Protein AF-A0A8B6G3W1-F1 (afdb_monomer)

Mean predicted aligned error: 25.18 Å

Organism: Mytilus galloprovincialis (NCBI:txid29158)

Radius of gyration: 72.82 Å; Cα contacts (8 Å, |Δi|>4): 86; chains: 1; bounding box: 155×115×235 Å

Structure (mmCIF, N/CA/C/O backbone):
data_AF-A0A8B6G3W1-F1
#
_entry.id   AF-A0A8B6G3W1-F1
#
loop_
_atom_site.group_PDB
_atom_site.id
_atom_site.type_symbol
_atom_site.label_atom_id
_atom_site.label_alt_id
_atom_site.label_comp_id
_atom_site.label_asym_id
_atom_site.label_entity_id
_atom_site.label_seq_id
_atom_site.pdbx_PDB_ins_code
_atom_site.Cartn_x
_atom_site.Cartn_y
_atom_site.Cartn_z
_atom_site.occupancy
_atom_site.B_iso_or_equiv
_atom_site.auth_seq_id
_atom_site.auth_comp_id
_atom_site.auth_asym_id
_atom_site.auth_atom_id
_atom_site.pdbx_PDB_model_num
ATOM 1 N N . MET A 1 1 ? 14.131 24.848 2.730 1.00 42.88 1 MET A N 1
ATOM 2 C CA . MET A 1 1 ? 14.385 24.918 1.274 1.00 42.88 1 MET A CA 1
ATOM 3 C C . MET A 1 1 ? 13.307 25.778 0.613 1.00 42.88 1 MET A C 1
ATOM 5 O O . MET A 1 1 ? 12.220 25.275 0.380 1.00 42.88 1 MET A O 1
ATOM 9 N N . LYS A 1 2 ? 13.554 27.088 0.439 1.00 40.22 2 LYS A N 1
ATOM 10 C CA . LYS A 1 2 ? 12.615 28.078 -0.152 1.00 40.22 2 LYS A CA 1
ATOM 11 C C . LYS A 1 2 ? 13.361 29.267 -0.810 1.00 40.22 2 LYS A C 1
ATOM 13 O O . LYS A 1 2 ? 13.015 30.427 -0.637 1.00 40.22 2 LYS A O 1
ATOM 18 N N . LYS A 1 3 ? 14.446 28.944 -1.515 1.00 40.06 3 LYS A N 1
ATOM 19 C CA . LYS A 1 3 ? 15.203 29.767 -2.479 1.00 40.06 3 LYS A CA 1
ATOM 20 C C . LYS A 1 3 ? 15.763 28.774 -3.511 1.00 40.06 3 LYS A C 1
ATOM 22 O O . LYS A 1 3 ? 16.099 27.673 -3.076 1.00 40.06 3 LYS A O 1
ATOM 27 N N . LEU A 1 4 ? 15.866 29.163 -4.792 1.00 39.66 4 LEU A N 1
ATOM 28 C CA . LEU A 1 4 ? 16.174 28.344 -6.001 1.00 39.66 4 LEU A CA 1
ATOM 29 C C . LEU A 1 4 ? 14.981 27.888 -6.883 1.00 39.66 4 LEU A C 1
ATOM 31 O O . LEU A 1 4 ? 15.144 26.976 -7.686 1.00 39.66 4 LEU A O 1
ATOM 35 N N . THR A 1 5 ? 13.803 28.522 -6.801 1.00 41.97 5 THR A N 1
ATOM 36 C CA . THR A 1 5 ? 12.702 28.313 -7.782 1.00 41.97 5 THR A CA 1
ATOM 37 C C . THR A 1 5 ? 12.000 29.611 -8.210 1.00 41.97 5 THR A C 1
ATOM 39 O O . THR A 1 5 ? 10.827 29.598 -8.563 1.00 41.97 5 THR A O 1
ATOM 42 N N . GLU A 1 6 ? 12.729 30.724 -8.185 1.00 41.47 6 GLU A N 1
ATOM 43 C CA . GLU A 1 6 ? 12.434 31.979 -8.891 1.00 41.47 6 GLU A CA 1
ATOM 44 C C . GLU A 1 6 ? 13.752 32.400 -9.581 1.00 41.47 6 GLU A C 1
ATOM 46 O O . GLU A 1 6 ? 14.812 31.961 -9.133 1.00 41.47 6 GLU A O 1
ATOM 51 N N . ASP A 1 7 ? 13.674 33.181 -10.669 1.00 36.69 7 ASP A N 1
ATOM 52 C CA . ASP A 1 7 ? 14.759 33.549 -11.618 1.00 36.69 7 ASP A CA 1
ATOM 53 C C . ASP A 1 7 ? 15.016 32.622 -12.831 1.00 36.69 7 ASP A C 1
ATOM 55 O O . ASP A 1 7 ? 16.161 32.342 -13.174 1.00 36.69 7 ASP A O 1
ATOM 59 N N . PHE A 1 8 ? 13.971 32.207 -13.570 1.00 33.69 8 PHE A N 1
ATOM 60 C CA . PHE A 1 8 ? 14.157 31.756 -14.971 1.00 33.69 8 PHE A CA 1
ATOM 61 C C . PHE A 1 8 ? 12.980 32.029 -15.937 1.00 33.69 8 PHE A C 1
ATOM 63 O O . PHE A 1 8 ? 12.677 31.218 -16.811 1.00 33.69 8 PHE A O 1
ATOM 70 N N . SER A 1 9 ? 12.311 33.188 -15.826 1.00 37.66 9 SER A N 1
ATOM 71 C CA . SER A 1 9 ? 11.414 33.713 -16.884 1.00 37.66 9 SER A CA 1
ATOM 72 C C . SER A 1 9 ? 11.085 35.210 -16.743 1.00 37.66 9 SER A C 1
ATOM 74 O O . SER A 1 9 ? 9.972 35.536 -16.362 1.00 37.66 9 SER A O 1
ATOM 76 N N . THR A 1 10 ? 12.021 36.106 -17.099 1.00 35.28 10 THR A N 1
ATOM 77 C CA . THR A 1 10 ? 11.753 37.404 -17.785 1.00 35.28 10 THR A CA 1
ATOM 78 C C . THR A 1 10 ? 13.051 38.181 -18.074 1.00 35.28 10 THR A C 1
ATOM 80 O O . THR A 1 10 ? 13.329 39.194 -17.437 1.00 35.28 10 THR A O 1
ATOM 83 N N . GLN A 1 11 ? 13.826 37.769 -19.083 1.00 31.59 11 GLN A N 1
ATOM 84 C CA . GLN A 1 11 ? 14.660 38.724 -19.834 1.00 31.59 11 GLN A CA 1
ATOM 85 C C . GLN A 1 11 ? 14.914 38.240 -21.270 1.00 31.59 11 GLN A C 1
ATOM 87 O O . GLN A 1 11 ? 15.996 37.804 -21.644 1.00 31.59 11 GLN A O 1
ATOM 92 N N . SER A 1 12 ? 13.857 38.301 -22.083 1.00 42.94 12 SER A N 1
ATOM 93 C CA . SER A 1 12 ? 14.009 38.373 -23.538 1.00 42.94 12 SER A CA 1
ATOM 94 C C . SER A 1 12 ? 14.251 39.836 -23.926 1.00 42.94 12 SER A C 1
ATOM 96 O O . SER A 1 12 ? 13.689 40.723 -23.284 1.00 42.94 12 SER A O 1
ATOM 98 N N . MET A 1 13 ? 15.019 40.054 -24.998 1.00 37.78 13 MET A N 1
ATOM 99 C CA . MET A 1 13 ? 15.543 41.326 -25.539 1.00 37.78 13 MET A CA 1
ATOM 100 C C . MET A 1 13 ? 16.951 41.750 -25.083 1.00 37.78 13 MET A C 1
ATOM 102 O O . MET A 1 13 ? 17.308 41.727 -23.910 1.00 37.78 13 MET A O 1
ATOM 106 N N . SER A 1 14 ? 17.688 42.260 -26.080 1.00 35.41 14 SER A N 1
ATOM 107 C CA . SER A 1 14 ? 19.071 42.771 -26.091 1.00 35.41 14 SER A CA 1
ATOM 108 C C . SER A 1 14 ? 20.222 41.745 -25.994 1.00 35.41 14 SER A C 1
ATOM 110 O O . SER A 1 14 ? 20.176 40.784 -25.237 1.00 35.41 14 SER A O 1
ATOM 112 N N . SER A 1 15 ? 21.280 42.015 -26.775 1.00 31.09 15 SER A N 1
ATOM 113 C CA . SER A 1 15 ? 22.634 41.425 -26.695 1.00 31.09 15 SER A CA 1
ATOM 114 C C . SER A 1 15 ? 22.874 39.995 -27.218 1.00 31.09 15 SER A C 1
ATOM 116 O O . SER A 1 15 ? 23.406 39.142 -26.515 1.00 31.09 15 SER A O 1
ATOM 118 N N . ALA A 1 16 ? 22.631 39.780 -28.518 1.00 29.14 16 ALA A N 1
ATOM 119 C CA . ALA A 1 16 ? 23.245 38.691 -29.298 1.00 29.14 16 ALA A CA 1
ATOM 120 C C . ALA A 1 16 ? 23.639 39.169 -30.715 1.00 29.14 16 ALA A C 1
ATOM 122 O O . ALA A 1 16 ? 23.182 38.648 -31.731 1.00 29.14 16 ALA A O 1
ATOM 123 N N . THR A 1 17 ? 24.460 40.220 -30.793 1.00 40.53 17 THR A N 1
ATOM 124 C CA . THR A 1 17 ? 24.868 40.849 -32.061 1.00 40.53 17 THR A CA 1
ATOM 125 C C . THR A 1 17 ? 25.927 40.007 -32.784 1.00 40.53 17 THR A C 1
ATOM 127 O O . THR A 1 17 ? 27.120 40.258 -32.640 1.00 40.53 17 THR A O 1
ATOM 130 N N . SER A 1 18 ? 25.507 39.011 -33.571 1.00 32.38 18 SER A N 1
ATOM 131 C CA . SER A 1 18 ? 26.419 38.216 -34.408 1.00 32.38 18 SER A CA 1
ATOM 132 C C . SER A 1 18 ? 25.860 37.943 -35.809 1.00 32.38 18 SER A C 1
ATOM 134 O O . SER A 1 18 ? 25.189 36.948 -36.057 1.00 32.38 18 SER A O 1
ATOM 136 N N . LEU A 1 19 ? 26.155 38.878 -36.718 1.00 31.95 19 LEU A N 1
ATOM 137 C CA . LEU A 1 19 ? 26.448 38.653 -38.142 1.00 31.95 19 LEU A CA 1
ATOM 138 C C . LEU A 1 19 ? 25.669 37.543 -38.884 1.00 31.95 19 LEU A C 1
ATOM 140 O O . LEU A 1 19 ? 26.268 36.699 -39.551 1.00 31.95 19 LEU A O 1
ATOM 144 N N . ILE A 1 20 ? 24.336 37.640 -38.928 1.00 36.16 20 ILE A N 1
ATOM 145 C CA . ILE A 1 20 ? 23.607 37.192 -40.126 1.00 36.16 20 ILE A CA 1
ATOM 146 C C . ILE A 1 20 ? 23.811 38.274 -41.192 1.00 36.16 20 ILE A C 1
ATOM 148 O O . ILE A 1 20 ? 23.046 39.229 -41.289 1.00 36.16 20 ILE A O 1
ATOM 152 N N . SER A 1 21 ? 24.904 38.150 -41.943 1.00 29.78 21 SER A N 1
ATOM 153 C CA . SER A 1 21 ? 25.134 38.920 -43.165 1.00 29.78 21 SER A CA 1
ATOM 154 C C . SER A 1 21 ? 24.688 38.086 -44.361 1.00 29.78 21 SER A C 1
ATOM 156 O O . SER A 1 21 ? 24.973 36.887 -44.408 1.00 29.78 21 SER A O 1
ATOM 158 N N . GLU A 1 22 ? 24.028 38.705 -45.341 1.00 36.84 22 GLU A N 1
ATOM 159 C CA . GLU A 1 22 ? 23.670 38.078 -46.619 1.00 36.84 22 GLU A CA 1
ATOM 160 C C . GLU A 1 22 ? 24.922 37.888 -47.491 1.00 36.84 22 GLU A C 1
ATOM 162 O O . GLU A 1 22 ? 25.141 38.553 -48.506 1.00 36.84 22 GLU A O 1
ATOM 167 N N . GLY A 1 23 ? 25.776 36.958 -47.060 1.00 27.61 23 GLY A N 1
ATOM 168 C CA . GLY A 1 23 ? 26.986 36.536 -47.746 1.00 27.61 23 GLY A CA 1
ATOM 169 C C . GLY A 1 23 ? 26.659 35.815 -49.046 1.00 27.61 23 GLY A C 1
ATOM 170 O O . GLY A 1 23 ? 26.753 34.592 -49.124 1.00 27.61 23 GLY A O 1
ATOM 171 N N . THR A 1 24 ? 26.316 36.582 -50.082 1.00 35.16 24 THR A N 1
ATOM 172 C CA . THR A 1 24 ? 26.239 36.115 -51.471 1.00 35.16 24 THR A CA 1
ATOM 173 C C . THR A 1 24 ? 27.652 35.771 -51.943 1.00 35.16 24 THR A C 1
ATOM 175 O O . THR A 1 24 ? 28.310 36.554 -52.627 1.00 35.16 24 THR A O 1
ATOM 178 N N . VAL A 1 25 ? 28.160 34.609 -51.523 1.00 27.67 25 VAL A N 1
ATOM 179 C CA . VAL A 1 25 ? 29.463 34.101 -51.954 1.00 27.67 25 VAL A CA 1
ATOM 180 C C . VAL A 1 25 ? 29.350 33.756 -53.439 1.00 27.67 25 VAL A C 1
ATOM 182 O O . VAL A 1 25 ? 28.577 32.864 -53.799 1.00 27.67 25 VAL A O 1
ATOM 185 N N . PRO A 1 26 ? 30.088 34.437 -54.334 1.00 28.83 26 PRO A N 1
ATOM 186 C CA . PRO A 1 26 ? 29.993 34.153 -55.752 1.00 28.83 26 PRO A CA 1
ATOM 187 C C . PRO A 1 26 ? 30.604 32.779 -56.019 1.00 28.83 26 PRO A C 1
ATOM 189 O O . PRO A 1 26 ? 31.812 32.592 -55.860 1.00 28.83 26 PRO A O 1
ATOM 192 N N . SER A 1 27 ? 29.789 31.830 -56.488 1.00 25.42 27 SER A N 1
ATOM 193 C CA . SER A 1 27 ? 30.302 30.582 -57.053 1.00 25.42 27 SER A CA 1
ATOM 194 C C . SER A 1 27 ? 31.037 30.884 -58.361 1.00 25.42 27 SER A C 1
ATOM 196 O O . SER A 1 27 ? 30.489 30.810 -59.458 1.00 25.42 27 SER A O 1
ATOM 198 N N . LYS A 1 28 ? 32.309 31.270 -58.223 1.00 32.22 28 LYS A N 1
ATOM 199 C CA . LYS A 1 28 ? 33.303 31.345 -59.297 1.00 32.22 28 LYS A CA 1
ATOM 200 C C . LYS A 1 28 ? 34.116 30.053 -59.414 1.00 32.22 28 LYS A C 1
ATOM 202 O O . LYS A 1 28 ? 35.210 30.061 -59.974 1.00 32.22 28 LYS A O 1
ATOM 207 N N . PHE A 1 29 ? 33.520 28.918 -59.037 1.00 25.95 29 PHE A N 1
ATOM 208 C CA . PHE A 1 29 ? 33.669 27.759 -59.910 1.00 25.95 29 PHE A CA 1
ATOM 209 C C . PHE A 1 29 ? 32.965 28.102 -61.213 1.00 25.95 29 PHE A C 1
ATOM 211 O O . PHE A 1 29 ? 31.748 27.990 -61.342 1.00 25.95 29 PHE A O 1
ATOM 218 N N . GLY A 1 30 ? 33.752 28.616 -62.156 1.00 26.75 30 GLY A N 1
ATOM 219 C CA . GLY A 1 30 ? 33.270 28.862 -63.495 1.00 26.75 30 GLY A CA 1
ATOM 220 C C . GLY A 1 30 ? 32.779 27.544 -64.062 1.00 26.75 30 GLY A C 1
ATOM 221 O O . GLY A 1 30 ? 33.591 26.677 -64.383 1.00 26.75 30 GLY A O 1
ATOM 222 N N . ASN A 1 31 ? 31.462 27.428 -64.236 1.00 28.17 31 ASN A N 1
ATOM 223 C CA . ASN A 1 31 ? 30.916 26.584 -65.281 1.00 28.17 31 ASN A CA 1
ATOM 224 C C . ASN A 1 31 ? 31.494 27.110 -66.597 1.00 28.17 31 ASN A C 1
ATOM 226 O O . ASN A 1 31 ? 30.891 27.941 -67.276 1.00 28.17 31 ASN A O 1
ATOM 230 N N . VAL A 1 32 ? 32.669 26.593 -66.963 1.00 31.12 32 VAL A N 1
ATOM 231 C CA . VAL A 1 32 ? 33.001 26.364 -68.360 1.00 31.12 32 VAL A CA 1
ATOM 232 C C . VAL A 1 32 ? 31.982 25.332 -68.809 1.00 31.12 32 VAL A C 1
ATOM 234 O O . VAL A 1 32 ? 32.221 24.128 -68.784 1.00 31.12 32 VAL A O 1
ATOM 237 N N . THR A 1 33 ? 30.796 25.830 -69.153 1.00 27.88 33 THR A N 1
ATOM 238 C CA . THR A 1 33 ? 29.900 25.145 -70.060 1.00 27.88 33 THR A CA 1
ATOM 239 C C . THR A 1 33 ? 30.752 24.816 -71.267 1.00 27.88 33 THR A C 1
ATOM 241 O O . THR A 1 33 ? 31.110 25.699 -72.048 1.00 27.88 33 THR A O 1
ATOM 244 N N . THR A 1 34 ? 31.139 23.545 -71.385 1.00 34.78 34 THR A N 1
ATOM 245 C CA . THR A 1 34 ? 31.689 23.000 -72.618 1.00 34.78 34 THR A CA 1
ATOM 246 C C . THR A 1 34 ? 30.672 23.374 -73.675 1.00 34.78 34 THR A C 1
ATOM 248 O O . THR A 1 34 ? 29.541 22.887 -73.635 1.00 34.78 34 THR A O 1
ATOM 251 N N . GLY A 1 35 ? 31.013 24.361 -74.504 1.00 33.19 35 GLY A N 1
ATOM 252 C CA . GLY A 1 35 ? 30.043 24.979 -75.386 1.00 33.19 35 GLY A CA 1
ATOM 253 C C . GLY A 1 35 ? 29.556 23.908 -76.336 1.00 33.19 35 GLY A C 1
ATOM 254 O O . GLY A 1 35 ? 30.302 23.532 -77.237 1.00 33.19 35 GLY A O 1
ATOM 255 N N . TYR A 1 36 ? 28.340 23.401 -76.112 1.00 38.22 36 TYR A N 1
ATOM 256 C CA . TYR A 1 36 ? 27.677 22.510 -77.048 1.00 38.22 36 TYR A CA 1
ATOM 257 C C . TYR A 1 36 ? 27.508 23.311 -78.332 1.00 38.22 36 TYR A C 1
ATOM 259 O O . TYR A 1 36 ? 26.595 24.128 -78.467 1.00 38.22 36 TYR A O 1
ATOM 267 N N . LEU A 1 37 ? 28.462 23.127 -79.244 1.00 41.38 37 LEU A N 1
ATOM 268 C CA . LEU A 1 37 ? 28.407 23.670 -80.583 1.00 41.38 37 LEU A CA 1
ATOM 269 C C . LEU A 1 37 ? 27.156 23.064 -81.206 1.00 41.38 37 LEU A C 1
ATOM 271 O O . LEU A 1 37 ? 27.134 21.879 -81.533 1.00 41.38 37 LEU A O 1
ATOM 275 N N . SER A 1 38 ? 26.101 23.878 -81.308 1.00 42.59 38 SER A N 1
ATOM 276 C CA . SER A 1 38 ? 24.899 23.520 -82.060 1.00 42.59 38 SER A CA 1
ATOM 277 C C . SER A 1 38 ? 25.344 22.954 -83.413 1.00 42.59 38 SER A C 1
ATOM 279 O O . SER A 1 38 ? 26.257 23.554 -83.996 1.00 42.59 38 SER A O 1
ATOM 281 N N . PRO A 1 39 ? 24.771 21.835 -83.907 1.00 47.25 39 PRO A N 1
ATOM 282 C CA . PRO A 1 39 ? 25.333 21.058 -85.018 1.00 47.25 39 PRO A CA 1
ATOM 283 C C . PRO A 1 39 ? 25.809 21.904 -86.207 1.00 47.25 39 PRO A C 1
ATOM 285 O O . PRO A 1 39 ? 26.909 21.692 -86.710 1.00 47.25 39 PRO A O 1
ATOM 288 N N . ILE A 1 40 ? 25.053 22.959 -86.523 1.00 48.62 40 ILE A N 1
ATOM 289 C CA . ILE A 1 40 ? 25.323 24.016 -87.512 1.00 48.62 40 ILE A CA 1
ATOM 290 C C . ILE A 1 40 ? 26.781 24.541 -87.489 1.00 48.62 40 ILE A C 1
ATOM 292 O O . ILE A 1 40 ? 27.358 24.782 -88.547 1.00 48.62 40 ILE A O 1
ATOM 296 N N . LYS A 1 41 ? 27.406 24.702 -86.310 1.00 44.91 41 LYS A N 1
ATOM 297 C CA . LYS A 1 41 ? 28.803 25.174 -86.172 1.00 44.91 41 LYS A CA 1
ATOM 298 C C . LYS A 1 41 ? 29.852 24.073 -86.301 1.00 44.91 41 LYS A C 1
ATOM 300 O O . LYS A 1 41 ? 30.970 24.342 -86.728 1.00 44.91 41 LYS A O 1
ATOM 305 N N . MET A 1 42 ? 29.512 22.834 -85.956 1.00 44.84 42 MET A N 1
ATOM 306 C CA . MET A 1 42 ? 30.384 21.690 -86.242 1.00 44.84 42 MET A CA 1
ATOM 307 C C . MET A 1 42 ? 30.382 21.393 -87.752 1.00 44.84 42 MET A C 1
ATOM 309 O O . MET A 1 42 ? 31.405 21.045 -88.336 1.00 44.84 42 MET A O 1
ATOM 313 N N . GLU A 1 43 ? 29.245 21.657 -88.392 1.00 44.97 43 GLU A N 1
ATOM 314 C CA . GLU A 1 43 ? 29.003 21.585 -89.829 1.00 44.97 43 GLU A CA 1
ATOM 315 C C . GLU A 1 43 ? 29.662 22.733 -90.624 1.00 44.97 43 GLU A C 1
ATOM 317 O O . GLU A 1 43 ? 29.898 22.580 -91.817 1.00 44.97 43 GLU A O 1
ATOM 322 N N . GLU A 1 44 ? 30.011 23.872 -90.007 1.00 46.44 44 GLU A N 1
ATOM 323 C CA . GLU A 1 44 ? 30.921 24.867 -90.614 1.00 46.44 44 GLU A CA 1
ATOM 324 C C . GLU A 1 44 ? 32.357 24.329 -90.706 1.00 46.44 44 GLU A C 1
ATOM 326 O O . GLU A 1 44 ? 32.921 24.301 -91.797 1.00 46.44 44 GLU A O 1
ATOM 331 N N . ILE A 1 45 ? 32.913 23.803 -89.607 1.00 47.91 45 ILE A N 1
ATOM 332 C CA . ILE A 1 45 ? 34.272 23.223 -89.586 1.00 47.91 45 ILE A CA 1
ATOM 333 C C . ILE A 1 45 ? 34.372 22.018 -90.542 1.00 47.91 45 ILE A C 1
ATOM 335 O O . ILE A 1 45 ? 35.373 21.844 -91.235 1.00 47.91 45 ILE A O 1
ATOM 339 N N . ALA A 1 46 ? 33.319 21.199 -90.629 1.00 47.78 46 ALA A N 1
ATOM 340 C CA . ALA A 1 46 ? 33.276 20.058 -91.541 1.00 47.78 46 ALA A CA 1
ATOM 341 C C . ALA A 1 46 ? 33.171 20.446 -93.032 1.00 47.78 46 ALA A C 1
ATOM 343 O O . ALA A 1 46 ? 33.551 19.648 -93.888 1.00 47.78 46 ALA A O 1
ATOM 344 N N . ARG A 1 47 ? 32.688 21.651 -93.377 1.00 47.28 47 ARG A N 1
ATOM 345 C CA . ARG A 1 47 ? 32.500 22.064 -94.784 1.00 47.28 47 ARG A CA 1
ATOM 346 C C . ARG A 1 47 ? 33.793 22.450 -95.508 1.00 47.28 47 ARG A C 1
ATOM 348 O O . ARG A 1 47 ? 33.814 22.403 -96.734 1.00 47.28 47 ARG A O 1
ATOM 355 N N . GLU A 1 48 ? 34.884 22.720 -94.793 1.00 49.72 48 GLU A N 1
ATOM 356 C CA . GLU A 1 48 ? 36.220 22.883 -95.398 1.00 49.72 48 GLU A CA 1
ATOM 357 C C . GLU A 1 48 ? 36.955 21.540 -95.619 1.00 49.72 48 GLU A C 1
ATOM 359 O O . GLU A 1 48 ? 37.961 21.478 -96.331 1.00 49.72 48 GLU A O 1
ATOM 364 N N . ALA A 1 49 ? 36.441 20.429 -95.072 1.00 51.00 49 ALA A N 1
ATOM 365 C CA . ALA A 1 49 ? 37.141 19.141 -94.983 1.00 51.00 49 ALA A CA 1
ATOM 366 C C . ALA A 1 49 ? 37.267 18.340 -96.304 1.00 51.00 49 ALA A C 1
ATOM 368 O O . ALA A 1 49 ? 37.616 17.160 -96.277 1.00 51.00 49 ALA A O 1
ATOM 369 N N . CYS A 1 50 ? 37.016 18.955 -97.466 1.00 51.53 50 CYS A N 1
ATOM 370 C CA . CYS A 1 50 ? 37.282 18.358 -98.785 1.00 51.53 50 CYS A CA 1
ATOM 371 C C . CYS A 1 50 ? 38.093 19.279 -99.719 1.00 51.53 50 CYS A C 1
ATOM 373 O O . CYS A 1 50 ? 38.035 19.154 -100.944 1.00 51.53 50 CYS A O 1
ATOM 375 N N . SER A 1 51 ? 38.915 20.172 -99.157 1.00 50.44 51 SER A N 1
ATOM 376 C CA . SER A 1 51 ? 40.031 20.766 -99.902 1.00 50.44 51 SER A CA 1
ATOM 377 C C . SER A 1 51 ? 41.055 19.677 -100.257 1.00 50.44 51 SER A C 1
ATOM 379 O O . SER A 1 51 ? 41.984 19.393 -99.499 1.00 50.44 51 SER A O 1
ATOM 381 N N . LYS A 1 52 ? 40.878 19.022 -101.414 1.00 52.94 52 LYS A N 1
ATOM 382 C CA . LYS A 1 52 ? 41.811 18.017 -101.960 1.00 52.94 52 LYS A CA 1
ATOM 383 C C . LYS A 1 52 ? 43.056 18.661 -102.583 1.00 52.94 52 LYS A C 1
ATOM 385 O O . LYS A 1 52 ? 43.465 18.308 -103.687 1.00 52.94 52 LYS A O 1
ATOM 390 N N . ASN A 1 53 ? 43.693 19.566 -101.847 1.00 54.34 53 ASN A N 1
ATOM 391 C CA . ASN A 1 53 ? 45.043 20.016 -102.153 1.00 54.34 53 ASN A CA 1
ATOM 392 C C . ASN A 1 53 ? 46.007 18.863 -101.844 1.00 54.34 53 ASN A C 1
ATOM 394 O O . ASN A 1 53 ? 46.482 18.716 -100.719 1.00 54.34 53 ASN A O 1
ATOM 398 N N . THR A 1 54 ? 46.267 18.012 -102.841 1.00 56.94 54 THR A N 1
ATOM 399 C CA . THR A 1 54 ? 47.319 16.992 -102.765 1.00 56.94 54 THR A CA 1
ATOM 400 C C . THR A 1 54 ? 48.641 17.674 -102.447 1.00 56.94 54 THR A C 1
ATOM 402 O O . THR A 1 54 ? 49.065 18.563 -103.186 1.00 56.94 54 THR A O 1
ATOM 405 N N . GLN A 1 55 ? 49.263 17.272 -101.341 1.00 56.81 55 GLN A N 1
ATOM 406 C CA . GLN A 1 55 ? 50.434 17.937 -100.783 1.00 56.81 55 GLN A CA 1
ATOM 407 C C . GLN A 1 55 ? 51.572 17.971 -101.818 1.00 56.81 55 GLN A C 1
ATOM 409 O O . GLN A 1 55 ? 52.055 16.932 -102.268 1.00 56.81 55 GLN A O 1
ATOM 414 N N . THR A 1 56 ? 51.964 19.174 -102.236 1.00 64.62 56 THR A N 1
ATOM 415 C CA . THR A 1 56 ? 53.077 19.387 -103.171 1.00 64.62 56 THR A CA 1
ATOM 416 C C . THR A 1 56 ? 54.408 19.154 -102.458 1.00 64.62 56 THR A C 1
ATOM 418 O O . THR A 1 56 ? 54.481 19.259 -101.235 1.00 64.62 56 THR A O 1
ATOM 421 N N . LEU A 1 57 ? 55.495 18.908 -103.199 1.00 64.50 57 LEU A N 1
ATOM 422 C CA . LEU A 1 57 ? 56.839 18.769 -102.608 1.00 64.50 57 LEU A CA 1
ATOM 423 C C . LEU A 1 57 ? 57.239 19.988 -101.749 1.00 64.50 57 LEU A C 1
ATOM 425 O O . LEU A 1 57 ? 57.917 19.835 -100.738 1.00 64.50 57 LEU A O 1
ATOM 429 N N . GLU A 1 58 ? 56.756 21.178 -102.110 1.00 61.22 58 GLU A N 1
ATOM 430 C CA . GLU A 1 58 ? 56.967 22.437 -101.382 1.00 61.22 58 GLU A CA 1
ATOM 431 C C . GLU A 1 58 ? 56.127 22.547 -100.095 1.00 61.22 58 GLU A C 1
ATOM 433 O O . GLU A 1 58 ? 56.529 23.217 -99.147 1.00 61.22 58 GLU A O 1
ATOM 438 N N . THR A 1 59 ? 54.973 21.872 -100.029 1.00 67.12 59 THR A N 1
ATOM 439 C CA . THR A 1 59 ? 54.077 21.869 -98.854 1.00 67.12 59 THR A CA 1
ATOM 440 C C . THR A 1 59 ? 54.181 20.593 -98.011 1.00 67.12 59 THR A C 1
ATOM 442 O O . THR A 1 59 ? 53.587 20.522 -96.936 1.00 67.12 59 THR A O 1
ATOM 445 N N . ALA A 1 60 ? 54.978 19.607 -98.438 1.00 65.50 60 ALA A N 1
ATOM 446 C CA . ALA A 1 60 ? 55.192 18.320 -97.764 1.00 65.50 60 ALA A CA 1
ATOM 447 C C . ALA A 1 60 ? 55.684 18.448 -96.309 1.00 65.50 60 ALA A C 1
ATOM 449 O O . ALA A 1 60 ? 55.352 17.621 -95.460 1.00 65.50 60 ALA A O 1
ATOM 450 N N . PHE A 1 61 ? 56.452 19.499 -96.010 1.00 68.06 61 PHE A N 1
ATOM 451 C CA . PHE A 1 61 ? 57.151 19.677 -94.731 1.00 68.06 61 PHE A CA 1
ATOM 452 C C . PHE A 1 61 ? 56.487 20.682 -93.774 1.00 68.06 61 PHE A C 1
ATOM 454 O O . PHE A 1 61 ? 57.042 20.973 -92.714 1.00 68.06 61 PHE A O 1
ATOM 461 N N . VAL A 1 62 ? 55.303 21.204 -94.115 1.00 72.12 62 VAL A N 1
ATOM 462 C CA . VAL A 1 62 ? 54.550 22.161 -93.286 1.00 72.12 62 VAL A CA 1
ATOM 463 C C . VAL A 1 62 ? 53.173 21.573 -92.943 1.00 72.12 62 VAL A C 1
ATOM 465 O O . VAL A 1 62 ? 52.464 21.143 -93.853 1.00 72.12 62 VAL A O 1
ATOM 468 N N . PRO A 1 63 ? 52.751 21.544 -91.662 1.00 73.44 63 PRO A N 1
ATOM 469 C CA . PRO A 1 63 ? 51.399 21.120 -91.300 1.00 73.44 63 PRO A CA 1
ATOM 470 C C . PRO A 1 63 ? 50.330 22.025 -91.928 1.00 73.44 63 PRO A C 1
ATOM 472 O O . PRO A 1 63 ? 50.480 23.246 -91.937 1.00 73.44 63 PRO A O 1
ATOM 475 N N . CYS A 1 64 ? 49.218 21.447 -92.389 1.00 84.25 64 CYS A N 1
ATOM 476 C CA . CYS A 1 64 ? 48.050 22.235 -92.787 1.00 84.25 64 CYS A CA 1
ATOM 477 C C . CYS A 1 64 ? 47.425 22.957 -91.577 1.00 84.25 64 CYS A C 1
ATOM 479 O O . CYS A 1 64 ? 47.636 22.556 -90.427 1.00 84.25 64 CYS A O 1
ATOM 481 N N . GLU A 1 65 ? 46.622 23.998 -91.821 1.00 83.19 65 GLU A N 1
ATOM 482 C CA . GLU A 1 65 ? 46.092 24.840 -90.736 1.00 83.19 65 GLU A CA 1
ATOM 483 C C . GLU A 1 65 ? 45.240 24.044 -89.733 1.00 83.19 65 GLU A C 1
ATOM 485 O O . GLU A 1 65 ? 45.374 24.241 -88.529 1.00 83.19 65 GLU A O 1
ATOM 490 N N . ALA A 1 66 ? 44.467 23.051 -90.189 1.00 84.12 66 ALA A N 1
ATOM 491 C CA . ALA A 1 66 ? 43.739 22.143 -89.300 1.00 84.12 66 ALA A CA 1
ATOM 492 C C . ALA A 1 66 ? 44.680 21.384 -88.339 1.00 84.12 66 ALA A C 1
ATOM 494 O O . ALA A 1 66 ? 44.429 21.337 -87.134 1.00 84.12 66 ALA A O 1
ATOM 495 N N . CYS A 1 67 ? 45.805 20.855 -88.833 1.00 86.25 67 CYS A N 1
ATOM 496 C CA . CYS A 1 67 ? 46.818 20.206 -87.995 1.00 86.25 67 CYS A CA 1
ATOM 497 C C . CYS A 1 67 ? 47.506 21.193 -87.038 1.00 86.25 67 CYS A C 1
ATOM 499 O O . CYS A 1 67 ? 47.779 20.837 -85.894 1.00 86.25 67 CYS A O 1
ATOM 501 N N . HIS A 1 68 ? 47.757 22.433 -87.464 1.00 84.31 68 HIS A N 1
ATOM 502 C CA . HIS A 1 68 ? 48.325 23.491 -86.621 1.00 84.31 68 HIS A CA 1
ATOM 503 C C . HIS A 1 68 ? 47.363 23.921 -85.495 1.00 84.31 68 HIS A C 1
ATOM 505 O O . HIS A 1 68 ? 47.781 24.009 -84.336 1.00 84.31 68 HIS A O 1
ATOM 511 N N . VAL A 1 69 ? 46.069 24.094 -85.787 1.00 87.12 69 VAL A N 1
ATOM 512 C CA . VAL A 1 69 ? 45.018 24.365 -84.790 1.00 87.12 69 VAL A CA 1
ATOM 513 C C . VAL A 1 69 ? 44.876 23.198 -83.808 1.00 87.12 69 VAL A C 1
ATOM 515 O O . VAL A 1 69 ? 44.849 23.423 -82.595 1.00 87.12 69 VAL A O 1
ATOM 518 N N . VAL A 1 70 ? 44.863 21.952 -84.301 1.00 90.38 70 VAL A N 1
ATOM 519 C CA . VAL A 1 70 ? 44.834 20.749 -83.452 1.00 90.38 70 VAL A CA 1
ATOM 520 C C . VAL A 1 70 ? 46.066 20.693 -82.549 1.00 90.38 70 VAL A C 1
ATOM 522 O O . VAL A 1 70 ? 45.902 20.590 -81.337 1.00 90.38 70 VAL A O 1
ATOM 525 N N . GLN A 1 71 ? 47.286 20.842 -83.078 1.00 90.94 71 GLN A N 1
ATOM 526 C CA . GLN A 1 71 ? 48.508 20.839 -82.262 1.00 90.94 71 GLN A CA 1
ATOM 527 C C . GLN A 1 71 ? 48.531 21.968 -81.219 1.00 90.94 71 GLN A C 1
ATOM 529 O O . GLN A 1 71 ? 48.979 21.747 -80.093 1.00 90.94 71 GLN A O 1
ATOM 534 N N . ARG A 1 72 ? 48.017 23.162 -81.544 1.00 88.88 72 ARG A N 1
ATOM 535 C CA . ARG A 1 72 ? 47.891 24.272 -80.586 1.00 88.88 72 ARG A CA 1
ATOM 536 C C . ARG A 1 72 ? 46.923 23.927 -79.452 1.00 88.88 72 ARG A C 1
ATOM 538 O O . ARG A 1 72 ? 47.275 24.079 -78.286 1.00 88.88 72 ARG A O 1
ATOM 545 N N . SER A 1 73 ? 45.738 23.411 -79.782 1.00 90.81 73 SER A N 1
ATOM 546 C CA . SER A 1 73 ? 44.762 22.943 -78.787 1.00 90.81 73 SER A CA 1
ATOM 547 C C . SER A 1 73 ? 45.331 21.803 -77.925 1.00 90.81 73 SER A C 1
ATOM 549 O O . SER A 1 73 ? 45.133 21.764 -76.713 1.00 90.81 73 SER A O 1
ATOM 551 N N . PHE A 1 74 ? 46.132 20.925 -78.530 1.00 91.56 74 PHE A N 1
ATOM 552 C CA . PHE A 1 74 ? 46.788 19.793 -77.881 1.00 91.56 74 PHE A CA 1
ATOM 553 C C . PHE A 1 74 ? 47.894 20.213 -76.896 1.00 91.56 74 PHE A C 1
ATOM 555 O O . PHE A 1 74 ? 47.965 19.665 -75.791 1.00 91.56 74 PHE A O 1
ATOM 562 N N . LYS A 1 75 ? 48.707 21.230 -77.234 1.00 89.94 75 LYS A N 1
ATOM 563 C CA . LYS A 1 75 ? 49.623 21.873 -76.272 1.00 89.94 75 LYS A CA 1
ATOM 564 C C . LYS A 1 75 ? 48.835 22.512 -75.119 1.00 89.94 75 LYS A C 1
ATOM 566 O O . LYS A 1 75 ? 49.116 22.208 -73.963 1.00 89.94 75 LYS A O 1
ATOM 571 N N . ASN A 1 76 ? 47.793 23.296 -75.418 1.00 91.69 76 ASN A N 1
ATOM 572 C CA . ASN A 1 76 ? 46.959 23.958 -74.403 1.00 91.69 76 ASN A CA 1
ATOM 573 C C . ASN A 1 76 ? 46.306 22.962 -73.422 1.00 91.69 76 ASN A C 1
ATOM 575 O O . ASN A 1 76 ? 46.307 23.192 -72.214 1.00 91.69 76 ASN A O 1
ATOM 579 N N . ALA A 1 77 ? 45.790 21.832 -73.916 1.00 93.94 77 ALA A N 1
ATOM 580 C CA . ALA A 1 77 ? 45.239 20.767 -73.076 1.00 93.94 77 ALA A CA 1
ATOM 581 C C . ALA A 1 77 ? 46.308 20.122 -72.171 1.00 93.94 77 ALA A C 1
ATOM 583 O O . ALA A 1 77 ? 46.033 19.806 -71.015 1.00 93.94 77 ALA A O 1
ATOM 584 N N . GLY A 1 78 ? 47.542 19.973 -72.667 1.00 93.31 78 GLY A N 1
ATOM 585 C CA . GLY A 1 78 ? 48.674 19.519 -71.856 1.00 93.31 78 GLY A CA 1
ATOM 586 C C . GLY A 1 78 ? 49.035 20.509 -70.747 1.00 93.31 78 GLY A C 1
ATOM 587 O O . GLY A 1 78 ? 49.203 20.097 -69.604 1.00 93.31 78 GLY A O 1
ATOM 588 N N . ASP A 1 79 ? 49.062 21.808 -71.043 1.00 92.00 79 ASP A N 1
ATOM 589 C CA . ASP A 1 79 ? 49.312 22.858 -70.047 1.00 92.00 79 ASP A CA 1
ATOM 590 C C . ASP A 1 79 ? 48.227 22.902 -68.952 1.00 92.00 79 ASP A C 1
ATOM 592 O O . ASP A 1 79 ? 48.537 23.095 -67.775 1.00 92.00 79 ASP A O 1
ATOM 596 N N . ILE A 1 80 ? 46.961 22.641 -69.300 1.00 94.88 80 ILE A N 1
ATOM 597 C CA . ILE A 1 80 ? 45.875 22.482 -68.317 1.00 94.88 80 ILE A CA 1
ATOM 598 C C . ILE A 1 80 ? 46.121 21.258 -67.419 1.00 94.88 80 ILE A C 1
ATOM 600 O O . ILE A 1 80 ? 46.005 21.373 -66.199 1.00 94.88 80 ILE A O 1
ATOM 604 N N . LEU A 1 81 ? 46.514 20.110 -67.984 1.00 95.50 81 LEU A N 1
ATOM 605 C CA . LEU A 1 81 ? 46.815 18.895 -67.212 1.00 95.50 81 LEU A CA 1
ATOM 606 C C . LEU A 1 81 ? 48.036 19.062 -66.294 1.00 95.50 81 LEU A C 1
ATOM 608 O O . LEU A 1 81 ? 48.008 18.606 -65.152 1.00 95.50 81 LEU A O 1
ATOM 612 N N . ILE A 1 82 ? 49.072 19.774 -66.749 1.00 94.44 82 ILE A N 1
ATOM 613 C CA . ILE A 1 82 ? 50.216 20.182 -65.920 1.00 94.44 82 ILE A CA 1
ATOM 614 C C . ILE A 1 82 ? 49.730 20.960 -64.692 1.00 94.44 82 ILE A C 1
ATOM 616 O O . ILE A 1 82 ? 50.093 20.617 -63.565 1.00 94.44 82 ILE A O 1
ATOM 620 N N . ASN A 1 83 ? 48.882 21.969 -64.902 1.00 95.00 83 ASN A N 1
ATOM 621 C CA . ASN A 1 83 ? 48.354 22.808 -63.828 1.00 95.00 83 ASN A CA 1
ATOM 622 C C . ASN A 1 83 ? 47.436 22.018 -62.876 1.00 95.00 83 ASN A C 1
ATOM 624 O O . ASN A 1 83 ? 47.510 22.214 -61.665 1.00 95.00 83 ASN A O 1
ATOM 628 N N . MET A 1 84 ? 46.623 21.085 -63.388 1.00 95.31 84 MET A N 1
ATOM 629 C CA . MET A 1 84 ? 45.796 20.186 -62.568 1.00 95.31 84 MET A CA 1
ATOM 630 C C . MET A 1 84 ? 46.647 19.266 -61.684 1.00 95.31 84 MET A C 1
ATOM 632 O O . MET A 1 84 ? 46.389 19.165 -60.485 1.00 95.31 84 MET A O 1
ATOM 636 N N . CYS A 1 85 ? 47.695 18.648 -62.240 1.00 94.69 85 CYS A N 1
ATOM 637 C CA . CYS A 1 85 ? 48.657 17.865 -61.464 1.00 94.69 85 CYS A CA 1
ATOM 638 C C . CYS A 1 85 ? 49.320 18.717 -60.373 1.00 94.69 85 CYS A C 1
ATOM 640 O O . CYS A 1 85 ? 49.326 18.313 -59.213 1.00 94.69 85 CYS A O 1
ATOM 642 N N . GLN A 1 86 ? 49.816 19.914 -60.708 1.00 93.25 86 GLN A N 1
ATOM 643 C CA . GLN A 1 86 ? 50.455 20.813 -59.738 1.00 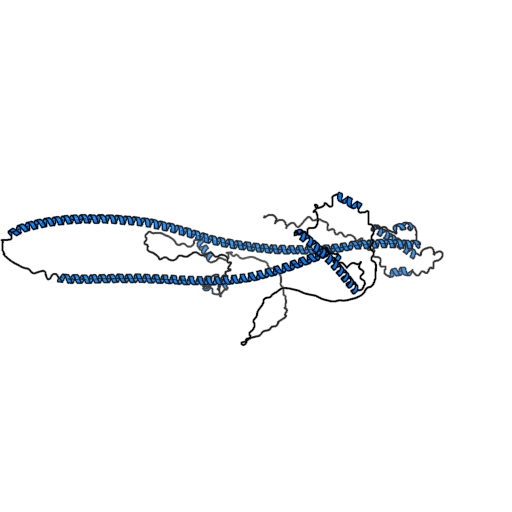93.25 86 GLN A CA 1
ATOM 644 C C . GLN A 1 86 ? 49.496 21.261 -58.623 1.00 93.25 86 GLN A C 1
ATOM 646 O O . GLN A 1 86 ? 49.884 21.247 -57.455 1.00 93.25 86 GLN A O 1
ATOM 651 N N . ALA A 1 87 ? 48.242 21.588 -58.950 1.00 94.56 87 ALA A N 1
ATOM 652 C CA . ALA A 1 87 ? 47.221 21.961 -57.969 1.00 94.56 87 ALA A CA 1
ATOM 653 C C . ALA A 1 87 ? 46.920 20.825 -56.973 1.00 94.56 87 ALA A C 1
ATOM 655 O O . ALA A 1 87 ? 46.791 21.078 -55.777 1.00 94.56 87 ALA A O 1
ATOM 656 N N . GLN A 1 88 ? 46.896 19.573 -57.446 1.00 93.56 88 GLN A N 1
ATOM 657 C CA . GLN A 1 88 ? 46.759 18.372 -56.606 1.00 93.56 88 GLN A CA 1
ATOM 658 C C . GLN A 1 88 ? 48.101 17.863 -56.036 1.00 93.56 88 GLN A C 1
ATOM 660 O O . GLN A 1 88 ? 48.169 16.770 -55.481 1.00 93.56 88 GLN A O 1
ATOM 665 N N . LYS A 1 89 ? 49.188 18.642 -56.163 1.00 93.38 89 LYS A N 1
ATOM 666 C CA . LYS A 1 89 ? 50.554 18.311 -55.705 1.00 93.38 89 LYS A CA 1
ATOM 667 C C . LYS A 1 89 ? 51.132 17.008 -56.297 1.00 93.38 89 LYS A C 1
ATOM 669 O O . LYS A 1 89 ? 52.047 16.416 -55.728 1.00 93.38 89 LYS A O 1
ATOM 674 N N . LEU A 1 90 ? 50.636 16.579 -57.459 1.00 93.38 90 LEU A N 1
ATOM 675 C CA . LEU A 1 90 ? 51.083 15.389 -58.185 1.00 93.38 90 LEU A CA 1
ATOM 676 C C . LEU A 1 90 ? 52.226 15.712 -59.174 1.00 93.38 90 LEU A C 1
ATOM 678 O O . LEU A 1 90 ? 52.199 16.747 -59.847 1.00 93.38 90 LEU A O 1
ATOM 682 N N . PRO A 1 91 ? 53.217 14.813 -59.345 1.00 92.69 91 PRO A N 1
ATOM 683 C CA . PRO A 1 91 ? 54.328 15.023 -60.269 1.00 92.69 91 PRO A CA 1
ATOM 684 C C . PRO A 1 91 ? 53.905 14.813 -61.732 1.00 92.69 91 PRO A C 1
ATOM 686 O O . PRO A 1 91 ? 53.821 13.680 -62.226 1.00 92.69 91 PRO A O 1
ATOM 689 N N . SER A 1 92 ? 53.698 15.920 -62.450 1.00 93.44 92 SER A N 1
ATOM 690 C CA . SER A 1 92 ? 53.428 15.895 -63.890 1.00 93.44 92 SER A CA 1
ATOM 691 C C . SER A 1 92 ? 54.594 15.293 -64.690 1.00 93.44 92 SER A C 1
ATOM 693 O O . SER A 1 92 ? 55.769 15.617 -64.497 1.00 93.44 92 SER A O 1
ATOM 695 N N . SER A 1 93 ? 54.232 14.405 -65.611 1.00 91.62 93 SER A N 1
ATOM 696 C CA . SER A 1 93 ? 55.063 13.846 -66.671 1.00 91.62 93 SER A CA 1
ATOM 697 C C . SER A 1 93 ? 55.330 14.896 -67.750 1.00 91.62 93 SER A C 1
ATOM 699 O O . SER A 1 93 ? 56.483 15.134 -68.115 1.00 91.62 93 SER A O 1
ATOM 701 N N . LEU A 1 94 ? 54.273 15.577 -68.207 1.00 92.38 94 LEU A N 1
ATOM 702 C CA . LEU A 1 94 ? 54.352 16.607 -69.244 1.00 92.38 94 LEU A CA 1
ATOM 703 C C . LEU A 1 94 ? 55.268 17.765 -68.861 1.00 92.38 94 LEU A C 1
ATOM 705 O O . LEU A 1 94 ? 56.047 18.216 -69.693 1.00 92.38 94 LEU A O 1
ATOM 709 N N . GLN A 1 95 ? 55.238 18.216 -67.604 1.00 92.38 95 GLN A N 1
ATOM 710 C CA . GLN A 1 95 ? 56.053 19.342 -67.134 1.00 92.38 95 GLN A CA 1
ATOM 711 C C . GLN A 1 95 ? 57.566 19.113 -67.316 1.00 92.38 95 GLN A C 1
ATOM 713 O O . GLN A 1 95 ? 58.313 20.078 -67.454 1.00 92.38 95 GLN A O 1
ATOM 718 N N . LYS A 1 96 ? 58.026 17.853 -67.374 1.00 89.19 96 LYS A N 1
ATOM 719 C CA . LYS A 1 96 ? 59.430 17.509 -67.673 1.00 89.19 96 LYS A CA 1
ATOM 720 C C . LYS A 1 96 ? 59.774 17.618 -69.162 1.00 89.19 96 LYS A C 1
ATOM 722 O O . LYS A 1 96 ? 60.937 17.790 -69.508 1.00 89.19 96 LYS A O 1
ATOM 727 N N . TYR A 1 97 ? 58.779 17.483 -70.035 1.00 88.50 97 TYR A N 1
ATOM 728 C CA . TYR A 1 97 ? 58.928 17.494 -71.491 1.00 88.50 97 TYR A CA 1
ATOM 729 C C . TYR A 1 97 ? 58.554 18.852 -72.113 1.00 88.50 97 TYR A C 1
ATOM 731 O O . TYR A 1 97 ? 59.122 19.224 -73.135 1.00 88.50 97 TYR A O 1
ATOM 739 N N . ARG A 1 98 ? 57.690 19.640 -71.455 1.00 89.94 98 ARG A N 1
ATOM 740 C CA . ARG A 1 98 ? 57.260 20.991 -71.861 1.00 89.94 98 ARG A CA 1
ATOM 741 C C . ARG A 1 98 ? 58.406 21.915 -72.308 1.00 89.94 98 ARG A C 1
ATOM 743 O O . ARG A 1 98 ? 58.249 22.505 -73.374 1.00 89.94 98 ARG A O 1
ATOM 750 N N . PRO A 1 99 ? 59.558 22.018 -71.608 1.00 88.81 99 PRO A N 1
ATOM 751 C CA . PRO A 1 99 ? 60.651 22.889 -72.051 1.00 88.81 99 PRO A CA 1
ATOM 752 C C . PRO A 1 99 ? 61.267 22.459 -73.390 1.00 88.81 99 PRO A C 1
ATOM 754 O O . PRO A 1 99 ? 61.672 23.304 -74.174 1.00 88.81 99 PRO A O 1
ATOM 757 N N . LEU A 1 100 ? 61.287 21.154 -73.686 1.00 86.81 100 LEU A N 1
ATOM 758 C CA . LEU A 1 100 ? 61.892 20.595 -74.903 1.00 86.81 100 LEU A CA 1
ATOM 759 C C . LEU A 1 100 ? 61.049 20.839 -76.167 1.00 86.81 100 LEU A C 1
ATOM 761 O O . LEU A 1 100 ? 61.529 20.607 -77.271 1.00 86.81 100 LEU A O 1
ATOM 765 N N . VAL A 1 101 ? 59.800 21.293 -76.013 1.00 86.56 101 VAL A N 1
ATOM 766 C CA . VAL A 1 101 ? 58.870 21.585 -77.118 1.00 86.56 101 VAL A CA 1
ATOM 767 C C . VAL A 1 101 ? 58.231 22.977 -77.016 1.00 86.56 101 VAL A C 1
ATOM 769 O O . VAL A 1 101 ? 57.247 23.259 -77.708 1.00 86.56 101 VAL A O 1
ATOM 772 N N . ALA A 1 102 ? 58.766 23.851 -76.157 1.00 82.94 102 ALA A N 1
ATOM 773 C CA . ALA A 1 102 ? 58.255 25.202 -75.933 1.00 82.94 102 ALA A CA 1
ATOM 774 C C . ALA A 1 102 ? 58.443 26.086 -77.177 1.00 82.94 102 ALA A C 1
ATOM 776 O O . ALA A 1 102 ? 57.461 26.546 -77.759 1.00 82.94 102 ALA A O 1
ATOM 777 N N . ASP A 1 103 ? 59.689 26.225 -77.636 1.00 83.25 103 ASP A N 1
ATOM 778 C CA . ASP A 1 103 ? 60.081 27.152 -78.710 1.00 83.25 103 ASP A CA 1
ATOM 779 C C . ASP A 1 103 ? 59.717 26.657 -80.125 1.00 83.25 103 ASP A C 1
ATOM 781 O O . ASP A 1 103 ? 59.863 27.374 -81.116 1.00 83.25 103 ASP A O 1
ATOM 785 N N . VAL A 1 104 ? 59.225 25.418 -80.246 1.00 83.81 104 VAL A N 1
ATOM 786 C CA . VAL A 1 104 ? 58.949 24.776 -81.538 1.00 83.81 104 VAL A CA 1
ATOM 787 C C . VAL A 1 104 ? 57.525 25.092 -82.009 1.00 83.81 104 VAL A C 1
ATOM 789 O O . VAL A 1 104 ? 56.540 24.667 -81.392 1.00 83.81 104 VAL A O 1
ATOM 792 N N . LYS A 1 105 ? 57.412 25.819 -83.132 1.00 82.00 105 LYS A N 1
ATOM 793 C CA . LYS A 1 105 ? 56.139 26.300 -83.713 1.00 82.00 105 LYS A CA 1
ATOM 794 C C . LYS A 1 105 ? 55.138 25.178 -84.032 1.00 82.00 105 LYS A C 1
ATOM 796 O O . LYS A 1 105 ? 53.935 25.386 -83.897 1.00 82.00 105 LYS A O 1
ATOM 801 N N . TRP A 1 106 ? 55.625 23.999 -84.410 1.00 83.88 106 TRP A N 1
ATOM 802 C CA . TRP A 1 106 ? 54.846 22.768 -84.568 1.00 83.88 106 TRP A CA 1
ATOM 803 C C . TRP A 1 106 ? 55.618 21.580 -83.983 1.00 83.88 106 TRP A C 1
ATOM 805 O O . TRP A 1 106 ? 56.844 21.578 -83.948 1.00 83.88 106 TRP A O 1
ATOM 815 N N . LEU A 1 107 ? 54.895 20.572 -83.507 1.00 88.00 107 LEU A N 1
ATOM 816 C CA . LEU A 1 107 ? 55.451 19.309 -83.021 1.00 88.00 107 LEU A CA 1
ATOM 817 C C . LEU A 1 107 ? 55.756 18.379 -84.207 1.00 88.00 107 LEU A C 1
ATOM 819 O O . LEU A 1 107 ? 54.954 18.304 -85.145 1.00 88.00 107 LEU A O 1
ATOM 823 N N . SER A 1 108 ? 56.863 17.629 -84.154 1.00 88.31 108 SER A N 1
ATOM 824 C CA . SER A 1 108 ? 57.067 16.503 -85.078 1.00 88.31 108 SER A CA 1
ATOM 825 C C . SER A 1 108 ? 56.091 15.362 -84.762 1.00 88.31 108 SER A C 1
ATOM 827 O O . SER A 1 108 ? 55.513 15.314 -83.676 1.00 88.31 108 SER A O 1
ATOM 829 N N . ALA A 1 109 ? 55.925 14.398 -85.674 1.00 85.44 109 ALA A N 1
ATOM 830 C CA . ALA A 1 109 ? 55.086 13.221 -85.419 1.00 85.44 109 ALA A CA 1
ATOM 831 C C . ALA A 1 109 ? 55.509 12.466 -84.139 1.00 85.44 109 ALA A C 1
ATOM 833 O O . ALA A 1 109 ? 54.660 12.078 -83.337 1.00 85.44 109 ALA A O 1
ATOM 834 N N . ASN A 1 110 ? 56.820 12.346 -83.900 1.00 88.31 110 ASN A N 1
ATOM 835 C CA . ASN A 1 110 ? 57.367 11.732 -82.689 1.00 88.31 110 ASN A CA 1
ATOM 836 C C . ASN A 1 110 ? 57.043 12.554 -81.432 1.00 88.31 110 ASN A C 1
ATOM 838 O O . ASN A 1 110 ? 56.711 11.979 -80.395 1.00 88.31 110 ASN A O 1
ATOM 842 N N . ASP A 1 111 ? 57.087 13.886 -81.523 1.00 91.12 111 ASP A N 1
ATOM 843 C CA . ASP A 1 111 ? 56.758 14.757 -80.393 1.00 91.12 111 ASP A CA 1
ATOM 844 C C . ASP A 1 111 ? 55.258 14.755 -80.073 1.00 91.12 111 ASP A C 1
ATOM 846 O O . ASP A 1 111 ? 54.888 14.766 -78.902 1.00 91.12 111 ASP A O 1
ATOM 850 N N . VAL A 1 112 ? 54.384 14.662 -81.084 1.00 90.62 112 VAL A N 1
ATOM 851 C CA . VAL A 1 112 ? 52.934 14.474 -80.884 1.00 90.62 112 VAL A CA 1
ATOM 852 C C . VAL A 1 112 ? 52.660 13.152 -80.164 1.00 90.62 112 VAL A C 1
ATOM 854 O O . VAL A 1 112 ? 51.940 13.144 -79.166 1.00 90.62 112 VAL A O 1
ATOM 857 N N . ILE A 1 113 ? 53.267 12.045 -80.610 1.00 92.25 113 ILE A N 1
ATOM 858 C CA . ILE A 1 113 ? 53.121 10.721 -79.975 1.00 92.25 113 ILE A CA 1
ATOM 859 C C . ILE A 1 113 ? 53.644 10.745 -78.529 1.00 92.25 113 ILE A C 1
ATOM 861 O O . ILE A 1 113 ? 53.003 10.214 -77.617 1.00 92.25 113 ILE A O 1
ATOM 865 N N . ARG A 1 114 ? 54.786 11.398 -78.285 1.00 91.94 114 ARG A N 1
ATOM 866 C CA . ARG A 1 114 ? 55.372 11.522 -76.945 1.00 91.94 114 ARG A CA 1
ATOM 867 C C . ARG A 1 114 ? 54.532 12.409 -76.023 1.00 91.94 114 ARG A C 1
ATOM 869 O O . ARG A 1 114 ? 54.295 12.023 -74.880 1.00 91.94 114 ARG A O 1
ATOM 876 N N . TRP A 1 115 ? 54.032 13.542 -76.515 1.00 93.25 115 TRP A N 1
ATOM 877 C CA . TRP A 1 115 ? 53.120 14.424 -75.779 1.00 93.25 115 TRP A CA 1
ATOM 878 C C . TRP A 1 115 ? 51.813 13.704 -75.427 1.00 93.25 115 TRP A C 1
ATOM 880 O O . TRP A 1 115 ? 51.388 13.766 -74.277 1.00 93.25 115 TRP A O 1
ATOM 890 N N . ALA A 1 116 ? 51.243 12.926 -76.357 1.00 94.25 116 ALA A N 1
ATOM 891 C CA . ALA A 1 116 ? 50.087 12.064 -76.098 1.00 94.25 116 ALA A CA 1
ATOM 892 C C . ALA A 1 116 ? 50.367 11.032 -74.989 1.00 94.25 116 ALA A C 1
ATOM 894 O O . ALA A 1 116 ? 49.552 10.838 -74.088 1.00 94.25 116 ALA A O 1
ATOM 895 N N . SER A 1 117 ? 51.538 10.383 -75.022 1.00 94.31 117 SER A N 1
ATOM 896 C CA . SER A 1 117 ? 51.939 9.404 -74.004 1.00 94.31 117 SER A CA 1
ATOM 897 C C . SER A 1 117 ? 52.064 10.036 -72.614 1.00 94.31 117 SER A C 1
ATOM 899 O O . SER A 1 117 ? 51.536 9.492 -71.644 1.00 94.31 117 SER A O 1
ATOM 901 N N . GLU A 1 118 ? 52.720 11.195 -72.499 1.00 92.94 118 GLU A N 1
ATOM 902 C CA . GLU A 1 118 ? 52.864 11.899 -71.219 1.00 92.94 118 GLU A CA 1
ATOM 903 C C . GLU A 1 118 ? 51.546 12.540 -70.734 1.00 92.94 118 GLU A C 1
ATOM 905 O O . GLU A 1 118 ? 51.292 12.528 -69.529 1.00 92.94 118 GLU A O 1
ATOM 910 N N . GLN A 1 119 ? 50.662 12.995 -71.636 1.00 94.69 119 GLN A N 1
ATOM 911 C CA . GLN A 1 119 ? 49.288 13.412 -71.306 1.00 94.69 119 GLN A CA 1
ATOM 912 C C . GLN A 1 119 ? 48.485 12.264 -70.699 1.00 94.69 119 GLN A C 1
ATOM 914 O O . GLN A 1 119 ? 47.912 12.417 -69.623 1.00 94.69 119 GLN A O 1
ATOM 919 N N . ASN A 1 120 ? 48.484 11.098 -71.349 1.00 95.19 120 ASN A N 1
ATOM 920 C CA . ASN A 1 120 ? 47.757 9.925 -70.868 1.00 95.19 120 ASN A CA 1
ATOM 921 C C . ASN A 1 120 ? 48.311 9.414 -69.527 1.00 95.19 120 ASN A C 1
ATOM 923 O O . ASN A 1 120 ? 47.542 8.964 -68.679 1.00 95.19 120 ASN A O 1
ATOM 927 N N . LYS A 1 121 ? 49.624 9.543 -69.284 1.00 94.44 121 LYS A N 1
ATOM 928 C CA . LYS A 1 121 ? 50.236 9.262 -67.972 1.00 94.44 121 LYS A CA 1
ATOM 929 C C . LYS A 1 121 ? 49.764 10.234 -66.888 1.00 94.44 121 LYS A C 1
ATOM 931 O O . LYS A 1 121 ? 49.511 9.791 -65.772 1.00 94.44 121 LYS A O 1
ATOM 936 N N . ASP A 1 122 ? 49.641 11.527 -67.183 1.00 95.12 122 ASP A N 1
ATOM 937 C CA . ASP A 1 122 ? 49.160 12.520 -66.210 1.00 95.12 122 ASP A CA 1
ATOM 938 C C . ASP A 1 122 ? 47.654 12.406 -65.943 1.00 95.12 122 ASP A C 1
ATOM 940 O O . ASP A 1 122 ? 47.245 12.432 -64.782 1.00 95.12 122 ASP A O 1
ATOM 944 N N . LEU A 1 123 ? 46.846 12.143 -66.975 1.00 95.69 123 LEU A N 1
ATOM 945 C CA . LEU A 1 123 ? 45.440 11.756 -66.824 1.00 95.69 123 LEU A CA 1
ATOM 946 C C . LEU A 1 123 ? 45.298 10.517 -65.928 1.00 95.69 123 LEU A C 1
ATOM 948 O O . LEU A 1 123 ? 44.568 10.562 -64.944 1.00 95.69 123 LEU A O 1
ATOM 952 N N . ALA A 1 124 ? 46.051 9.444 -66.189 1.00 94.94 124 ALA A N 1
ATOM 953 C CA . ALA A 1 124 ? 45.982 8.219 -65.389 1.00 94.94 124 ALA A CA 1
ATOM 954 C C . ALA A 1 124 ? 46.412 8.415 -63.919 1.00 94.94 124 ALA A C 1
ATOM 956 O O . ALA A 1 124 ? 45.877 7.740 -63.037 1.00 94.94 124 ALA A O 1
ATOM 957 N N . LYS A 1 125 ? 47.345 9.337 -63.628 1.00 94.88 125 LYS A N 1
ATOM 958 C CA . LYS A 1 125 ? 47.678 9.741 -62.245 1.00 94.88 125 LYS A CA 1
ATOM 959 C C . LYS A 1 125 ? 46.510 10.478 -61.587 1.00 94.88 125 LYS A C 1
ATOM 961 O O . LYS A 1 125 ? 46.165 10.155 -60.454 1.00 94.88 125 LYS A O 1
ATOM 966 N N . LEU A 1 126 ? 45.908 11.442 -62.289 1.00 95.88 126 LEU A N 1
ATOM 967 C CA . LEU A 1 126 ? 44.772 12.227 -61.795 1.00 95.88 126 LEU A CA 1
ATOM 968 C C . LEU A 1 126 ? 43.546 11.343 -61.526 1.00 95.88 126 LEU A C 1
ATOM 970 O O . LEU A 1 126 ? 42.948 11.470 -60.461 1.00 95.88 126 LEU A O 1
ATOM 974 N N . THR A 1 127 ? 43.221 10.408 -62.426 1.00 95.88 127 THR A N 1
ATOM 975 C CA . THR A 1 127 ? 42.145 9.423 -62.229 1.00 95.88 127 THR A CA 1
ATOM 976 C C . THR A 1 127 ? 42.409 8.572 -60.990 1.00 95.88 127 THR A C 1
ATOM 978 O O . THR A 1 127 ? 41.620 8.629 -60.055 1.00 95.88 127 THR A O 1
ATOM 981 N N . LYS A 1 128 ? 43.571 7.906 -60.892 1.00 95.94 128 LYS A N 1
ATOM 982 C CA . LYS A 1 128 ? 43.915 7.082 -59.715 1.00 95.94 128 LYS A CA 1
ATOM 983 C C . LYS A 1 128 ? 43.919 7.865 -58.400 1.00 95.94 128 LYS A C 1
ATOM 985 O O . LYS A 1 128 ? 43.583 7.310 -57.356 1.00 95.94 128 LYS A O 1
ATOM 990 N N . HIS A 1 129 ? 44.304 9.141 -58.427 1.00 95.19 129 HIS A N 1
ATOM 991 C CA . HIS A 1 129 ? 44.233 10.001 -57.249 1.00 95.19 129 HIS A CA 1
ATOM 992 C C . HIS A 1 129 ? 42.780 10.323 -56.869 1.00 95.19 129 HIS A C 1
ATOM 994 O O . HIS A 1 129 ? 42.432 10.209 -55.697 1.00 95.19 129 HIS A O 1
ATOM 1000 N N . MET A 1 130 ? 41.920 10.642 -57.843 1.00 95.69 130 MET A N 1
ATOM 1001 C CA . MET A 1 130 ? 40.484 10.827 -57.615 1.00 95.69 130 MET A CA 1
ATOM 1002 C C . MET A 1 130 ? 39.828 9.544 -57.085 1.00 95.69 130 MET A C 1
ATOM 1004 O O . MET A 1 130 ? 39.079 9.612 -56.117 1.00 95.69 130 MET A O 1
ATOM 1008 N N . ASP A 1 131 ? 40.155 8.376 -57.641 1.00 95.62 131 ASP A N 1
ATOM 1009 C CA . ASP A 1 131 ? 39.651 7.078 -57.173 1.00 95.62 131 ASP A CA 1
ATOM 1010 C C . ASP A 1 131 ? 40.058 6.819 -55.714 1.00 95.62 131 ASP A C 1
ATOM 1012 O O . ASP A 1 131 ? 39.235 6.421 -54.892 1.00 95.62 131 ASP A O 1
ATOM 1016 N N . SER A 1 132 ? 41.312 7.122 -55.363 1.00 95.94 132 SER A N 1
ATOM 1017 C CA . SER A 1 132 ? 41.835 7.018 -53.995 1.00 95.94 132 SER A CA 1
ATOM 1018 C C . SER A 1 132 ? 41.152 7.989 -53.016 1.00 95.94 132 SER A C 1
ATOM 1020 O O . SER A 1 132 ? 40.850 7.618 -51.878 1.00 95.94 132 SER A O 1
ATOM 1022 N N . LEU A 1 133 ? 40.841 9.212 -53.461 1.00 95.94 133 LEU A N 1
ATOM 1023 C CA . LEU A 1 133 ? 40.047 10.169 -52.689 1.00 95.94 133 LEU A CA 1
ATOM 1024 C C . LEU A 1 133 ? 38.590 9.707 -52.539 1.00 95.94 133 LEU A C 1
ATOM 1026 O O . LEU A 1 133 ? 38.042 9.784 -51.447 1.00 95.94 133 LEU A O 1
ATOM 1030 N N . MET A 1 134 ? 37.953 9.165 -53.579 1.00 96.25 134 MET A N 1
ATOM 1031 C CA . MET A 1 134 ? 36.585 8.635 -53.480 1.00 96.25 134 MET A CA 1
ATOM 1032 C C . MET A 1 134 ? 36.509 7.410 -52.557 1.00 96.25 134 MET A C 1
ATOM 1034 O O . MET A 1 134 ? 35.586 7.316 -51.747 1.00 96.25 134 MET A O 1
ATOM 1038 N N . ALA A 1 135 ? 37.505 6.522 -52.615 1.00 94.94 135 ALA A N 1
ATOM 1039 C CA . ALA A 1 135 ? 37.618 5.345 -51.752 1.00 94.94 135 ALA A CA 1
ATOM 1040 C C . ALA A 1 135 ? 37.835 5.682 -50.264 1.00 94.94 135 ALA A C 1
ATOM 1042 O O . ALA A 1 135 ? 37.541 4.851 -49.411 1.00 94.94 135 ALA A O 1
ATOM 1043 N N . THR A 1 136 ? 38.314 6.888 -49.939 1.00 95.62 136 THR A N 1
ATOM 1044 C CA . THR A 1 136 ? 38.451 7.372 -48.551 1.00 95.62 136 THR A CA 1
ATOM 1045 C C . THR A 1 136 ? 37.282 8.263 -48.122 1.00 95.62 136 THR A C 1
ATOM 1047 O O . THR A 1 136 ? 36.811 8.161 -46.994 1.00 95.62 136 THR A O 1
ATOM 1050 N N . ILE A 1 137 ? 36.749 9.092 -49.024 1.00 96.88 137 ILE A N 1
ATOM 1051 C CA . ILE A 1 137 ? 35.621 9.994 -48.753 1.00 96.88 137 ILE A CA 1
ATOM 1052 C C . ILE A 1 137 ? 34.297 9.238 -48.574 1.00 96.88 137 ILE A C 1
ATOM 1054 O O . ILE A 1 137 ? 33.481 9.648 -47.751 1.00 96.88 137 ILE A O 1
ATOM 1058 N N . ASN A 1 138 ? 34.042 8.171 -49.336 1.00 95.44 138 ASN A N 1
ATOM 1059 C CA . ASN A 1 138 ? 32.747 7.486 -49.274 1.00 95.44 138 ASN A CA 1
ATOM 1060 C C . ASN A 1 138 ? 32.528 6.727 -47.946 1.00 95.44 138 ASN A C 1
ATOM 1062 O O . ASN A 1 138 ? 31.514 7.011 -47.312 1.00 95.44 138 ASN A O 1
ATOM 1066 N N . PRO A 1 139 ? 33.476 5.917 -47.423 1.00 97.19 139 PRO A N 1
ATOM 1067 C CA . PRO A 1 139 ? 33.330 5.312 -46.094 1.00 97.19 139 PRO A CA 1
ATOM 1068 C C . PRO A 1 139 ? 33.116 6.337 -44.972 1.00 97.19 139 PRO A C 1
ATOM 1070 O O . PRO A 1 139 ? 32.322 6.096 -44.069 1.00 97.19 139 PRO A O 1
ATOM 1073 N N . LEU A 1 140 ? 33.759 7.511 -45.052 1.00 96.75 140 LEU A N 1
ATOM 1074 C CA . LEU A 1 140 ? 33.563 8.592 -44.079 1.00 96.75 140 LEU A CA 1
ATOM 1075 C C . LEU A 1 140 ? 32.160 9.219 -44.164 1.00 96.75 140 LEU A C 1
ATOM 1077 O O . LEU A 1 140 ? 31.596 9.582 -43.135 1.00 96.75 140 LEU A O 1
ATOM 1081 N N . LYS A 1 141 ? 31.559 9.326 -45.359 1.00 97.31 141 LYS A N 1
ATOM 1082 C CA . LYS A 1 141 ? 30.147 9.735 -45.499 1.00 97.31 141 LYS A CA 1
ATOM 1083 C C . LYS A 1 141 ? 29.207 8.692 -44.901 1.00 97.31 141 LYS A C 1
ATOM 1085 O O . LYS A 1 141 ? 28.282 9.067 -44.183 1.00 97.31 141 LYS A O 1
ATOM 1090 N N . ASP A 1 142 ? 29.456 7.413 -45.172 1.00 96.75 142 ASP A N 1
ATOM 1091 C CA . ASP A 1 142 ? 28.640 6.308 -44.663 1.00 96.75 142 ASP A CA 1
ATOM 1092 C C . ASP A 1 142 ? 28.729 6.222 -43.129 1.00 96.75 142 ASP A C 1
ATOM 1094 O O . ASP A 1 142 ? 27.719 6.009 -42.454 1.00 96.75 142 ASP A O 1
ATOM 1098 N N . GLU A 1 143 ? 29.915 6.451 -42.554 1.00 97.56 143 GLU A N 1
ATOM 1099 C CA . GLU A 1 143 ? 30.116 6.556 -41.108 1.00 97.56 143 GLU A CA 1
ATOM 1100 C C . GLU A 1 143 ? 29.386 7.771 -40.517 1.00 97.56 143 GLU A C 1
ATOM 1102 O O . GLU A 1 143 ? 28.674 7.620 -39.523 1.00 97.56 143 GLU A O 1
ATOM 1107 N N . ILE A 1 144 ? 29.478 8.953 -41.141 1.00 97.50 144 ILE A N 1
ATOM 1108 C CA . ILE A 1 144 ? 28.734 10.150 -40.712 1.00 97.50 144 ILE A CA 1
ATOM 1109 C C . ILE A 1 144 ? 27.221 9.892 -40.741 1.00 97.50 144 ILE A C 1
ATOM 1111 O O . ILE A 1 144 ? 26.536 10.199 -39.766 1.00 97.50 144 ILE A O 1
ATOM 1115 N N . GLU A 1 145 ? 26.683 9.271 -41.795 1.00 97.56 145 GLU A N 1
ATOM 1116 C CA . GLU A 1 145 ? 25.250 8.964 -41.875 1.00 97.56 145 GLU A CA 1
ATOM 1117 C C . GLU A 1 145 ? 24.827 7.927 -40.812 1.00 97.56 145 GLU A C 1
ATOM 1119 O O . GLU A 1 145 ? 23.755 8.040 -40.210 1.00 97.56 145 GLU A O 1
ATOM 1124 N N . GLN A 1 146 ? 25.677 6.935 -40.520 1.00 97.31 146 GLN A N 1
ATOM 1125 C CA . GLN A 1 146 ? 25.459 5.986 -39.423 1.00 97.31 146 GLN A CA 1
ATOM 1126 C C . GLN A 1 146 ? 25.515 6.655 -38.044 1.00 97.31 146 GLN A C 1
ATOM 1128 O O . GLN A 1 146 ? 24.698 6.329 -37.180 1.00 97.31 146 GLN A O 1
ATOM 1133 N N . LEU A 1 147 ? 26.450 7.579 -37.818 1.00 96.31 147 LEU A N 1
ATOM 1134 C CA . LEU A 1 147 ? 26.554 8.348 -36.579 1.00 96.31 147 LEU A CA 1
ATOM 1135 C C . LEU A 1 147 ? 25.351 9.282 -36.414 1.00 96.31 147 LEU A C 1
ATOM 1137 O O . LEU A 1 147 ? 24.759 9.306 -35.340 1.00 96.31 147 LEU A O 1
ATOM 1141 N N . GLU A 1 148 ? 24.889 9.947 -37.475 1.00 97.94 148 GLU A N 1
ATOM 1142 C CA . GLU A 1 148 ? 23.632 10.703 -37.456 1.00 97.94 148 GLU A CA 1
ATOM 1143 C C . GLU A 1 148 ? 22.429 9.822 -37.095 1.00 97.94 148 GLU A C 1
ATOM 1145 O O . GLU A 1 148 ? 21.612 10.214 -36.259 1.00 97.94 148 GLU A O 1
ATOM 1150 N N . LYS A 1 149 ? 22.308 8.626 -37.691 1.00 97.94 149 LYS A N 1
ATOM 1151 C CA . LYS A 1 149 ? 21.243 7.657 -37.370 1.00 97.94 149 LYS A CA 1
ATOM 1152 C C . LYS A 1 149 ? 21.307 7.226 -35.897 1.00 97.94 149 LYS A C 1
ATOM 1154 O O . LYS A 1 149 ? 20.276 7.226 -35.222 1.00 97.94 149 LYS A O 1
ATOM 1159 N N . LYS A 1 150 ? 22.506 6.937 -35.372 1.00 97.62 150 LYS A N 1
ATOM 1160 C CA . LYS A 1 150 ? 22.746 6.611 -33.951 1.00 97.62 150 LYS A CA 1
ATOM 1161 C C . LYS A 1 150 ? 22.368 7.782 -33.033 1.00 97.62 150 LYS A C 1
ATOM 1163 O O . LYS A 1 150 ? 21.620 7.577 -32.080 1.00 97.62 150 LYS A O 1
ATOM 1168 N N . CYS A 1 151 ? 22.787 9.008 -33.347 1.00 97.88 151 CYS A N 1
ATOM 1169 C CA . CYS A 1 151 ? 22.441 10.214 -32.588 1.00 97.88 151 CYS A CA 1
ATOM 1170 C C . CYS A 1 151 ? 20.928 10.479 -32.573 1.00 97.88 151 CYS A C 1
ATOM 1172 O O . CYS A 1 151 ? 20.365 10.694 -31.503 1.00 97.88 151 CYS A O 1
ATOM 1174 N N . LYS A 1 152 ? 20.245 10.381 -33.722 1.00 98.31 152 LYS A N 1
ATOM 1175 C CA . LYS A 1 152 ? 18.779 10.529 -33.825 1.00 98.31 152 LYS A CA 1
ATOM 1176 C C . LYS A 1 152 ? 18.040 9.458 -33.005 1.00 98.31 152 LYS A C 1
ATOM 1178 O O . LYS A 1 152 ? 17.061 9.768 -32.328 1.00 98.31 152 LYS A O 1
ATOM 1183 N N . HIS A 1 153 ? 18.530 8.214 -32.999 1.00 97.88 153 HIS A N 1
ATOM 1184 C CA . HIS A 1 153 ? 17.986 7.137 -32.164 1.00 97.88 153 HIS A CA 1
ATOM 1185 C C . HIS A 1 153 ? 18.199 7.384 -30.658 1.00 97.88 153 HIS A C 1
ATOM 1187 O O . HIS A 1 153 ? 17.259 7.237 -29.875 1.00 97.88 153 HIS A O 1
ATOM 1193 N N . LEU A 1 154 ? 19.401 7.798 -30.243 1.00 97.94 154 LEU A N 1
ATOM 1194 C CA . LEU A 1 154 ? 19.700 8.123 -28.844 1.00 97.94 154 LEU A CA 1
ATOM 1195 C C . LEU A 1 154 ? 18.889 9.332 -28.356 1.00 97.94 154 LEU A C 1
ATOM 1197 O O . LEU A 1 154 ? 18.306 9.271 -27.278 1.00 97.94 154 LEU A O 1
ATOM 1201 N N . GLN A 1 155 ? 18.764 10.383 -29.170 1.00 98.25 155 GLN A N 1
ATOM 1202 C CA . GLN A 1 155 ? 17.933 11.554 -28.874 1.00 98.25 155 GLN A CA 1
ATOM 1203 C C . GLN A 1 155 ? 16.457 11.172 -28.680 1.00 98.25 155 GLN A C 1
ATOM 1205 O O . GLN A 1 155 ? 15.811 11.663 -27.753 1.00 98.25 155 GLN A O 1
ATOM 1210 N N . LYS A 1 156 ? 15.931 10.255 -29.507 1.00 98.25 156 LYS A N 1
ATOM 1211 C CA . LYS A 1 156 ? 14.582 9.703 -29.326 1.00 98.25 156 LYS A CA 1
ATOM 1212 C C . LYS A 1 156 ? 14.459 8.957 -27.991 1.00 98.25 156 LYS A C 1
ATOM 1214 O O . LYS A 1 156 ? 13.552 9.271 -27.229 1.00 98.25 156 LYS A O 1
ATOM 1219 N N . ARG A 1 157 ? 15.400 8.060 -27.666 1.00 98.25 157 ARG A N 1
ATOM 1220 C CA . ARG A 1 157 ? 15.405 7.323 -26.386 1.00 98.25 157 ARG A CA 1
ATOM 1221 C C . ARG A 1 157 ? 15.490 8.237 -25.162 1.00 98.25 157 ARG A C 1
ATOM 1223 O O . ARG A 1 157 ? 14.807 7.973 -24.182 1.00 98.25 157 ARG A O 1
ATOM 1230 N N . VAL A 1 158 ? 16.284 9.309 -25.212 1.00 98.25 158 VAL A N 1
ATOM 1231 C CA . VAL A 1 158 ? 16.343 10.313 -24.133 1.00 98.25 158 VAL A CA 1
ATOM 1232 C C . VAL A 1 158 ? 14.986 11.004 -23.966 1.00 98.25 158 VAL A C 1
ATOM 1234 O O . VAL A 1 158 ? 14.470 11.045 -22.857 1.00 98.25 158 VAL A O 1
ATOM 1237 N N . SER A 1 159 ? 14.351 11.441 -25.059 1.00 97.88 159 SER A N 1
ATOM 1238 C CA . SER A 1 159 ? 13.006 12.046 -25.022 1.00 97.88 159 SER A CA 1
ATOM 1239 C C . SER A 1 159 ? 11.919 11.089 -24.497 1.00 97.88 159 SER A C 1
ATOM 1241 O O . SER A 1 159 ? 10.969 11.519 -23.838 1.00 97.88 159 SER A O 1
ATOM 1243 N N . GLU A 1 160 ? 12.065 9.785 -24.750 1.00 98.31 160 GLU A N 1
ATOM 1244 C CA . GLU A 1 160 ? 11.192 8.735 -24.209 1.00 98.31 160 GLU A CA 1
ATOM 1245 C C . GLU A 1 160 ? 11.401 8.570 -22.694 1.00 98.31 160 GLU A C 1
ATOM 1247 O O . GLU A 1 160 ? 10.440 8.722 -21.937 1.00 98.31 160 GLU A O 1
ATOM 1252 N N . PHE A 1 161 ? 12.646 8.415 -22.226 1.00 98.12 161 PHE A N 1
ATOM 1253 C CA . PHE A 1 161 ? 12.958 8.388 -20.790 1.00 98.12 161 PHE A CA 1
ATOM 1254 C C . PHE A 1 161 ? 12.532 9.674 -20.060 1.00 98.12 161 PHE A C 1
ATOM 1256 O O . PHE A 1 161 ? 11.993 9.596 -18.958 1.00 98.12 161 PHE A O 1
ATOM 1263 N N . ASP A 1 162 ? 12.691 10.851 -20.670 1.00 97.75 162 ASP A N 1
ATOM 1264 C CA . ASP A 1 162 ? 12.205 12.122 -20.119 1.00 97.75 162 ASP A CA 1
ATOM 1265 C C . ASP A 1 162 ? 10.672 12.202 -20.082 1.00 97.75 162 ASP A C 1
ATOM 1267 O O . ASP A 1 162 ? 10.112 12.949 -19.276 1.00 97.75 162 ASP A O 1
ATOM 1271 N N . SER A 1 163 ? 9.955 11.482 -20.952 1.00 98.19 163 SER A N 1
ATOM 1272 C CA . SER A 1 163 ? 8.494 11.352 -20.874 1.00 98.19 163 SER A CA 1
ATOM 1273 C C . SER A 1 163 ? 8.087 10.432 -19.724 1.00 98.19 163 SER A C 1
ATOM 1275 O O . SER A 1 163 ? 7.236 10.807 -18.917 1.00 98.19 163 SER A O 1
ATOM 1277 N N . ASP A 1 164 ? 8.723 9.268 -19.601 1.00 97.75 164 ASP A N 1
ATOM 1278 C CA . ASP A 1 164 ? 8.371 8.269 -18.590 1.00 97.75 164 ASP A CA 1
ATOM 1279 C C . ASP A 1 164 ? 8.780 8.705 -17.176 1.00 97.75 164 ASP A C 1
ATOM 1281 O O . ASP A 1 164 ? 7.983 8.594 -16.248 1.00 97.75 164 ASP A O 1
ATOM 1285 N N . MET A 1 165 ? 9.936 9.358 -17.018 1.00 97.12 165 MET A N 1
ATOM 1286 C CA . MET A 1 165 ? 10.344 10.000 -15.762 1.00 97.12 165 MET A CA 1
ATOM 1287 C C . MET A 1 165 ? 9.362 11.097 -15.306 1.00 97.12 165 MET A C 1
ATOM 1289 O O . MET A 1 165 ? 9.256 11.353 -14.105 1.00 97.12 165 MET A O 1
ATOM 1293 N N . ARG A 1 166 ? 8.647 11.767 -16.224 1.00 97.62 166 ARG A N 1
ATOM 1294 C CA . ARG A 1 166 ? 7.587 12.725 -15.855 1.00 97.62 166 ARG A CA 1
ATOM 1295 C C . ARG A 1 166 ? 6.333 12.007 -15.363 1.00 97.62 166 ARG A C 1
ATOM 1297 O O . ARG A 1 166 ? 5.866 12.339 -14.278 1.00 97.62 166 ARG A O 1
ATOM 1304 N N . LYS A 1 167 ? 5.863 10.982 -16.085 1.00 97.56 167 LYS A N 1
ATOM 1305 C CA . LYS A 1 167 ? 4.723 10.141 -15.666 1.00 97.56 167 LYS A CA 1
ATOM 1306 C C . LYS A 1 167 ? 4.966 9.524 -14.287 1.00 97.56 167 LYS A C 1
ATOM 1308 O O . LYS A 1 167 ? 4.104 9.605 -13.422 1.00 97.56 167 LYS A O 1
ATOM 1313 N N . GLU A 1 168 ? 6.160 8.981 -14.057 1.00 97.69 168 GLU A N 1
ATOM 1314 C CA . GLU A 1 168 ? 6.547 8.389 -12.773 1.00 97.69 168 GLU A CA 1
ATOM 1315 C C . GLU A 1 168 ? 6.516 9.424 -11.638 1.00 97.69 168 GLU A C 1
ATOM 1317 O O . GLU A 1 168 ? 5.937 9.174 -10.585 1.00 97.69 168 GLU A O 1
ATOM 1322 N N . LYS A 1 169 ? 7.044 10.636 -11.860 1.00 97.62 169 LYS A N 1
ATOM 1323 C CA . LYS A 1 169 ? 6.965 11.732 -10.875 1.00 97.62 169 LYS A CA 1
ATOM 1324 C C . LYS A 1 169 ? 5.525 12.184 -10.607 1.00 97.62 169 LYS A C 1
ATOM 1326 O O . LYS A 1 169 ? 5.200 12.513 -9.469 1.00 97.62 169 LYS A O 1
ATOM 1331 N N . GLU A 1 170 ? 4.660 12.188 -11.620 1.00 98.06 170 GLU A N 1
ATOM 1332 C CA . GLU A 1 170 ? 3.230 12.489 -11.473 1.00 98.06 170 GLU A CA 1
ATOM 1333 C C . GLU A 1 170 ? 2.501 11.405 -10.658 1.00 98.06 170 GLU A C 1
ATOM 1335 O O . GLU A 1 170 ? 1.736 11.740 -9.751 1.00 98.06 170 GLU A O 1
ATOM 1340 N N . VAL A 1 171 ? 2.796 10.122 -10.904 1.00 97.88 171 VAL A N 1
ATOM 1341 C CA . VAL A 1 171 ? 2.270 8.977 -10.137 1.00 97.88 171 VAL A CA 1
ATOM 1342 C C . VAL A 1 171 ? 2.761 9.005 -8.688 1.00 97.88 171 VAL A C 1
ATOM 1344 O O . VAL A 1 171 ? 1.942 8.931 -7.773 1.00 97.88 171 VAL A O 1
ATOM 1347 N N . GLN A 1 172 ? 4.064 9.191 -8.453 1.00 96.56 172 GLN A N 1
ATOM 1348 C CA . GLN A 1 172 ? 4.636 9.302 -7.106 1.00 96.56 172 GLN A CA 1
ATOM 1349 C C . GLN A 1 172 ? 4.034 10.479 -6.327 1.00 96.56 172 GLN A C 1
ATOM 1351 O O . GLN A 1 172 ? 3.671 10.324 -5.163 1.00 96.56 172 GLN A O 1
ATOM 1356 N N . TYR A 1 173 ? 3.852 11.639 -6.965 1.00 98.06 173 TYR A N 1
ATOM 1357 C CA . TYR A 1 173 ? 3.223 12.811 -6.347 1.00 98.06 173 TYR A CA 1
ATOM 1358 C C . TYR A 1 173 ? 1.731 12.598 -6.038 1.00 98.06 173 TYR A C 1
ATOM 1360 O O . TYR A 1 173 ? 1.238 13.053 -5.001 1.00 98.06 173 TYR A O 1
ATOM 1368 N N . ALA A 1 174 ? 1.002 11.888 -6.904 1.00 97.38 174 ALA A N 1
ATOM 1369 C CA . ALA A 1 174 ? -0.386 11.508 -6.653 1.00 97.38 174 ALA A CA 1
ATOM 1370 C C . ALA A 1 174 ? -0.503 10.505 -5.492 1.00 97.38 174 ALA A C 1
ATOM 1372 O O . ALA A 1 174 ? -1.351 10.681 -4.616 1.00 97.38 174 ALA A O 1
ATOM 1373 N N . LEU A 1 175 ? 0.375 9.499 -5.445 1.00 98.00 175 LEU A N 1
ATOM 1374 C CA . LEU A 1 175 ? 0.418 8.492 -4.386 1.00 98.00 175 LEU A CA 1
ATOM 1375 C C . LEU A 1 175 ? 0.835 9.100 -3.037 1.00 98.00 175 LEU A C 1
ATOM 1377 O O . LEU A 1 175 ? 0.181 8.846 -2.027 1.00 98.00 175 LEU A O 1
ATOM 1381 N N . GLN A 1 176 ? 1.845 9.978 -3.026 1.00 97.50 176 GLN A N 1
ATOM 1382 C CA . GLN A 1 176 ? 2.231 10.745 -1.840 1.00 97.50 176 GLN A CA 1
ATOM 1383 C C . GLN A 1 176 ? 1.042 11.548 -1.302 1.00 97.50 176 GLN A C 1
ATOM 1385 O O . GLN A 1 176 ? 0.751 11.470 -0.114 1.00 97.50 176 GLN A O 1
ATOM 1390 N N . LYS A 1 177 ? 0.293 12.247 -2.167 1.00 97.88 177 LYS A N 1
ATOM 1391 C CA . LYS A 1 177 ? -0.926 12.960 -1.754 1.00 97.88 177 LYS A CA 1
ATOM 1392 C C . LYS A 1 177 ? -1.999 12.045 -1.168 1.00 97.88 177 LYS A C 1
ATOM 1394 O O . LYS A 1 177 ? -2.674 12.458 -0.231 1.00 97.88 177 LYS A O 1
ATOM 1399 N N . GLN A 1 178 ? -2.181 10.836 -1.699 1.00 97.81 178 GLN A N 1
ATOM 1400 C CA . GLN A 1 178 ? -3.140 9.882 -1.132 1.00 97.81 178 GLN A CA 1
ATOM 1401 C C . GLN A 1 178 ? -2.714 9.422 0.267 1.00 97.81 178 GLN A C 1
ATOM 1403 O O . GLN A 1 178 ? -3.554 9.388 1.166 1.00 97.81 178 GLN A O 1
ATOM 1408 N N . PHE A 1 179 ? -1.427 9.139 0.488 1.00 98.00 179 PHE A N 1
ATOM 1409 C CA . PHE A 1 179 ? -0.918 8.821 1.825 1.00 98.00 179 PHE A CA 1
ATOM 1410 C C . PHE A 1 179 ? -0.977 10.028 2.775 1.00 98.00 179 PHE A C 1
ATOM 1412 O O . PHE A 1 179 ? -1.455 9.880 3.894 1.00 98.00 179 PHE A O 1
ATOM 1419 N N . ASP A 1 180 ? -0.617 11.232 2.322 1.00 97.62 180 ASP A N 1
ATOM 1420 C CA . ASP A 1 180 ? -0.739 12.482 3.090 1.00 97.62 180 ASP A CA 1
ATOM 1421 C C . ASP A 1 180 ? -2.186 12.788 3.516 1.00 97.62 180 ASP A C 1
ATOM 1423 O O . ASP A 1 180 ? -2.385 13.517 4.490 1.00 97.62 180 ASP A O 1
ATOM 1427 N N . ILE A 1 181 ? -3.191 12.316 2.770 1.00 98.06 181 ILE A N 1
ATOM 1428 C CA . ILE A 1 181 ? -4.614 12.426 3.127 1.00 98.06 181 ILE A CA 1
ATOM 1429 C C . ILE A 1 181 ? -4.979 11.325 4.127 1.00 98.06 181 ILE A C 1
ATOM 1431 O O . ILE A 1 181 ? -5.418 11.648 5.227 1.00 98.06 181 ILE A O 1
ATOM 1435 N N . LYS A 1 182 ? -4.693 10.052 3.812 1.00 98.19 182 LYS A N 1
ATOM 1436 C CA . LYS A 1 182 ? -4.968 8.915 4.710 1.00 98.19 182 LYS A CA 1
ATOM 1437 C C . LYS A 1 182 ? -4.348 9.086 6.098 1.00 98.19 182 LYS A C 1
ATOM 1439 O O . LYS A 1 182 ? -4.996 8.779 7.091 1.00 98.19 182 LYS A O 1
ATOM 1444 N N . ILE A 1 183 ? -3.121 9.604 6.181 1.00 98.12 183 ILE A N 1
ATOM 1445 C CA . ILE A 1 183 ? -2.451 9.898 7.456 1.00 98.12 183 ILE A CA 1
ATOM 1446 C C . ILE A 1 183 ? -3.242 10.943 8.250 1.00 98.12 183 ILE A C 1
ATOM 1448 O O . ILE A 1 183 ? -3.482 10.724 9.429 1.00 98.12 183 ILE A O 1
ATOM 1452 N N . LYS A 1 184 ? -3.722 12.024 7.620 1.00 98.06 184 LYS A N 1
ATOM 1453 C CA . LYS A 1 184 ? -4.516 13.062 8.304 1.00 98.06 184 LYS A CA 1
ATOM 1454 C C . LYS A 1 184 ? -5.888 12.561 8.748 1.00 98.06 184 LYS A C 1
ATOM 1456 O O . LYS A 1 184 ? -6.330 12.910 9.839 1.00 98.06 184 LYS A O 1
ATOM 1461 N N . ASP A 1 185 ? -6.541 11.728 7.941 1.00 97.81 185 ASP A N 1
ATOM 1462 C CA . ASP A 1 185 ? -7.832 11.127 8.291 1.00 97.81 185 ASP A CA 1
ATOM 1463 C C . ASP A 1 185 ? -7.681 10.159 9.487 1.00 97.81 185 ASP A C 1
ATOM 1465 O O . ASP A 1 185 ? -8.491 10.176 10.419 1.00 97.81 185 ASP A O 1
ATOM 1469 N N . LEU A 1 186 ? -6.595 9.372 9.516 1.00 97.69 186 LEU A N 1
ATOM 1470 C CA . LEU A 1 186 ? -6.228 8.513 10.648 1.00 97.69 186 LEU A CA 1
ATOM 1471 C C . LEU A 1 186 ? -5.824 9.323 11.890 1.00 97.69 186 LEU A C 1
ATOM 1473 O O . LEU A 1 186 ? -6.277 9.008 12.988 1.00 97.69 186 LEU A O 1
ATOM 1477 N N . GLU A 1 187 ? -5.027 10.385 11.737 1.00 97.56 187 GLU A N 1
ATOM 1478 C CA . GLU A 1 187 ? -4.676 11.318 12.816 1.00 97.56 187 GLU A CA 1
ATOM 1479 C C . GLU A 1 187 ? -5.931 11.970 13.410 1.00 97.56 187 GLU A C 1
ATOM 1481 O O . GLU A 1 187 ? -6.052 12.055 14.632 1.00 97.56 187 GLU A O 1
ATOM 1486 N N . GLN A 1 188 ? -6.891 12.402 12.585 1.00 98.06 188 GLN A N 1
ATOM 1487 C CA . GLN A 1 188 ? -8.153 12.962 13.070 1.00 98.06 188 GLN A CA 1
ATOM 1488 C C . GLN A 1 188 ? -8.963 11.909 13.841 1.00 98.06 188 GLN A C 1
ATOM 1490 O O . GLN A 1 188 ? -9.333 12.155 14.988 1.00 98.06 188 GLN A O 1
ATOM 1495 N N . SER A 1 189 ? -9.185 10.727 13.257 1.00 96.88 189 SER A N 1
ATOM 1496 C CA . SER A 1 189 ? -9.929 9.628 13.895 1.00 96.88 189 SER A CA 1
ATOM 1497 C C . SER A 1 189 ? -9.295 9.180 15.223 1.00 96.88 189 SER A C 1
ATOM 1499 O O . SER A 1 189 ? -9.983 8.970 16.229 1.00 96.88 189 SER A O 1
ATOM 1501 N N . HIS A 1 190 ? -7.961 9.120 15.275 1.00 97.25 190 HIS A N 1
ATOM 1502 C CA . HIS A 1 190 ? -7.213 8.851 16.499 1.00 97.25 190 HIS A CA 1
ATOM 1503 C C . HIS A 1 190 ? -7.399 9.962 17.542 1.00 97.25 190 HIS A C 1
ATOM 1505 O O . HIS A 1 190 ? -7.714 9.663 18.693 1.00 97.25 190 HIS A O 1
ATOM 1511 N N . ASN A 1 191 ? -7.276 11.238 17.161 1.00 98.12 191 ASN A N 1
ATOM 1512 C CA . ASN A 1 191 ? -7.482 12.368 18.075 1.00 98.12 191 ASN A CA 1
ATOM 1513 C C . ASN A 1 191 ? -8.924 12.430 18.618 1.00 98.12 191 ASN A C 1
ATOM 1515 O O . ASN A 1 191 ? -9.122 12.701 19.804 1.00 98.12 191 ASN A O 1
ATOM 1519 N N . GLU A 1 192 ? -9.933 12.132 17.794 1.00 97.88 192 GLU A N 1
ATOM 1520 C CA . GLU A 1 192 ? -11.332 12.015 18.229 1.00 97.88 192 GLU A CA 1
ATOM 1521 C C . GLU A 1 192 ? -11.508 10.868 19.241 1.00 97.88 192 GLU A C 1
ATOM 1523 O O . GLU A 1 192 ? -12.104 11.063 20.305 1.00 97.88 192 GLU A O 1
ATOM 1528 N N . THR A 1 193 ? -10.904 9.706 18.975 1.00 97.31 193 THR A N 1
ATOM 1529 C CA . THR A 1 193 ? -10.917 8.537 19.873 1.00 97.31 193 THR A CA 1
ATOM 1530 C C . THR A 1 193 ? -10.230 8.843 21.210 1.00 97.31 193 THR A C 1
ATOM 1532 O O . THR A 1 193 ? -10.797 8.592 22.276 1.00 97.31 193 THR A O 1
ATOM 1535 N N . VAL A 1 194 ? -9.045 9.460 21.180 1.00 98.00 194 VAL A N 1
ATOM 1536 C CA . VAL A 1 194 ? -8.296 9.886 22.375 1.00 98.00 194 VAL A CA 1
ATOM 1537 C C . VAL A 1 194 ? -9.079 10.925 23.180 1.00 98.00 194 VAL A C 1
ATOM 1539 O O . VAL A 1 194 ? -9.080 10.863 24.411 1.00 98.00 194 VAL A O 1
ATOM 1542 N N . SER A 1 195 ? -9.794 11.840 22.521 1.00 97.94 195 SER A N 1
ATOM 1543 C CA . SER A 1 195 ? -10.669 12.818 23.180 1.00 97.94 195 SER A CA 1
ATOM 1544 C C . SER A 1 195 ? -11.835 12.141 23.915 1.00 97.94 195 SER A C 1
ATOM 1546 O O . SER A 1 195 ? -12.087 12.438 25.086 1.00 97.94 195 SER A O 1
ATOM 1548 N N . ILE A 1 196 ? -12.496 11.163 23.281 1.00 97.69 196 ILE A N 1
ATOM 1549 C CA . ILE A 1 196 ? -13.580 10.376 23.894 1.00 97.69 196 ILE A CA 1
ATOM 1550 C C . ILE A 1 196 ? -13.071 9.591 25.110 1.00 97.69 196 ILE A C 1
ATOM 1552 O O . ILE A 1 196 ? -13.655 9.704 26.189 1.00 97.69 196 ILE A O 1
ATOM 1556 N N . VAL A 1 197 ? -11.963 8.856 24.967 1.00 98.00 197 VAL A N 1
ATOM 1557 C CA . VAL A 1 197 ? -11.367 8.061 26.056 1.00 98.00 197 VAL A CA 1
ATOM 1558 C C . VAL A 1 197 ? -10.886 8.957 27.202 1.00 98.00 197 VAL A C 1
ATOM 1560 O O . VAL A 1 197 ? -11.073 8.624 28.372 1.00 98.00 197 VAL A O 1
ATOM 1563 N N . THR A 1 198 ? -10.328 10.132 26.898 1.00 97.56 198 THR A N 1
ATOM 1564 C CA . THR A 1 198 ? -9.916 11.115 27.913 1.00 97.56 198 THR A CA 1
ATOM 1565 C C . THR A 1 198 ? -11.118 11.685 28.666 1.00 97.56 198 THR A C 1
ATOM 1567 O O . THR A 1 198 ? -11.060 11.814 29.889 1.00 97.56 198 THR A O 1
ATOM 1570 N N . ARG A 1 199 ? -12.234 11.969 27.978 1.00 97.62 199 ARG A N 1
ATOM 1571 C CA . ARG A 1 199 ? -13.480 12.392 28.633 1.00 97.62 199 ARG A CA 1
ATOM 1572 C C . ARG A 1 199 ? -14.024 11.296 29.553 1.00 97.62 199 ARG A C 1
ATOM 1574 O O . ARG A 1 199 ? -14.244 11.573 30.726 1.00 97.62 199 ARG A O 1
ATOM 1581 N N . GLN A 1 200 ? -14.143 10.061 29.062 1.00 97.69 200 GLN A N 1
ATOM 1582 C CA . GLN A 1 200 ? -14.610 8.914 29.854 1.00 97.69 200 GLN A CA 1
ATOM 1583 C C . GLN A 1 200 ? -13.724 8.658 31.081 1.00 97.69 200 GLN A C 1
ATOM 1585 O O . GLN A 1 200 ? -14.230 8.425 32.174 1.00 97.69 200 GLN A O 1
ATOM 1590 N N . LYS A 1 201 ? -12.396 8.762 30.936 1.00 97.62 201 LYS A N 1
ATOM 1591 C CA . LYS A 1 201 ? -11.449 8.676 32.057 1.00 97.62 201 LYS A CA 1
ATOM 1592 C C . LYS A 1 201 ? -11.712 9.752 33.113 1.00 97.62 201 LYS A C 1
ATOM 1594 O O . LYS A 1 201 ? -11.664 9.450 34.301 1.00 97.62 201 LYS A O 1
ATOM 1599 N N . ASN A 1 202 ? -11.965 10.992 32.697 1.00 97.75 202 ASN A N 1
ATOM 1600 C CA . ASN A 1 202 ? -12.223 12.098 33.619 1.00 97.75 202 ASN A CA 1
ATOM 1601 C C . ASN A 1 202 ? -13.585 11.954 34.319 1.00 97.75 202 ASN A C 1
ATOM 1603 O O . ASN A 1 202 ? -13.668 12.206 35.517 1.00 97.75 202 ASN A O 1
ATOM 1607 N N . GLU A 1 203 ? -14.609 11.484 33.603 1.00 98.00 203 GLU A N 1
ATOM 1608 C CA . GLU A 1 203 ? -15.930 11.145 34.154 1.00 98.00 203 GLU A CA 1
ATOM 1609 C C . GLU A 1 203 ? -15.801 10.041 35.221 1.00 98.00 203 GLU A C 1
ATOM 1611 O O . GLU A 1 203 ? -16.155 10.262 36.376 1.00 98.00 203 GLU A O 1
ATOM 1616 N N . ILE A 1 204 ? -15.135 8.923 34.903 1.00 97.88 204 ILE A N 1
ATOM 1617 C CA . ILE A 1 204 ? -14.872 7.826 35.854 1.00 97.88 204 ILE A CA 1
ATOM 1618 C C . ILE A 1 204 ? -14.044 8.290 37.068 1.00 97.88 204 ILE A C 1
ATOM 1620 O O . ILE A 1 204 ? -14.267 7.817 38.182 1.00 97.88 204 ILE A O 1
ATOM 1624 N N . LEU A 1 205 ? -13.089 9.212 36.893 1.00 98.19 205 LEU A N 1
ATOM 1625 C CA . LEU A 1 205 ? -12.317 9.778 38.008 1.00 98.19 205 LEU A CA 1
ATOM 1626 C C . LEU A 1 205 ? -13.175 10.665 38.924 1.00 98.19 205 LEU A C 1
ATOM 1628 O O . LEU A 1 205 ? -12.986 10.623 40.141 1.00 98.19 205 LEU A O 1
ATOM 1632 N N . GLN A 1 206 ? -14.115 11.430 38.368 1.00 98.12 206 GLN A N 1
ATOM 1633 C CA . GLN A 1 206 ? -15.065 12.234 39.139 1.00 98.12 206 GLN A CA 1
ATOM 1634 C C . GLN A 1 206 ? -16.073 11.344 39.884 1.00 98.12 206 GLN A C 1
ATOM 1636 O O . GLN A 1 206 ? -16.288 11.536 41.084 1.00 98.12 206 GLN A O 1
ATOM 1641 N N . ASP A 1 207 ? -16.628 10.332 39.215 1.00 97.56 207 ASP A N 1
ATOM 1642 C CA . ASP A 1 207 ? -17.544 9.361 39.822 1.00 97.56 207 ASP A CA 1
ATOM 1643 C C . ASP A 1 207 ? -16.851 8.606 40.961 1.00 97.56 207 ASP A C 1
ATOM 1645 O O . ASP A 1 207 ? -17.384 8.532 42.072 1.00 97.56 207 ASP A O 1
ATOM 1649 N N . LYS A 1 208 ? -15.611 8.144 40.735 1.00 97.88 208 LYS A N 1
ATOM 1650 C CA . LYS A 1 208 ? -14.762 7.534 41.765 1.00 97.88 208 LYS A CA 1
ATOM 1651 C C . LYS A 1 208 ? -14.611 8.451 42.984 1.00 97.88 208 LYS A C 1
ATOM 1653 O O . LYS A 1 208 ? -14.840 7.995 44.102 1.00 97.88 208 LYS A O 1
ATOM 1658 N N . GLN A 1 209 ? -14.245 9.721 42.790 1.00 97.75 209 GLN A N 1
ATOM 1659 C CA . GLN A 1 209 ? -14.098 10.673 43.898 1.00 97.75 209 GLN A CA 1
ATOM 1660 C C . GLN A 1 209 ? -15.416 10.865 44.657 1.00 97.75 209 GLN A C 1
ATOM 1662 O O . GLN A 1 209 ? -15.411 10.912 45.887 1.00 97.75 209 GLN A O 1
ATOM 1667 N N . SER A 1 210 ? -16.554 10.916 43.956 1.00 97.62 210 SER A N 1
ATOM 1668 C CA . SER A 1 210 ? -17.865 11.014 44.606 1.00 97.62 210 SER A CA 1
ATOM 1669 C C . SER A 1 210 ? -18.130 9.804 45.514 1.00 97.62 210 SER A C 1
ATOM 1671 O O . SER A 1 210 ? -18.427 9.988 46.696 1.00 97.62 210 SER A O 1
ATOM 1673 N N . LEU A 1 211 ? -17.882 8.584 45.021 1.00 97.44 211 LEU A N 1
ATOM 1674 C CA . LEU A 1 211 ? -18.034 7.335 45.770 1.00 97.44 211 LEU A CA 1
ATOM 1675 C C . LEU A 1 211 ? -17.051 7.230 46.946 1.00 97.44 211 LEU A C 1
ATOM 1677 O O . LEU A 1 211 ? -17.443 6.792 48.025 1.00 97.44 211 LEU A O 1
ATOM 1681 N N . GLU A 1 212 ? -15.804 7.688 46.796 1.00 97.69 212 GLU A N 1
ATOM 1682 C CA . GLU A 1 212 ? -14.841 7.764 47.905 1.00 97.69 212 GLU A CA 1
ATOM 1683 C C . GLU A 1 212 ? -15.332 8.716 49.017 1.00 97.69 212 GLU A C 1
ATOM 1685 O O . GLU A 1 212 ? -15.170 8.408 50.204 1.00 97.69 212 GLU A O 1
ATOM 1690 N N . THR A 1 213 ? -16.014 9.823 48.678 1.00 97.44 213 THR A N 1
ATOM 1691 C CA . THR A 1 213 ? -16.655 10.682 49.695 1.00 97.44 213 THR A CA 1
ATOM 1692 C C . THR A 1 213 ? -17.910 10.056 50.308 1.00 97.44 213 THR A C 1
ATOM 1694 O O . THR A 1 213 ? -18.088 10.164 51.520 1.00 97.44 213 THR A O 1
ATOM 1697 N N . GLU A 1 214 ? -18.756 9.371 49.532 1.00 97.88 214 GLU A N 1
ATOM 1698 C CA . GLU A 1 214 ? -19.938 8.650 50.037 1.00 97.88 214 GLU A CA 1
ATOM 1699 C C . GLU A 1 214 ? -19.540 7.555 51.035 1.00 97.88 214 GLU A C 1
ATOM 1701 O O . GLU A 1 214 ? -20.027 7.534 52.165 1.00 97.88 214 GLU A O 1
ATOM 1706 N N . VAL A 1 215 ? -18.576 6.703 50.673 1.00 97.38 215 VAL A N 1
ATOM 1707 C CA . VAL A 1 215 ? -18.025 5.660 51.554 1.00 97.38 215 VAL A CA 1
ATOM 1708 C C . VAL A 1 215 ? -17.422 6.273 52.821 1.00 97.38 215 VAL A C 1
ATOM 1710 O O . VAL A 1 215 ? -17.617 5.736 53.911 1.00 97.38 215 VAL A O 1
ATOM 1713 N N . SER A 1 216 ? -16.756 7.428 52.724 1.00 97.50 216 SER A N 1
ATOM 1714 C CA . SER A 1 216 ? -16.218 8.139 53.895 1.00 97.50 216 SER A CA 1
ATOM 1715 C C . SER A 1 216 ? -17.322 8.655 54.837 1.00 97.50 216 SER A C 1
ATOM 1717 O O . SER A 1 216 ? -17.207 8.514 56.059 1.00 97.50 216 SER A O 1
ATOM 1719 N N . LYS A 1 217 ? -18.431 9.188 54.299 1.00 97.69 217 LYS A N 1
ATOM 1720 C CA . LYS A 1 217 ? -19.617 9.581 55.091 1.00 97.69 217 LYS A CA 1
ATOM 1721 C C . LYS A 1 217 ? -20.255 8.362 55.759 1.00 97.69 217 LYS A C 1
ATOM 1723 O O . LYS A 1 217 ? -20.476 8.372 56.966 1.00 97.69 217 LYS A O 1
ATOM 1728 N N . LEU A 1 218 ? -20.494 7.290 55.001 1.00 96.88 218 LEU A N 1
ATOM 1729 C CA . LEU A 1 218 ? -21.094 6.056 55.515 1.00 96.88 218 LEU A CA 1
ATOM 1730 C C . LEU A 1 218 ? -20.232 5.417 56.610 1.00 96.88 218 LEU A C 1
ATOM 1732 O O . LEU A 1 218 ? -20.768 4.987 57.629 1.00 96.88 218 LEU A O 1
ATOM 1736 N N . LYS A 1 219 ? -18.901 5.431 56.461 1.00 97.69 219 LYS A N 1
ATOM 1737 C CA . LYS A 1 219 ? -17.975 4.948 57.491 1.00 97.69 219 LYS A CA 1
ATOM 1738 C C . LYS A 1 219 ? -18.066 5.772 58.778 1.00 97.69 219 LYS A C 1
ATOM 1740 O O . LYS A 1 219 ? -18.211 5.198 59.852 1.00 97.69 219 LYS A O 1
ATOM 1745 N N . THR A 1 220 ? -18.037 7.103 58.688 1.00 97.06 220 THR A N 1
ATOM 1746 C CA . THR A 1 220 ? -18.171 7.959 59.885 1.00 97.06 220 THR A CA 1
ATOM 1747 C C . THR A 1 220 ? -19.550 7.840 60.542 1.00 97.06 220 THR A C 1
ATOM 1749 O O . THR A 1 220 ? -19.637 7.888 61.768 1.00 97.06 220 THR A O 1
ATOM 1752 N N . HIS A 1 221 ? -20.617 7.593 59.774 1.00 97.31 221 HIS A N 1
ATOM 1753 C CA . HIS A 1 221 ? -21.934 7.295 60.339 1.00 97.31 221 HIS A CA 1
ATOM 1754 C C . HIS A 1 221 ? -21.996 5.910 61.009 1.00 97.31 221 HIS A C 1
ATOM 1756 O O . HIS A 1 221 ? -22.572 5.781 62.087 1.00 97.31 221 HIS A O 1
ATOM 1762 N N . LEU A 1 222 ? -21.343 4.889 60.446 1.00 97.19 222 LEU A N 1
ATOM 1763 C CA . LEU A 1 222 ? -21.201 3.575 61.084 1.00 97.19 222 LEU A CA 1
ATOM 1764 C C . LEU A 1 222 ? -20.433 3.680 62.415 1.00 97.19 222 LEU A C 1
ATOM 1766 O O . LEU A 1 222 ? -20.871 3.135 63.424 1.00 97.19 222 LEU A O 1
ATOM 1770 N N . GLU A 1 223 ? -19.336 4.442 62.446 1.00 96.75 223 GLU A N 1
ATOM 1771 C CA . GLU A 1 223 ? -18.561 4.721 63.666 1.00 96.75 223 GLU A CA 1
ATOM 1772 C C . GLU A 1 223 ? -19.376 5.505 64.720 1.00 96.75 223 GLU A C 1
ATOM 1774 O O . GLU A 1 223 ? -19.153 5.341 65.921 1.00 96.75 223 GLU A O 1
ATOM 1779 N N . GLN A 1 224 ? -20.338 6.342 64.304 1.00 97.19 224 GLN A N 1
ATOM 1780 C CA . GLN A 1 224 ? -21.304 6.993 65.204 1.00 97.19 224 GLN A CA 1
ATOM 1781 C C . GLN A 1 224 ? -22.336 5.995 65.748 1.00 97.19 224 GLN A C 1
ATOM 1783 O O . GLN A 1 224 ? -22.559 5.954 66.956 1.00 97.19 224 GLN A O 1
ATOM 1788 N N . GLN A 1 225 ? -22.932 5.160 64.889 1.00 95.56 225 GLN A N 1
ATOM 1789 C CA . GLN A 1 225 ? -23.894 4.133 65.311 1.00 95.56 225 GLN A CA 1
ATOM 1790 C C . GLN A 1 225 ? -23.262 3.119 66.275 1.00 95.56 225 GLN A C 1
ATOM 1792 O O . GLN A 1 225 ? -23.887 2.748 67.263 1.00 95.56 225 GLN A O 1
ATOM 1797 N N . GLN A 1 226 ? -22.005 2.723 66.051 1.00 96.88 226 GLN A N 1
ATOM 1798 C CA . GLN A 1 226 ? -21.258 1.849 66.963 1.00 96.88 226 GLN A CA 1
ATOM 1799 C C . GLN A 1 226 ? -21.076 2.474 68.355 1.00 96.88 226 GLN A C 1
ATOM 1801 O O . GLN A 1 226 ? -21.271 1.787 69.355 1.00 96.88 226 GLN A O 1
ATOM 1806 N N . LYS A 1 227 ? -20.769 3.777 68.442 1.00 96.62 227 LYS A N 1
ATOM 1807 C CA . LYS A 1 227 ? -20.679 4.496 69.729 1.00 96.62 227 LYS A CA 1
ATOM 1808 C C . LYS A 1 227 ? -22.030 4.546 70.441 1.00 96.62 227 LYS A C 1
ATOM 1810 O O . LYS A 1 227 ? -22.103 4.182 71.610 1.00 96.62 227 LYS A O 1
ATOM 1815 N N . LEU A 1 228 ? -23.100 4.887 69.720 1.00 96.56 228 LEU A N 1
ATOM 1816 C CA . LEU A 1 228 ? -24.462 4.908 70.266 1.00 96.56 228 LEU A CA 1
ATOM 1817 C C . LEU A 1 228 ? -24.918 3.521 70.753 1.00 96.56 228 LEU A C 1
ATOM 1819 O O . LEU A 1 228 ? -25.545 3.424 71.802 1.00 96.56 228 LEU A O 1
ATOM 1823 N N . LEU A 1 229 ? -24.570 2.439 70.049 1.00 96.38 229 LEU A N 1
ATOM 1824 C CA . LEU A 1 229 ? -24.845 1.071 70.506 1.00 96.38 229 LEU A CA 1
ATOM 1825 C C . LEU A 1 229 ? -24.096 0.736 71.803 1.00 96.38 229 LEU A C 1
ATOM 1827 O O . LEU A 1 229 ? -24.698 0.180 72.718 1.00 96.38 229 LEU A O 1
ATOM 1831 N N . ILE A 1 230 ? -22.824 1.130 71.922 1.00 96.75 230 ILE A N 1
ATOM 1832 C CA . ILE A 1 230 ? -22.034 0.962 73.153 1.00 96.75 230 ILE A CA 1
ATOM 1833 C C . ILE A 1 230 ? -22.627 1.794 74.307 1.00 96.75 230 ILE A C 1
ATOM 1835 O O . ILE A 1 230 ? -22.680 1.326 75.443 1.00 96.75 230 ILE A O 1
ATOM 1839 N N . GLU A 1 231 ? -23.118 3.007 74.050 1.00 96.25 231 GLU A N 1
ATOM 1840 C CA . GLU A 1 231 ? -23.814 3.839 75.046 1.00 96.25 231 GLU A CA 1
ATOM 1841 C C . GLU A 1 231 ? -25.155 3.219 75.489 1.00 96.25 231 GLU A C 1
ATOM 1843 O O . GLU A 1 231 ? -25.460 3.183 76.686 1.00 96.25 231 GLU A O 1
ATOM 1848 N N . ILE A 1 232 ? -25.928 2.652 74.558 1.00 95.56 232 ILE A N 1
ATOM 1849 C CA . ILE A 1 232 ? -27.178 1.924 74.840 1.00 95.56 232 ILE A CA 1
ATOM 1850 C C . ILE A 1 232 ? -26.905 0.636 75.637 1.00 95.56 232 ILE A C 1
ATOM 1852 O O . ILE A 1 232 ? -27.626 0.329 76.585 1.00 95.56 232 ILE A O 1
ATOM 1856 N N . GLU A 1 233 ? -25.846 -0.107 75.316 1.00 95.75 233 GLU A N 1
ATOM 1857 C CA . GLU A 1 233 ? -25.483 -1.329 76.041 1.00 95.75 233 GLU A CA 1
ATOM 1858 C C . GLU A 1 233 ? -24.938 -1.030 77.449 1.00 95.75 233 GLU A C 1
ATOM 1860 O O . GLU A 1 233 ? -25.305 -1.705 78.416 1.00 95.75 233 GLU A O 1
ATOM 1865 N N . ASN A 1 234 ? -24.157 0.044 77.606 1.00 95.44 234 ASN A N 1
ATOM 1866 C CA . ASN A 1 234 ? -23.726 0.541 78.914 1.00 95.44 234 ASN A CA 1
ATOM 1867 C C . ASN A 1 234 ? -24.913 0.999 79.775 1.00 95.44 234 ASN A C 1
ATOM 1869 O O . ASN A 1 234 ? -25.027 0.584 80.928 1.00 95.44 234 ASN A O 1
ATOM 1873 N N . THR A 1 235 ? -25.824 1.814 79.232 1.00 94.81 235 THR A N 1
ATOM 1874 C CA . THR A 1 235 ? -27.008 2.286 79.977 1.00 94.81 235 THR A CA 1
ATOM 1875 C C . THR A 1 235 ? -27.956 1.142 80.333 1.00 94.81 235 THR A C 1
ATOM 1877 O O . THR A 1 235 ? -28.421 1.084 81.471 1.00 94.81 235 THR A O 1
ATOM 1880 N N . LYS A 1 236 ? -28.153 0.161 79.441 1.00 95.38 236 LYS A N 1
ATOM 1881 C CA . LYS A 1 236 ? -28.831 -1.107 79.759 1.00 95.38 236 LYS A CA 1
ATOM 1882 C C . LYS A 1 236 ? -28.144 -1.844 80.917 1.00 95.38 236 LYS A C 1
ATOM 1884 O O . LYS A 1 236 ? -28.827 -2.274 81.842 1.00 95.38 236 LYS A O 1
ATOM 1889 N N . SER A 1 237 ? -26.815 -1.975 80.899 1.00 94.69 237 SER A N 1
ATOM 1890 C CA . SER A 1 237 ? -26.049 -2.635 81.971 1.00 94.69 237 SER A CA 1
ATOM 1891 C C . SER A 1 237 ? -26.199 -1.928 83.324 1.00 94.69 237 SER A C 1
ATOM 1893 O O . SER A 1 237 ? -26.286 -2.593 84.357 1.00 94.69 237 SER A O 1
ATOM 1895 N N . THR A 1 238 ? -26.269 -0.594 83.334 1.00 93.94 238 THR A N 1
ATOM 1896 C CA . THR A 1 238 ? -26.561 0.197 84.541 1.00 93.94 238 THR A CA 1
ATOM 1897 C C . THR A 1 238 ? -27.989 -0.046 85.024 1.00 93.94 238 THR A C 1
ATOM 1899 O O . THR A 1 238 ? -28.162 -0.517 86.142 1.00 93.94 238 THR A O 1
ATOM 1902 N N . LEU A 1 239 ? -28.999 0.108 84.161 1.00 93.56 239 LEU A N 1
ATOM 1903 C CA . LEU A 1 239 ? -30.402 -0.147 84.516 1.00 93.56 239 LEU A CA 1
ATOM 1904 C C . LEU A 1 239 ? -30.643 -1.588 85.000 1.00 93.56 239 LEU A C 1
ATOM 1906 O O . LEU A 1 239 ? -31.457 -1.819 85.891 1.00 93.56 239 LEU A O 1
ATOM 1910 N N . GLU A 1 240 ? -29.916 -2.573 84.467 1.00 92.94 240 GLU A N 1
ATOM 1911 C CA . GLU A 1 240 ? -29.945 -3.948 84.971 1.00 92.94 240 GLU A CA 1
ATOM 1912 C C . GLU A 1 240 ? -29.346 -4.105 86.376 1.00 92.94 240 GLU A C 1
ATOM 1914 O O . GLU A 1 240 ? -29.785 -4.995 87.109 1.00 92.94 240 GLU A O 1
ATOM 1919 N N . LYS A 1 241 ? -28.346 -3.299 86.758 1.00 92.69 241 LYS A N 1
ATOM 1920 C CA . LYS A 1 241 ? -27.804 -3.261 88.129 1.00 92.69 241 LYS A CA 1
ATOM 1921 C C . LYS A 1 241 ? -28.795 -2.566 89.052 1.00 92.69 241 LYS A C 1
ATOM 1923 O O . LYS A 1 241 ? -29.203 -3.179 90.032 1.00 92.69 241 LYS A O 1
ATOM 1928 N N . ASP A 1 242 ? -29.274 -1.384 88.673 1.00 92.38 242 ASP A N 1
ATOM 1929 C CA . ASP A 1 242 ? -30.254 -0.603 89.432 1.00 92.38 242 ASP A CA 1
ATOM 1930 C C . ASP A 1 242 ? -31.528 -1.422 89.697 1.00 92.38 242 ASP A C 1
ATOM 1932 O O . ASP A 1 242 ? -32.088 -1.395 90.790 1.00 92.38 242 ASP A O 1
ATOM 1936 N N . LEU A 1 243 ? -31.985 -2.214 88.721 1.00 91.31 243 LEU A N 1
ATOM 1937 C CA . LEU A 1 243 ? -33.150 -3.092 88.855 1.00 91.31 243 LEU A CA 1
ATOM 1938 C C . LEU A 1 243 ? -32.870 -4.321 89.741 1.00 91.31 243 LEU A C 1
ATOM 1940 O O . LEU A 1 243 ? -33.777 -4.782 90.437 1.00 91.31 243 LEU A O 1
ATOM 1944 N N . LYS A 1 244 ? -31.638 -4.851 89.754 1.00 90.62 244 LYS A N 1
ATOM 1945 C CA . LYS A 1 244 ? -31.215 -5.913 90.691 1.00 90.62 244 LYS A CA 1
ATOM 1946 C C . LYS A 1 244 ? -31.108 -5.370 92.120 1.00 90.62 244 LYS A C 1
ATOM 1948 O O . LYS A 1 244 ? -31.603 -6.018 93.038 1.00 90.62 244 LYS A O 1
ATOM 1953 N N . GLU A 1 245 ? -30.549 -4.176 92.298 1.00 90.62 245 GLU A N 1
ATOM 1954 C CA . GLU A 1 245 ? -30.425 -3.501 93.593 1.00 90.62 245 GLU A CA 1
ATOM 1955 C C . GLU A 1 245 ? -31.795 -3.101 94.154 1.00 90.62 245 GLU A C 1
ATOM 1957 O O . GLU A 1 245 ? -32.126 -3.472 95.276 1.00 90.62 245 GLU A O 1
ATOM 1962 N N . ASN A 1 246 ? -32.663 -2.473 93.355 1.00 89.31 246 ASN A N 1
ATOM 1963 C CA . ASN A 1 246 ? -34.038 -2.171 93.766 1.00 89.31 246 ASN A CA 1
ATOM 1964 C C . ASN A 1 246 ? -34.835 -3.438 94.117 1.00 89.31 246 ASN A C 1
ATOM 1966 O O . ASN A 1 246 ? -35.603 -3.424 95.077 1.00 89.31 246 ASN A O 1
ATOM 1970 N N . LYS A 1 247 ? -34.630 -4.559 93.407 1.00 88.31 247 LYS A N 1
ATOM 1971 C CA . LYS A 1 247 ? -35.213 -5.854 93.801 1.00 88.31 247 LYS A CA 1
ATOM 1972 C C . LYS A 1 247 ? -34.647 -6.367 95.123 1.00 88.31 247 LYS A C 1
ATOM 1974 O O . LYS A 1 247 ? -35.428 -6.838 95.941 1.00 88.31 247 LYS A O 1
ATOM 1979 N N . ALA A 1 248 ? -33.340 -6.270 95.357 1.00 87.12 248 ALA A N 1
ATOM 1980 C CA . ALA A 1 248 ? -32.729 -6.669 96.626 1.00 87.12 248 ALA A CA 1
ATOM 1981 C C . ALA A 1 248 ? -33.236 -5.807 97.797 1.00 87.12 248 ALA A C 1
ATOM 1983 O O . ALA A 1 248 ? -33.615 -6.348 98.833 1.00 87.12 248 ALA A O 1
ATOM 1984 N N . ASN A 1 249 ? -33.343 -4.492 97.603 1.00 86.56 249 ASN A N 1
ATOM 1985 C CA . ASN A 1 249 ? -33.873 -3.547 98.586 1.00 86.56 249 ASN A CA 1
ATOM 1986 C C . ASN A 1 249 ? -35.364 -3.798 98.870 1.00 86.56 249 ASN A C 1
ATOM 1988 O O . ASN A 1 249 ? -35.767 -3.844 100.031 1.00 86.56 249 ASN A O 1
ATOM 1992 N N . ALA A 1 250 ? -36.177 -4.052 97.838 1.00 86.94 250 ALA A N 1
ATOM 1993 C CA . ALA A 1 250 ? -37.584 -4.420 97.999 1.00 86.94 250 ALA A CA 1
ATOM 1994 C C . ALA A 1 250 ? -37.759 -5.781 98.695 1.00 86.94 250 ALA A C 1
ATOM 1996 O O . ALA A 1 250 ? -38.604 -5.907 99.576 1.00 86.94 250 ALA A O 1
ATOM 1997 N N . ILE A 1 251 ? -36.941 -6.787 98.360 1.00 86.06 251 ILE A N 1
ATOM 1998 C CA . ILE A 1 251 ? -36.937 -8.092 99.041 1.00 86.06 251 ILE A CA 1
ATOM 1999 C C . ILE A 1 251 ? -36.520 -7.933 100.506 1.00 86.06 251 ILE A C 1
ATOM 2001 O O . ILE A 1 251 ? -37.179 -8.498 101.367 1.00 86.06 251 ILE A O 1
ATOM 2005 N N . SER A 1 252 ? -35.497 -7.129 100.805 1.00 81.75 252 SER A N 1
ATOM 2006 C CA . SER A 1 252 ? -35.059 -6.828 102.175 1.00 81.75 252 SER A CA 1
ATOM 2007 C C . SER A 1 252 ? -36.153 -6.112 102.980 1.00 81.75 252 SER A C 1
ATOM 2009 O O . SER A 1 252 ? -36.453 -6.494 104.111 1.00 81.75 252 SER A O 1
ATOM 2011 N N . SER A 1 253 ? -36.836 -5.137 102.372 1.00 83.19 253 SER A N 1
ATOM 2012 C CA . SER A 1 253 ? -37.970 -4.445 102.992 1.00 83.19 253 SER A CA 1
ATOM 2013 C C . SER A 1 253 ? -39.149 -5.391 103.253 1.00 83.19 253 SER A C 1
ATOM 2015 O O . SER A 1 253 ? -39.681 -5.387 104.360 1.00 83.19 253 SER A O 1
ATOM 2017 N N . LEU A 1 254 ? -39.512 -6.243 102.288 1.00 84.50 254 LEU A N 1
ATOM 2018 C CA . LEU A 1 254 ? -40.556 -7.262 102.447 1.00 84.50 254 LEU A CA 1
ATOM 2019 C C . LEU A 1 254 ? -40.154 -8.355 103.448 1.00 84.50 254 LEU A C 1
ATOM 2021 O O . LEU A 1 254 ? -41.007 -8.861 104.163 1.00 84.50 254 LEU A O 1
ATOM 2025 N N . GLN A 1 255 ? -38.873 -8.713 103.548 1.00 82.69 255 GLN A N 1
ATOM 2026 C CA . GLN A 1 255 ? -38.364 -9.624 104.578 1.00 82.69 255 GLN A CA 1
ATOM 2027 C C . GLN A 1 255 ? -38.444 -8.988 105.968 1.00 82.69 255 GLN A C 1
ATOM 2029 O O . GLN A 1 255 ? -38.842 -9.662 106.911 1.00 82.69 255 GLN A O 1
ATOM 2034 N N . SER A 1 256 ? -38.137 -7.695 106.100 1.00 80.81 256 SER A N 1
ATOM 2035 C CA . SER A 1 256 ? -38.335 -6.943 107.344 1.00 80.81 256 SER A CA 1
ATOM 2036 C C . SER A 1 256 ? -39.815 -6.908 107.748 1.00 80.81 256 SER A C 1
ATOM 2038 O O . SER A 1 256 ? -40.151 -7.218 108.890 1.00 80.81 256 SER A O 1
ATOM 2040 N N . GLU A 1 257 ? -40.713 -6.638 106.796 1.00 84.81 257 GLU A N 1
ATOM 2041 C CA . GLU A 1 257 ? -42.166 -6.644 107.008 1.00 84.81 257 GLU A CA 1
ATOM 2042 C C . GLU A 1 257 ? -42.699 -8.047 107.354 1.00 84.81 257 GLU A C 1
ATOM 2044 O O . GLU A 1 257 ? -43.469 -8.196 108.300 1.00 84.81 257 GLU A O 1
ATOM 2049 N N . ILE A 1 258 ? -42.230 -9.101 106.676 1.00 83.12 258 ILE A N 1
ATOM 2050 C CA . ILE A 1 258 ? -42.547 -10.501 107.004 1.00 83.12 258 ILE A CA 1
ATOM 2051 C C . ILE A 1 258 ? -42.039 -10.862 108.403 1.00 83.12 258 ILE A C 1
ATOM 2053 O O . ILE A 1 258 ? -42.788 -11.464 109.166 1.00 83.12 258 ILE A O 1
ATOM 2057 N N . ASN A 1 259 ? -40.821 -10.468 108.780 1.00 82.25 259 ASN A N 1
ATOM 2058 C CA . ASN A 1 259 ? -40.282 -10.696 110.124 1.00 82.25 259 ASN A CA 1
ATOM 2059 C C . ASN A 1 259 ? -41.101 -9.937 111.186 1.00 82.25 259 ASN A C 1
ATOM 2061 O O . ASN A 1 259 ? -41.387 -10.474 112.255 1.00 82.25 259 ASN A O 1
ATOM 2065 N N . GLN A 1 260 ? -41.533 -8.707 110.894 1.00 84.31 260 GLN A N 1
ATOM 2066 C CA . GLN A 1 260 ? -42.408 -7.921 111.766 1.00 84.31 260 GLN A CA 1
ATOM 2067 C C . GLN A 1 260 ? -43.789 -8.578 111.923 1.00 84.31 260 GLN A C 1
ATOM 2069 O O . GLN A 1 260 ? -44.277 -8.705 113.047 1.00 84.31 260 GLN A O 1
ATOM 2074 N N . LEU A 1 261 ? -44.386 -9.062 110.831 1.00 81.88 261 LEU A N 1
ATOM 2075 C CA . LEU A 1 261 ? -45.644 -9.812 110.837 1.00 81.88 261 LEU A CA 1
ATOM 2076 C C . LEU A 1 261 ? -45.506 -11.170 111.544 1.00 81.88 261 LEU A C 1
ATOM 2078 O O . LEU A 1 261 ? -46.414 -11.564 112.267 1.00 81.88 261 LEU A O 1
ATOM 2082 N N . GLN A 1 262 ? -44.375 -11.869 111.410 1.00 79.88 262 GLN A N 1
ATOM 2083 C CA . GLN A 1 262 ? -44.081 -13.106 112.145 1.00 79.88 262 GLN A CA 1
ATOM 2084 C C . GLN A 1 262 ? -43.925 -12.852 113.648 1.00 79.88 262 GLN A C 1
ATOM 2086 O O . GLN A 1 262 ? -44.469 -13.610 114.449 1.00 79.88 262 GLN A O 1
ATOM 2091 N N . ASN A 1 263 ? -43.261 -11.764 114.045 1.00 79.44 263 ASN A N 1
ATOM 2092 C CA . ASN A 1 263 ? -43.164 -11.359 115.449 1.00 79.44 263 ASN A CA 1
ATOM 2093 C C . ASN A 1 263 ? -44.543 -10.992 116.026 1.00 79.44 263 ASN A C 1
ATOM 2095 O O . ASN A 1 263 ? -44.874 -11.417 117.132 1.00 79.44 263 ASN A O 1
ATOM 2099 N N . GLN A 1 264 ? -45.385 -10.286 115.262 1.00 80.19 264 GLN A N 1
ATOM 2100 C CA . GLN A 1 264 ? -46.783 -10.033 115.634 1.00 80.19 264 GLN A CA 1
ATOM 2101 C C . GLN A 1 264 ? -47.604 -11.329 115.719 1.00 80.19 264 GLN A C 1
ATOM 2103 O O . GLN A 1 264 ? -48.378 -11.497 116.658 1.00 80.19 264 GLN A O 1
ATOM 2108 N N . LEU A 1 265 ? -47.420 -12.273 114.790 1.00 77.62 265 LEU A N 1
ATOM 2109 C CA . LEU A 1 265 ? -48.093 -13.574 114.812 1.00 77.62 265 LEU A CA 1
ATOM 2110 C C . LEU A 1 265 ? -47.661 -14.410 116.026 1.00 77.62 265 LEU A C 1
ATOM 2112 O O . LEU A 1 265 ? -48.496 -15.083 116.627 1.00 77.62 265 LEU A O 1
ATOM 2116 N N . SER A 1 266 ? -46.385 -14.339 116.411 1.00 75.44 266 SER A N 1
ATOM 2117 C CA . SER A 1 266 ? -45.837 -14.983 117.607 1.00 75.44 266 SER A CA 1
ATOM 2118 C C . SER A 1 266 ? -46.471 -14.419 118.881 1.00 75.44 266 SER A C 1
ATOM 2120 O O . SER A 1 266 ? -47.020 -15.177 119.676 1.00 75.44 266 SER A O 1
ATOM 2122 N N . ASP A 1 267 ? -46.514 -13.091 119.028 1.00 75.81 267 ASP A N 1
ATOM 2123 C CA . ASP A 1 267 ? -47.154 -12.413 120.164 1.00 75.81 267 ASP A CA 1
ATOM 2124 C C . ASP A 1 267 ? -48.671 -12.698 120.224 1.00 75.81 267 ASP A C 1
ATOM 2126 O O . ASP A 1 267 ? -49.210 -13.034 121.278 1.00 75.81 267 ASP A O 1
ATOM 2130 N N . VAL A 1 268 ? -49.372 -12.703 119.083 1.00 74.50 268 VAL A N 1
ATOM 2131 C CA . VAL A 1 268 ? -50.782 -13.134 119.006 1.00 74.50 268 VAL A CA 1
ATOM 2132 C C . VAL A 1 268 ? -50.949 -14.611 119.380 1.00 74.50 268 VAL A C 1
ATOM 2134 O O . VAL A 1 268 ? -51.899 -14.948 120.083 1.00 74.50 268 VAL A O 1
ATOM 2137 N N . THR A 1 269 ? -50.028 -15.492 118.984 1.00 70.94 269 THR A N 1
ATOM 2138 C CA . THR A 1 269 ? -50.061 -16.921 119.348 1.00 70.94 269 THR A CA 1
ATOM 2139 C C . THR A 1 269 ? -49.787 -17.127 120.841 1.00 70.94 269 THR A C 1
ATOM 2141 O O . THR A 1 269 ? -50.445 -17.944 121.482 1.00 70.94 269 THR A O 1
ATOM 2144 N N . GLN A 1 270 ? -48.883 -16.344 121.432 1.00 64.19 270 GLN A N 1
ATOM 2145 C CA . GLN A 1 270 ? -48.595 -16.365 122.866 1.00 64.19 270 GLN A CA 1
ATOM 2146 C C . GLN A 1 270 ? -49.789 -15.848 123.688 1.00 64.19 270 GLN A C 1
ATOM 2148 O O . GLN A 1 270 ? -50.162 -16.460 124.689 1.00 64.19 270 GLN A O 1
ATOM 2153 N N . ARG A 1 271 ? -50.461 -14.784 123.227 1.00 67.31 271 ARG A N 1
ATOM 2154 C CA . ARG A 1 271 ? -51.739 -14.313 123.795 1.00 67.31 271 ARG A CA 1
ATOM 2155 C C . ARG A 1 271 ? -52.850 -15.361 123.649 1.00 67.31 271 ARG A C 1
ATOM 2157 O O . ARG A 1 271 ? -53.661 -15.512 124.562 1.00 67.31 271 ARG A O 1
ATOM 2164 N N . LEU A 1 272 ? -52.874 -16.109 122.542 1.00 64.25 272 LEU A N 1
ATOM 2165 C CA . LEU A 1 272 ? -53.833 -17.192 122.313 1.00 64.25 272 LEU A CA 1
ATOM 2166 C C . LEU A 1 272 ? -53.613 -18.370 123.277 1.00 64.25 272 LEU A C 1
ATOM 2168 O O . LEU A 1 272 ? -54.590 -18.892 123.801 1.00 64.25 272 LEU A O 1
ATOM 2172 N N . ASP A 1 273 ? -52.368 -18.764 123.566 1.00 55.34 273 ASP A N 1
ATOM 2173 C CA . ASP A 1 273 ? -52.067 -19.838 124.531 1.00 55.34 273 ASP A CA 1
ATOM 2174 C C . ASP A 1 273 ? -52.390 -19.447 125.989 1.00 55.34 273 ASP A C 1
ATOM 2176 O O . ASP A 1 273 ? -52.837 -20.292 126.769 1.00 55.34 273 ASP A O 1
ATOM 2180 N N . VAL A 1 274 ? -52.255 -18.164 126.350 1.00 59.03 274 VAL A N 1
ATOM 2181 C CA . VAL A 1 274 ? -52.766 -17.639 127.632 1.00 59.03 274 VAL A CA 1
ATOM 2182 C C . VAL A 1 274 ? -54.298 -17.693 127.658 1.00 59.03 274 VAL A C 1
ATOM 2184 O O . VAL A 1 274 ? -54.875 -18.319 128.545 1.00 59.03 274 VAL A O 1
ATOM 2187 N N . SER A 1 275 ? -54.967 -17.133 126.645 1.00 51.50 275 SER A N 1
ATOM 2188 C CA . SER A 1 275 ? -56.436 -17.096 126.577 1.00 51.50 275 SER A CA 1
ATOM 2189 C C . SER A 1 275 ? -57.073 -18.498 126.503 1.00 51.50 275 SER A C 1
ATOM 2191 O O . SER A 1 275 ? -58.115 -18.743 127.108 1.00 51.50 275 SER A O 1
ATOM 2193 N N . SER A 1 276 ? -56.409 -19.463 125.857 1.00 48.97 276 SER A N 1
ATOM 2194 C CA . SER A 1 276 ? -56.817 -20.877 125.777 1.00 48.97 276 SER A CA 1
ATOM 2195 C C . SER A 1 276 ? -56.914 -21.564 127.153 1.00 48.97 276 SER A C 1
ATOM 2197 O O . SER A 1 276 ? -57.740 -22.461 127.361 1.00 48.97 276 SER A O 1
ATOM 2199 N N . LYS A 1 277 ? -56.117 -21.110 128.131 1.00 51.78 277 LYS A N 1
ATOM 2200 C CA . LYS A 1 277 ? -56.149 -21.609 129.518 1.00 51.78 277 LYS A CA 1
ATOM 2201 C C . LYS A 1 277 ? -57.272 -20.981 130.349 1.00 51.78 277 LYS A C 1
ATOM 2203 O O . LYS A 1 277 ? -57.717 -21.594 131.316 1.00 51.78 277 LYS A O 1
ATOM 2208 N N . GLU A 1 278 ? -57.784 -19.823 129.941 1.00 46.03 278 GLU A N 1
ATOM 2209 C CA . GLU A 1 278 ? -58.905 -19.132 130.593 1.00 46.03 278 GLU A CA 1
ATOM 2210 C C . GLU A 1 278 ? -60.269 -19.522 129.983 1.00 46.03 278 GLU A C 1
ATOM 2212 O O . GLU A 1 278 ? -61.273 -19.595 130.693 1.00 46.03 278 GLU A O 1
ATOM 2217 N N . LEU A 1 279 ? -60.316 -19.875 128.691 1.00 42.91 279 LEU A N 1
ATOM 2218 C CA . LEU A 1 279 ? -61.558 -20.174 127.958 1.00 42.91 279 LEU A CA 1
ATOM 2219 C C . LEU A 1 279 ? -62.185 -21.561 128.244 1.00 42.91 279 LEU A C 1
ATOM 2221 O O . LEU A 1 279 ? -63.168 -21.937 127.611 1.00 42.91 279 LEU A O 1
ATOM 2225 N N . ASN A 1 280 ? -61.655 -22.335 129.196 1.00 39.31 280 ASN A N 1
ATOM 2226 C CA . ASN A 1 280 ? -62.137 -23.688 129.527 1.00 39.31 280 ASN A CA 1
ATOM 2227 C C . ASN A 1 280 ? -63.151 -23.740 130.693 1.00 39.31 280 ASN A C 1
ATOM 2229 O O . ASN A 1 280 ? -63.371 -24.801 131.280 1.00 39.31 280 ASN A O 1
ATOM 2233 N N . LYS A 1 281 ? -63.779 -22.608 131.051 1.00 41.28 281 LYS A N 1
ATOM 2234 C CA . LYS A 1 281 ? -64.799 -22.565 132.119 1.00 41.28 281 LYS A CA 1
ATOM 2235 C C . LYS A 1 281 ? -66.080 -21.792 131.811 1.00 41.28 281 LYS A C 1
ATOM 2237 O O . LYS A 1 281 ? -67.113 -22.145 132.377 1.00 41.28 281 LYS A O 1
ATOM 2242 N N . GLU A 1 282 ? -66.058 -20.794 130.924 1.00 40.47 282 GLU A N 1
ATOM 2243 C CA . GLU A 1 282 ? -67.226 -19.929 130.718 1.00 40.47 282 GLU A CA 1
ATOM 2244 C C . GLU A 1 282 ? -68.078 -20.324 129.500 1.00 40.47 282 GLU A C 1
ATOM 2246 O O . GLU A 1 282 ? -67.806 -19.965 128.360 1.00 40.47 282 GLU A O 1
ATOM 2251 N N . GLN A 1 283 ? -69.122 -21.096 129.806 1.00 34.38 283 GLN A N 1
ATOM 2252 C CA . GLN A 1 283 ? -70.436 -21.208 129.151 1.00 34.38 283 GLN A CA 1
ATOM 2253 C C . GLN A 1 283 ? -70.533 -20.827 127.654 1.00 34.38 283 GLN A C 1
ATOM 2255 O O . GLN A 1 283 ? -70.527 -19.665 127.267 1.00 34.38 283 GLN A O 1
ATOM 2260 N N . ALA A 1 284 ? -70.829 -21.755 126.743 1.00 37.00 284 ALA A N 1
ATOM 2261 C CA . ALA A 1 284 ? -72.096 -22.503 126.695 1.00 37.00 284 ALA A CA 1
ATOM 2262 C C . ALA A 1 284 ? -73.390 -21.641 126.718 1.00 37.00 284 ALA A C 1
ATOM 2264 O O . ALA A 1 284 ? -74.425 -22.103 127.200 1.00 37.00 284 ALA A O 1
ATOM 2265 N N . LYS A 1 285 ? -73.379 -20.417 126.158 1.00 34.25 285 LYS A N 1
ATOM 2266 C CA . LYS A 1 285 ? -74.590 -19.597 125.914 1.00 34.25 285 LYS A CA 1
ATOM 2267 C C . LYS A 1 285 ? -74.624 -18.956 124.514 1.00 34.25 285 LYS A C 1
ATOM 2269 O O . LYS A 1 285 ? -73.862 -18.039 124.245 1.00 34.25 285 LYS A O 1
ATOM 2274 N N . SER A 1 286 ? -75.612 -19.362 123.696 1.00 30.84 286 SER A N 1
ATOM 2275 C CA . SER A 1 286 ? -76.024 -18.797 122.374 1.00 30.84 286 SER A CA 1
ATOM 2276 C C . SER A 1 286 ? -74.967 -18.819 121.238 1.00 30.84 286 SER A C 1
ATOM 2278 O O . SER A 1 286 ? -73.827 -18.448 121.446 1.00 30.84 286 SER A O 1
ATOM 2280 N N . ARG A 1 287 ? -75.208 -19.358 120.024 1.00 28.50 287 ARG A N 1
ATOM 2281 C CA . ARG A 1 287 ? -76.278 -19.129 119.003 1.00 28.50 287 ARG A CA 1
ATOM 2282 C C . ARG A 1 287 ? -76.168 -17.738 118.334 1.00 28.50 287 ARG A C 1
ATOM 2284 O O . ARG A 1 287 ? -76.039 -16.764 119.054 1.00 28.50 287 ARG A O 1
ATOM 2291 N N . SER A 1 288 ? -76.273 -17.565 117.005 1.00 30.52 288 SER A N 1
ATOM 2292 C CA . SER A 1 288 ? -76.552 -18.513 115.893 1.00 30.52 288 SER A CA 1
ATOM 2293 C C . SER A 1 288 ? -76.390 -17.863 114.496 1.00 30.52 288 SER A C 1
ATOM 2295 O O . SER A 1 288 ? -76.458 -16.644 114.400 1.00 30.52 288 SER A O 1
ATOM 2297 N N . ALA A 1 289 ? -76.365 -18.687 113.429 1.00 28.95 289 ALA A N 1
ATOM 2298 C CA . ALA A 1 289 ? -76.436 -18.317 111.993 1.00 28.95 289 ALA A CA 1
ATOM 2299 C C . ALA A 1 289 ? -75.152 -17.662 111.403 1.00 28.95 289 ALA A C 1
ATOM 2301 O O . ALA A 1 289 ? -74.280 -17.241 112.149 1.00 28.95 289 ALA A O 1
ATOM 2302 N N . SER A 1 290 ? -74.920 -17.619 110.078 1.00 32.19 290 SER A N 1
ATOM 2303 C CA . SER A 1 290 ? -75.828 -17.873 108.939 1.00 32.19 290 SER A CA 1
ATOM 2304 C C . SER A 1 290 ? -75.162 -18.577 107.736 1.00 32.19 290 SER A C 1
ATOM 2306 O O . SER A 1 290 ? -73.948 -18.530 107.558 1.00 32.19 290 SER A O 1
ATOM 2308 N N . LYS A 1 291 ? -75.976 -19.197 106.866 1.00 43.84 291 LYS A N 1
ATOM 2309 C CA . LYS A 1 291 ? -75.563 -19.729 105.552 1.00 43.84 291 LYS A CA 1
ATOM 2310 C C . LYS A 1 291 ? -75.587 -18.608 104.502 1.00 43.84 291 LYS A C 1
ATOM 2312 O O . LYS A 1 291 ? -76.675 -18.260 104.051 1.00 43.84 291 LYS A O 1
ATOM 2317 N N . HIS A 1 292 ? -74.440 -18.092 104.043 1.00 38.22 292 HIS A N 1
ATOM 2318 C CA . HIS A 1 292 ? -74.445 -17.205 102.863 1.00 38.22 292 HIS A CA 1
ATOM 2319 C C . HIS A 1 292 ? -73.120 -17.111 102.072 1.00 38.22 292 HIS A C 1
ATOM 2321 O O . HIS A 1 292 ? -72.441 -16.090 102.106 1.00 38.22 292 HIS A O 1
ATOM 2327 N N . SER A 1 293 ? -72.755 -18.150 101.303 1.00 42.34 293 SER A N 1
ATOM 2328 C CA . SER A 1 293 ? -71.638 -18.049 100.330 1.00 42.34 293 SER A CA 1
ATOM 2329 C C . SER A 1 293 ? -71.764 -18.938 99.073 1.00 42.34 293 SER A C 1
ATOM 2331 O O . SER A 1 293 ? -70.774 -19.220 98.406 1.00 42.34 293 SER A O 1
ATOM 2333 N N . GLN A 1 294 ? -72.974 -19.392 98.709 1.00 45.22 294 GLN A N 1
ATOM 2334 C CA . GLN A 1 294 ? -73.168 -20.307 97.563 1.00 45.22 294 GLN A CA 1
ATOM 2335 C C . GLN A 1 294 ? -73.827 -19.671 96.319 1.00 45.22 294 GLN A C 1
ATOM 2337 O O . GLN A 1 294 ? -73.980 -20.342 95.302 1.00 45.22 294 GLN A O 1
ATOM 2342 N N . GLU A 1 295 ? -74.120 -18.364 96.339 1.00 47.03 295 GLU A N 1
ATOM 2343 C CA . GLU A 1 295 ? -74.704 -17.650 95.184 1.00 47.03 295 GLU A CA 1
ATOM 2344 C C . GLU A 1 295 ? -73.740 -16.653 94.499 1.00 47.03 295 GLU A C 1
ATOM 2346 O O . GLU A 1 295 ? -74.031 -16.138 93.423 1.00 47.03 295 GLU A O 1
ATOM 2351 N N . GLN A 1 296 ? -72.540 -16.420 95.050 1.00 44.81 296 GLN A N 1
ATOM 2352 C CA . GLN A 1 296 ? -71.570 -15.463 94.480 1.00 44.81 296 GLN A CA 1
ATOM 2353 C C . GLN A 1 296 ? -70.655 -16.063 93.383 1.00 44.81 296 GLN A C 1
ATOM 2355 O O . GLN A 1 296 ? -69.879 -15.344 92.750 1.00 44.81 296 GLN A O 1
ATOM 2360 N N . ALA A 1 297 ? -70.749 -17.373 93.125 1.00 51.00 297 ALA A N 1
ATOM 2361 C CA . ALA A 1 297 ? -69.925 -18.071 92.132 1.00 51.00 297 ALA A CA 1
ATOM 2362 C C . ALA A 1 297 ? -70.479 -17.982 90.693 1.00 51.00 297 ALA A C 1
ATOM 2364 O O . ALA A 1 297 ? -69.706 -17.824 89.748 1.00 51.00 297 ALA A O 1
ATOM 2365 N N . LYS A 1 298 ? -71.809 -18.039 90.514 1.00 54.03 298 LYS A N 1
ATOM 2366 C CA . LYS A 1 298 ? -72.457 -18.115 89.186 1.00 54.03 298 LYS A CA 1
ATOM 2367 C C . LYS A 1 298 ? -72.419 -16.788 88.416 1.00 54.03 298 LYS A C 1
ATOM 2369 O O . LYS A 1 298 ? -72.199 -16.778 87.211 1.00 54.03 298 LYS A O 1
ATOM 2374 N N . SER A 1 299 ? -72.554 -15.655 89.111 1.00 53.31 299 SER A N 1
ATOM 2375 C CA . SER A 1 299 ? -72.419 -14.321 88.498 1.00 53.31 299 SER A CA 1
ATOM 2376 C C . SER A 1 299 ? -71.016 -14.099 87.901 1.00 53.31 299 SER A C 1
ATOM 2378 O O . SER A 1 299 ? -70.867 -13.568 86.799 1.00 53.31 299 SER A O 1
ATOM 2380 N N . ARG A 1 300 ? -69.972 -14.580 88.593 1.00 54.38 300 ARG A N 1
ATOM 2381 C CA . ARG A 1 300 ? -68.570 -14.420 88.179 1.00 54.38 300 ARG A CA 1
ATOM 2382 C C . ARG A 1 300 ? -68.132 -15.362 87.052 1.00 54.38 300 ARG A C 1
ATOM 2384 O O . ARG A 1 300 ? -67.133 -15.055 86.405 1.00 54.38 300 ARG A O 1
ATOM 2391 N N . SER A 1 301 ? -68.833 -16.469 86.786 1.00 62.47 301 SER A N 1
ATOM 2392 C CA . SER A 1 301 ? -68.494 -17.362 85.665 1.00 62.47 301 SER A CA 1
ATOM 2393 C C . SER A 1 301 ? -69.017 -16.837 84.326 1.00 62.47 301 SER A C 1
ATOM 2395 O O . SER A 1 301 ? -68.252 -16.794 83.366 1.00 62.47 301 SER A O 1
ATOM 2397 N N . ALA A 1 302 ? -70.266 -16.359 84.263 1.00 59.66 302 ALA A N 1
ATOM 2398 C CA . ALA A 1 302 ? -70.862 -15.832 83.030 1.00 59.66 302 ALA A CA 1
ATOM 2399 C C . ALA A 1 302 ? -70.110 -14.600 82.487 1.00 59.66 302 ALA A C 1
ATOM 2401 O O . ALA A 1 302 ? -69.766 -14.553 81.307 1.00 59.66 302 ALA A O 1
ATOM 2402 N N . SER A 1 303 ? -69.770 -13.642 83.360 1.00 64.75 303 SER A N 1
ATOM 2403 C CA . SER A 1 303 ? -68.976 -12.458 82.988 1.00 64.75 303 SER A CA 1
ATOM 2404 C C . SER A 1 303 ? -67.581 -12.835 82.463 1.00 64.75 303 SER A C 1
ATOM 2406 O O . SER A 1 303 ? -67.178 -12.366 81.399 1.00 64.75 303 SER A O 1
ATOM 2408 N N . LYS A 1 304 ? -66.870 -13.751 83.141 1.00 72.94 304 LYS A N 1
ATOM 2409 C CA . LYS A 1 304 ? -65.558 -14.243 82.684 1.00 72.94 304 LYS A CA 1
ATOM 2410 C C . LYS A 1 304 ? -65.639 -15.044 81.383 1.00 72.94 304 LYS A C 1
AT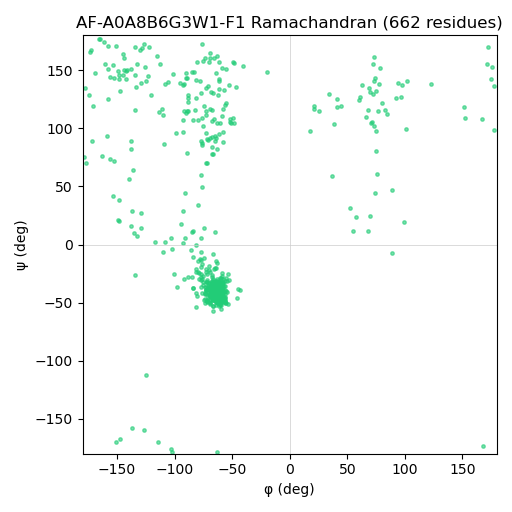OM 2412 O O . LYS A 1 304 ? -64.711 -14.975 80.583 1.00 72.94 304 LYS A O 1
ATOM 2417 N N . HIS A 1 305 ? -66.725 -15.783 81.155 1.00 75.19 305 HIS A N 1
ATOM 2418 C CA . HIS A 1 305 ? -66.943 -16.491 79.896 1.00 75.19 305 HIS A CA 1
ATOM 2419 C C . HIS A 1 305 ? -67.172 -15.509 78.741 1.00 75.19 305 HIS A C 1
ATOM 2421 O O . HIS A 1 305 ? -66.493 -15.627 77.726 1.00 75.19 305 HIS A O 1
ATOM 2427 N N . SER A 1 306 ? -68.024 -14.494 78.930 1.00 75.44 306 SER A N 1
ATOM 2428 C CA . SER A 1 306 ? -68.239 -13.423 77.945 1.00 75.44 306 SER A CA 1
ATOM 2429 C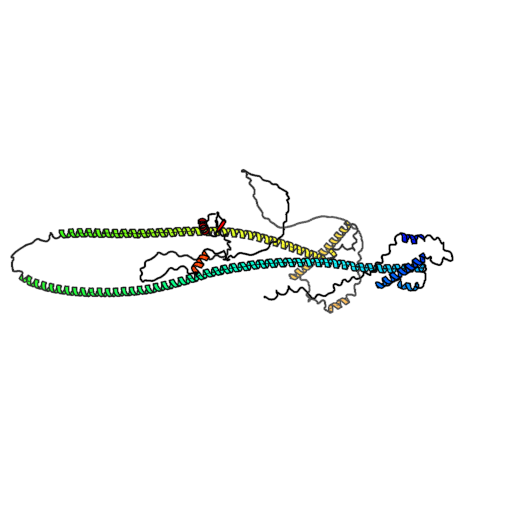 C . SER A 1 306 ? -66.927 -12.715 77.585 1.00 75.44 306 SER A C 1
ATOM 2431 O O . SER A 1 306 ? -66.550 -12.672 76.416 1.00 75.44 306 SER A O 1
ATOM 2433 N N . GLN A 1 307 ? -66.146 -12.292 78.589 1.00 80.62 307 GLN A N 1
ATOM 2434 C CA . GLN A 1 307 ? -64.828 -11.688 78.364 1.00 80.62 307 GLN A CA 1
ATOM 2435 C C . GLN A 1 307 ? -63.857 -12.649 77.656 1.00 80.62 307 GLN A C 1
ATOM 2437 O O . GLN A 1 307 ? -63.088 -12.229 76.799 1.00 80.62 307 GLN A O 1
ATOM 2442 N N . SER A 1 308 ? -63.885 -13.949 77.970 1.00 85.00 308 SER A N 1
ATOM 2443 C CA . SER A 1 308 ? -63.038 -14.942 77.296 1.00 85.00 308 SER A CA 1
ATOM 2444 C C . SER A 1 308 ? -63.427 -15.146 75.829 1.00 85.00 308 SER A C 1
ATOM 2446 O O . SER A 1 308 ? -62.539 -15.286 74.989 1.00 85.00 308 SER A O 1
ATOM 2448 N N . VAL A 1 309 ? -64.723 -15.129 75.502 1.00 81.94 309 VAL A N 1
ATOM 2449 C CA . VAL A 1 309 ? -65.215 -15.183 74.116 1.00 81.94 309 VAL A CA 1
ATOM 2450 C C . VAL A 1 309 ? -64.842 -13.904 73.366 1.00 81.94 309 VAL A C 1
ATOM 2452 O O . VAL A 1 309 ? -64.293 -13.994 72.274 1.00 81.94 309 VAL A O 1
ATOM 2455 N N . GLN A 1 310 ? -65.029 -12.730 73.973 1.00 85.62 310 GLN A N 1
ATOM 2456 C CA . GLN A 1 310 ? -64.670 -11.442 73.374 1.00 85.62 310 GLN A CA 1
ATOM 2457 C C . GLN A 1 310 ? -63.154 -11.313 73.136 1.00 85.62 310 GLN A C 1
ATOM 2459 O O . GLN A 1 310 ? -62.735 -10.898 72.058 1.00 85.62 310 GLN A O 1
ATOM 2464 N N . ASN A 1 311 ? -62.320 -11.757 74.083 1.00 85.50 311 ASN A N 1
ATOM 2465 C CA . ASN A 1 311 ? -60.864 -11.800 73.913 1.00 85.50 311 ASN A CA 1
ATOM 2466 C C . ASN A 1 311 ? -60.443 -12.786 72.806 1.00 85.50 311 ASN A C 1
ATOM 2468 O O . ASN A 1 311 ? -59.523 -12.491 72.047 1.00 85.50 311 ASN A O 1
ATOM 2472 N N . LYS A 1 312 ? -61.116 -13.940 72.680 1.00 88.38 312 LYS A N 1
ATOM 2473 C CA . LYS A 1 312 ? -60.884 -14.883 71.570 1.00 88.38 312 LYS A CA 1
ATOM 2474 C C . LYS A 1 312 ? -61.300 -14.292 70.226 1.00 88.38 312 LYS A C 1
ATOM 2476 O O . LYS A 1 312 ? -60.567 -14.451 69.261 1.00 88.38 312 LYS A O 1
ATOM 2481 N N . GLN A 1 313 ? -62.430 -13.589 70.164 1.00 87.12 313 GLN A N 1
ATOM 2482 C CA . GLN A 1 313 ? -62.886 -12.909 68.952 1.00 87.12 313 GLN A CA 1
ATOM 2483 C C . GLN A 1 313 ? -61.900 -11.812 68.526 1.00 87.12 313 GLN A C 1
ATOM 2485 O O . GLN A 1 313 ? -61.529 -11.768 67.360 1.00 87.12 313 GLN A O 1
ATOM 2490 N N . GLY A 1 314 ? -61.403 -10.998 69.465 1.00 90.38 314 GLY A N 1
ATOM 2491 C CA . GLY A 1 314 ? -60.347 -10.015 69.194 1.00 90.38 314 GLY A CA 1
ATOM 2492 C C . GLY A 1 314 ? -59.037 -10.655 68.719 1.00 90.38 314 GLY A C 1
ATOM 2493 O O . GLY A 1 314 ? -58.466 -10.212 67.731 1.00 90.38 314 GLY A O 1
ATOM 2494 N N . SER A 1 315 ? -58.600 -11.747 69.355 1.00 93.56 315 SER A N 1
ATOM 2495 C CA . SER A 1 315 ? -57.397 -12.487 68.941 1.00 93.56 315 SER A CA 1
ATOM 2496 C C . SER A 1 315 ? -57.539 -13.177 67.579 1.00 93.56 315 SER A C 1
ATOM 2498 O O . SER A 1 315 ? -56.534 -13.366 66.897 1.00 93.56 315 SER A O 1
ATOM 2500 N N . LEU A 1 316 ? -58.753 -13.580 67.189 1.00 92.81 316 LEU A N 1
ATOM 2501 C CA . LEU A 1 316 ? -59.028 -14.145 65.866 1.00 92.81 316 LEU A CA 1
ATOM 2502 C C . LEU A 1 316 ? -59.081 -13.056 64.794 1.00 92.81 316 LEU A C 1
ATOM 2504 O O . LEU A 1 316 ? -58.496 -13.258 63.737 1.00 92.81 316 LEU A O 1
ATOM 2508 N N . LEU A 1 317 ? -59.705 -11.906 65.078 1.00 92.88 317 LEU A N 1
ATOM 2509 C CA . LEU A 1 317 ? -59.671 -10.735 64.196 1.00 92.88 317 LEU A CA 1
ATOM 2510 C C . LEU A 1 317 ? -58.227 -10.289 63.947 1.00 92.88 317 LEU A C 1
ATOM 2512 O O . LEU A 1 317 ? -57.815 -10.241 62.798 1.00 92.88 317 LEU A O 1
ATOM 2516 N N . GLN A 1 318 ? -57.419 -10.133 65.001 1.00 93.62 318 GLN A N 1
ATOM 2517 C CA . GLN A 1 318 ? -56.005 -9.783 64.853 1.00 93.62 318 GLN A CA 1
ATOM 2518 C C . GLN A 1 318 ? -55.230 -10.798 63.992 1.00 93.62 318 GLN A C 1
ATOM 2520 O O . GLN A 1 318 ? -54.413 -10.394 63.171 1.00 93.62 318 GLN A O 1
ATOM 2525 N N . ARG A 1 319 ? -55.488 -12.114 64.115 1.00 95.69 319 ARG A N 1
ATOM 2526 C CA . ARG A 1 319 ? -54.827 -13.099 63.236 1.00 95.69 319 ARG A CA 1
ATOM 2527 C C . ARG A 1 319 ? -55.347 -13.052 61.794 1.00 95.69 319 ARG A C 1
ATOM 2529 O O . ARG A 1 319 ? -54.589 -13.425 60.907 1.00 95.69 319 ARG A O 1
ATOM 2536 N N . VAL A 1 320 ? -56.574 -12.592 61.543 1.00 94.62 320 VAL A N 1
ATOM 2537 C CA . VAL A 1 320 ? -5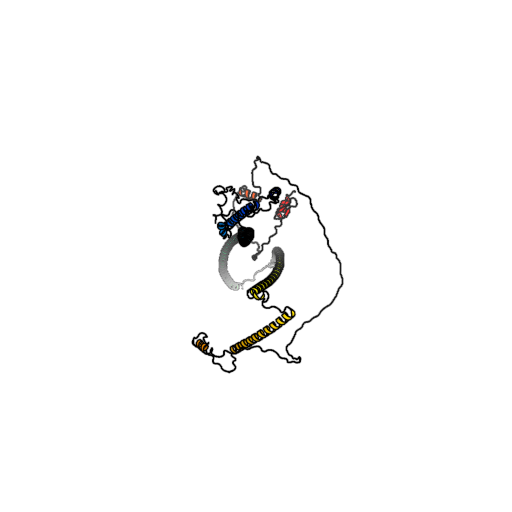7.043 -12.272 60.182 1.00 94.62 320 VAL A CA 1
ATOM 2538 C C . VAL A 1 320 ? -56.316 -11.029 59.662 1.00 94.62 320 VAL A C 1
ATOM 2540 O O . VAL A 1 320 ? -55.683 -11.127 58.622 1.00 94.62 320 VAL A O 1
ATOM 2543 N N . ASP A 1 321 ? -56.259 -9.936 60.429 1.00 95.44 321 ASP A N 1
ATOM 2544 C CA . ASP A 1 321 ? -55.528 -8.708 60.059 1.00 95.44 321 ASP A CA 1
ATOM 2545 C C . ASP A 1 321 ? -54.024 -8.962 59.798 1.00 95.44 321 ASP A C 1
ATOM 2547 O O . ASP A 1 321 ? -53.388 -8.276 58.993 1.00 95.44 321 ASP A O 1
ATOM 2551 N N .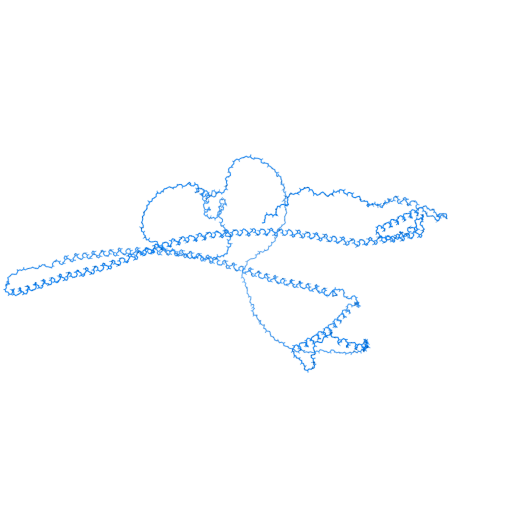 ASP A 1 322 ? -53.427 -9.931 60.501 1.00 94.62 322 ASP A N 1
ATOM 2552 C CA . ASP A 1 322 ? -52.053 -10.393 60.282 1.00 94.62 322 ASP A CA 1
ATOM 2553 C C . ASP A 1 322 ? -51.924 -11.311 59.052 1.00 94.62 322 ASP A C 1
ATOM 2555 O O . ASP A 1 322 ? -50.920 -11.226 58.353 1.00 94.62 322 ASP A O 1
ATOM 2559 N N . LEU A 1 323 ? -52.915 -12.167 58.768 1.00 94.88 323 LEU A N 1
ATOM 2560 C CA . LEU A 1 323 ? -52.942 -13.033 57.579 1.00 94.88 323 LEU A CA 1
ATOM 2561 C C . LEU A 1 323 ? -53.219 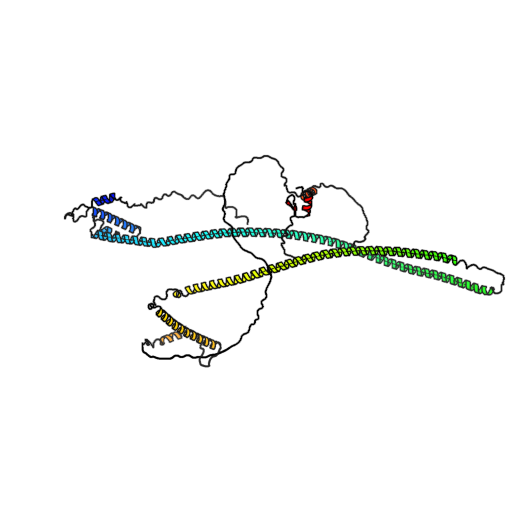-12.255 56.289 1.00 94.88 323 LEU A C 1
ATOM 2563 O O . LEU A 1 323 ? -52.648 -12.586 55.255 1.00 94.88 323 LEU A O 1
ATOM 2567 N N . ASP A 1 324 ? -54.069 -11.233 56.329 1.00 95.56 324 ASP A N 1
ATOM 2568 C CA . ASP A 1 324 ? -54.337 -10.372 55.176 1.00 95.56 324 ASP A CA 1
ATOM 2569 C C . ASP A 1 324 ? -53.076 -9.570 54.823 1.00 95.56 324 ASP A C 1
ATOM 2571 O O . ASP A 1 324 ? -52.684 -9.507 53.660 1.00 95.56 324 ASP A O 1
ATOM 2575 N N . ARG A 1 325 ? -52.348 -9.070 55.832 1.00 94.12 325 ARG A N 1
ATOM 2576 C CA . ARG A 1 325 ? -51.032 -8.438 55.641 1.00 94.12 325 ARG A CA 1
ATOM 2577 C C . ARG A 1 325 ? -49.992 -9.409 55.078 1.00 94.12 325 ARG A C 1
ATOM 2579 O O . ARG A 1 325 ? -49.303 -9.059 54.130 1.00 94.12 325 ARG A O 1
ATOM 2586 N N . GLU A 1 326 ? -49.926 -10.629 55.614 1.00 96.81 326 GLU A N 1
ATOM 2587 C CA . GLU A 1 326 ? -49.072 -11.717 55.109 1.00 96.81 326 GLU A CA 1
ATOM 2588 C C . GLU A 1 326 ? -49.402 -12.040 53.632 1.00 96.81 326 GLU A C 1
ATOM 2590 O O . GLU A 1 326 ? -48.495 -12.271 52.836 1.00 96.81 326 GLU A O 1
ATOM 2595 N N . ASN A 1 327 ? -50.676 -11.965 53.222 1.00 95.19 327 ASN A N 1
ATOM 2596 C CA . ASN A 1 327 ? -51.094 -12.138 51.825 1.00 95.19 327 ASN A CA 1
ATOM 2597 C C . ASN A 1 327 ? -50.732 -10.951 50.915 1.00 95.19 327 ASN A C 1
ATOM 2599 O O . ASN A 1 327 ? -50.288 -11.194 49.794 1.00 95.19 327 ASN A O 1
ATOM 2603 N N . GLU A 1 328 ? -50.898 -9.694 51.343 1.00 95.69 328 GLU A N 1
ATOM 2604 C CA . GLU A 1 328 ? -50.457 -8.545 50.530 1.00 95.69 328 GLU A CA 1
ATOM 2605 C C . GLU A 1 328 ? -48.924 -8.501 50.400 1.00 95.69 328 GLU A C 1
ATOM 2607 O O . GLU A 1 328 ? -48.414 -8.369 49.290 1.00 95.69 328 GLU A O 1
ATOM 2612 N N . GLU A 1 329 ? -48.177 -8.749 51.484 1.00 96.25 329 GLU A N 1
ATOM 2613 C CA . GLU A 1 329 ? -46.710 -8.856 51.441 1.00 96.25 329 GLU A CA 1
ATOM 2614 C C . GLU A 1 329 ? -46.235 -9.980 50.499 1.00 96.25 329 GLU A C 1
ATOM 2616 O O . GLU A 1 329 ? -45.201 -9.840 49.841 1.00 96.25 329 GLU A O 1
ATOM 2621 N N . LEU A 1 330 ? -46.978 -11.091 50.394 1.00 95.75 330 LEU A N 1
ATOM 2622 C CA . LEU A 1 330 ? -46.694 -12.169 49.439 1.00 95.75 330 LEU A CA 1
ATOM 2623 C C . LEU A 1 330 ? -47.087 -11.815 47.994 1.00 95.75 330 LEU A C 1
ATOM 2625 O O . LEU A 1 330 ? -46.377 -12.216 47.073 1.00 95.75 330 LEU A O 1
ATOM 2629 N N . LYS A 1 331 ? -48.165 -11.054 47.767 1.00 95.50 331 LYS A N 1
ATOM 2630 C CA . LYS A 1 331 ? -48.533 -10.557 46.426 1.00 95.50 331 LYS A CA 1
ATOM 2631 C C . LYS A 1 331 ? -47.489 -9.587 45.880 1.00 95.50 331 LYS A C 1
ATOM 2633 O O . LYS A 1 331 ? -47.079 -9.748 44.734 1.00 95.50 331 LYS A O 1
ATOM 2638 N N . ASP A 1 332 ? -47.015 -8.647 46.697 1.00 96.06 332 ASP A N 1
ATOM 2639 C CA . ASP A 1 332 ? -45.951 -7.705 46.318 1.00 96.06 332 ASP A CA 1
ATOM 2640 C C . ASP A 1 332 ? -44.641 -8.447 45.975 1.00 96.06 332 ASP A C 1
ATOM 2642 O O . ASP A 1 332 ? -43.946 -8.114 45.009 1.00 96.06 332 ASP A O 1
ATOM 2646 N N . GLN A 1 333 ? -44.322 -9.515 46.718 1.00 95.94 333 GLN A N 1
ATOM 2647 C CA . GLN A 1 333 ? -43.199 -10.405 46.401 1.00 95.94 333 GLN A CA 1
ATOM 2648 C C . GLN A 1 333 ? -43.404 -11.175 45.087 1.00 95.94 333 GLN A C 1
ATOM 2650 O O . GLN A 1 333 ? -42.461 -11.303 44.312 1.00 95.94 333 GLN A O 1
ATOM 2655 N N . VAL A 1 334 ? -44.612 -11.667 44.796 1.00 96.50 334 VAL A N 1
ATOM 2656 C CA . VAL A 1 334 ? -44.904 -12.325 43.509 1.00 96.50 334 VAL A CA 1
ATOM 2657 C C . VAL A 1 334 ? -44.792 -11.334 42.350 1.00 96.50 334 VAL A C 1
ATOM 2659 O O . VAL A 1 334 ? -44.104 -11.640 41.382 1.00 96.50 334 VAL A O 1
ATOM 2662 N N . ALA A 1 335 ? -45.368 -10.135 42.467 1.00 95.25 335 ALA A N 1
ATOM 2663 C CA . ALA A 1 335 ? -45.298 -9.107 41.429 1.00 95.25 335 ALA A CA 1
ATOM 2664 C C . ALA A 1 335 ? -43.846 -8.705 41.111 1.00 95.25 335 ALA A C 1
ATOM 2666 O O . ALA A 1 335 ? -43.444 -8.698 39.950 1.00 95.25 335 ALA A O 1
ATOM 2667 N N . THR A 1 336 ? -43.020 -8.462 42.135 1.00 96.38 336 THR A N 1
ATOM 2668 C CA . THR A 1 336 ? -41.595 -8.138 41.929 1.00 96.38 336 THR A CA 1
ATOM 2669 C C . THR A 1 336 ? -40.791 -9.304 41.339 1.00 96.38 336 THR A C 1
ATOM 2671 O O . THR A 1 336 ? -39.881 -9.074 40.544 1.00 96.38 336 THR A O 1
ATOM 2674 N N . LEU A 1 337 ? -41.136 -10.560 41.648 1.00 94.88 337 LEU A N 1
ATOM 2675 C CA . LEU A 1 337 ? -40.534 -11.738 41.006 1.00 94.88 337 LEU A CA 1
ATOM 2676 C C . LEU A 1 337 ? -40.995 -11.935 39.551 1.00 94.88 337 LEU A C 1
ATOM 2678 O O . LEU A 1 337 ? -40.225 -12.449 38.738 1.00 94.88 337 LEU A O 1
ATOM 2682 N N . GLU A 1 338 ? -42.218 -11.529 39.204 1.00 95.19 338 GLU A N 1
ATOM 2683 C CA . GLU A 1 338 ? -42.705 -11.515 37.820 1.00 95.19 338 GLU A CA 1
ATOM 2684 C C . GLU A 1 338 ? -42.007 -10.417 36.997 1.00 95.19 338 GLU A C 1
ATOM 2686 O O . GLU A 1 338 ? -41.531 -10.709 35.899 1.00 95.19 338 GLU A O 1
ATOM 2691 N N . GLU A 1 339 ? -41.811 -9.216 37.557 1.00 96.50 339 GLU A N 1
ATOM 2692 C CA . GLU A 1 339 ? -41.003 -8.147 36.943 1.00 96.50 339 GLU A CA 1
ATOM 2693 C C . GLU A 1 339 ? -39.536 -8.572 36.727 1.00 96.50 339 GLU A C 1
ATOM 2695 O O . GLU A 1 339 ? -39.018 -8.457 35.612 1.00 96.50 339 GLU A O 1
ATOM 2700 N N . GLU A 1 340 ? -38.863 -9.139 37.743 1.00 96.44 340 GLU A N 1
ATOM 2701 C CA . GLU A 1 340 ? -37.488 -9.650 37.580 1.00 96.44 340 GLU A CA 1
ATOM 2702 C C . GLU A 1 340 ? -37.406 -10.770 36.530 1.00 96.44 340 GLU A C 1
ATOM 2704 O O . GLU A 1 340 ? -36.428 -10.863 35.782 1.00 96.44 340 GLU A O 1
ATOM 2709 N N . LYS A 1 341 ? -38.433 -11.626 36.443 1.00 95.06 341 LYS A N 1
ATOM 2710 C CA . LYS A 1 341 ? -38.518 -12.671 35.417 1.00 95.06 341 LYS A CA 1
ATOM 2711 C C . LYS A 1 341 ? -38.634 -12.071 34.015 1.00 95.06 341 LYS A C 1
ATOM 2713 O O . LYS A 1 341 ? -37.980 -12.580 33.102 1.00 95.06 341 LYS A O 1
ATOM 2718 N N . GLU A 1 342 ? -39.438 -11.027 33.818 1.00 96.06 342 GLU A N 1
ATOM 2719 C CA . GLU A 1 342 ? -39.561 -10.364 32.514 1.00 96.06 342 GLU A CA 1
ATOM 2720 C C . GLU A 1 342 ? -38.260 -9.657 32.097 1.00 96.06 342 GLU A C 1
ATOM 2722 O O . GLU A 1 342 ? -37.829 -9.838 30.953 1.00 96.06 342 GLU A O 1
ATOM 2727 N N . GLU A 1 343 ? -37.562 -8.976 33.018 1.00 96.75 343 GLU A N 1
ATOM 2728 C CA . GLU A 1 343 ? -36.235 -8.388 32.754 1.00 96.75 343 GLU A CA 1
ATOM 2729 C C . GLU A 1 343 ? -35.219 -9.469 32.332 1.00 96.75 343 GLU A C 1
ATOM 2731 O O . GLU A 1 343 ? -34.498 -9.321 31.338 1.00 96.75 343 GLU A O 1
ATOM 2736 N N . ILE A 1 344 ? -35.183 -10.602 33.045 1.00 96.25 344 ILE A N 1
ATOM 2737 C CA . ILE A 1 344 ? -34.302 -11.735 32.723 1.00 96.25 344 ILE A CA 1
ATOM 2738 C C . ILE A 1 344 ? -34.669 -12.353 31.365 1.00 96.25 344 ILE A C 1
ATOM 2740 O O . ILE A 1 344 ? -33.776 -12.701 30.586 1.00 96.25 344 ILE A O 1
ATOM 2744 N N . GLU A 1 345 ? -35.957 -12.468 31.037 1.00 95.12 345 GLU A N 1
ATOM 2745 C CA . GLU A 1 345 ? -36.404 -12.953 29.732 1.00 95.12 345 GLU A CA 1
ATOM 2746 C C . GLU A 1 345 ? -36.039 -11.999 28.580 1.00 95.12 345 GLU A C 1
ATOM 2748 O O . GLU A 1 345 ? -35.635 -12.477 27.515 1.00 95.12 345 GLU A O 1
ATOM 2753 N N . GLU A 1 346 ? -36.161 -10.678 28.748 1.00 95.56 346 GLU A N 1
ATOM 2754 C CA . GLU A 1 346 ? -35.714 -9.702 27.742 1.00 95.56 346 GLU A CA 1
ATOM 2755 C C . GLU A 1 346 ? -34.189 -9.714 27.590 1.00 95.56 346 GLU A C 1
ATOM 2757 O O . GLU A 1 346 ? -33.675 -9.795 26.469 1.00 95.56 346 GLU A O 1
ATOM 2762 N N . SER A 1 347 ? -33.455 -9.743 28.703 1.00 95.25 347 SER A N 1
ATOM 2763 C CA . SER A 1 347 ? -31.997 -9.883 28.717 1.00 95.25 347 SER A CA 1
ATOM 2764 C C . SER A 1 347 ? -31.547 -11.151 27.975 1.00 95.25 347 SER A C 1
ATOM 2766 O O . SER A 1 347 ? -30.656 -11.096 27.122 1.00 95.25 347 SER A O 1
ATOM 2768 N N . LEU A 1 348 ? -32.239 -12.280 28.175 1.00 96.00 348 LEU A N 1
ATOM 2769 C CA . LEU A 1 348 ? -31.999 -13.533 27.453 1.00 96.00 348 LEU A CA 1
ATOM 2770 C C . LEU A 1 348 ? -32.323 -13.432 25.950 1.00 96.00 348 LEU A C 1
ATOM 2772 O O . LEU A 1 348 ? -31.578 -13.975 25.129 1.00 96.00 348 LEU A O 1
ATOM 2776 N N . LYS A 1 349 ? -33.405 -12.741 25.562 1.00 95.06 349 LYS A N 1
ATOM 2777 C CA . LYS A 1 349 ? -33.759 -12.476 24.150 1.00 95.06 349 LYS A CA 1
ATOM 2778 C C . LYS A 1 349 ? -32.686 -11.598 23.478 1.00 95.06 349 LYS A C 1
ATOM 2780 O O . LYS A 1 349 ? -32.230 -11.910 22.375 1.00 95.06 349 LYS A O 1
ATOM 2785 N N . SER A 1 350 ? -32.206 -10.566 24.173 1.00 95.44 350 SER A N 1
ATOM 2786 C CA . SER A 1 350 ? -31.119 -9.680 23.732 1.00 95.44 350 SER A CA 1
ATOM 2787 C C . SER A 1 350 ? -29.775 -10.410 23.603 1.00 95.44 350 SER A C 1
ATOM 2789 O O . SER A 1 350 ? -29.075 -10.250 22.600 1.00 95.44 350 SER A O 1
ATOM 2791 N N . ALA A 1 351 ? -29.430 -11.265 24.571 1.00 93.62 351 ALA A N 1
ATOM 2792 C CA . ALA A 1 351 ? -28.224 -12.090 24.538 1.00 93.62 351 ALA A CA 1
ATOM 2793 C C . ALA A 1 351 ? -28.246 -13.084 23.366 1.00 93.62 351 ALA A C 1
ATOM 2795 O O . ALA A 1 351 ? -27.273 -13.161 22.618 1.00 93.62 351 ALA A O 1
ATOM 2796 N N . LYS A 1 352 ? -29.373 -13.773 23.129 1.00 94.00 352 LYS A N 1
ATOM 2797 C CA . LYS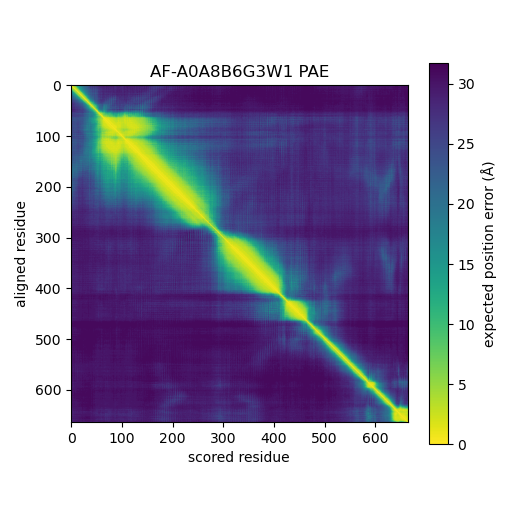 A 1 352 ? -29.553 -14.651 21.956 1.00 94.00 352 LYS A CA 1
ATOM 2798 C C . LYS A 1 352 ? -29.377 -13.887 20.640 1.00 94.00 352 LYS A C 1
ATOM 2800 O O . LYS A 1 352 ? -28.601 -14.317 19.795 1.00 94.00 352 LYS A O 1
ATOM 2805 N N . SER A 1 353 ? -29.977 -12.700 20.503 1.00 94.50 353 SER A N 1
ATOM 2806 C CA . SER A 1 353 ? -29.789 -11.854 19.311 1.00 94.50 353 SER A CA 1
ATOM 2807 C C . SER A 1 353 ? -28.326 -11.434 19.089 1.00 94.50 353 SER A C 1
ATOM 2809 O O . SER A 1 353 ? -27.896 -11.278 17.945 1.00 94.50 353 SER A O 1
ATOM 2811 N N . GLN A 1 354 ? -27.545 -11.247 20.159 1.00 95.69 354 GLN A N 1
ATOM 2812 C CA . GLN A 1 354 ? -26.107 -10.969 20.068 1.00 95.69 354 GLN A CA 1
ATOM 2813 C C . GLN A 1 354 ? -25.307 -12.216 19.668 1.00 95.69 354 GLN A C 1
ATOM 2815 O O . GLN A 1 354 ? -24.457 -12.111 18.786 1.00 95.69 354 GLN A O 1
ATOM 2820 N N . VAL A 1 355 ? -25.619 -13.390 20.228 1.00 95.75 355 VAL A N 1
ATOM 2821 C CA . VAL A 1 355 ? -25.022 -14.674 19.815 1.00 95.75 355 VAL A CA 1
ATOM 2822 C C . VAL A 1 355 ? -25.293 -14.947 18.334 1.00 95.75 355 VAL A C 1
ATOM 2824 O O . VAL A 1 355 ? -24.349 -15.200 17.593 1.00 95.75 355 VAL A O 1
ATOM 2827 N N . ASP A 1 356 ? -26.530 -14.783 17.858 1.00 95.06 356 ASP A N 1
ATOM 2828 C CA . ASP A 1 356 ? -26.872 -14.980 16.443 1.00 95.06 356 ASP A CA 1
ATOM 2829 C C . ASP A 1 356 ? -26.107 -14.019 15.510 1.00 95.06 356 ASP A C 1
ATOM 2831 O O . ASP A 1 356 ? -25.821 -14.350 14.358 1.00 95.06 356 ASP A O 1
ATOM 2835 N N . LYS A 1 357 ? -25.808 -12.792 15.961 1.00 94.94 357 LYS A N 1
ATOM 2836 C CA . LYS A 1 357 ? -25.000 -11.824 15.195 1.00 94.94 357 LYS A CA 1
ATOM 2837 C C . LYS A 1 357 ? -23.535 -12.246 15.162 1.00 94.94 357 LYS A C 1
ATOM 2839 O O . LYS A 1 357 ? -22.957 -12.312 14.085 1.00 94.94 357 LYS A O 1
ATOM 2844 N N . LEU A 1 358 ? -22.962 -12.594 16.314 1.00 94.81 358 LEU A N 1
ATOM 2845 C CA . LEU A 1 358 ? -21.587 -13.085 16.399 1.00 94.81 358 LEU A CA 1
ATOM 2846 C C . LEU A 1 358 ? -21.394 -14.367 15.578 1.00 94.81 358 LEU A C 1
ATOM 2848 O O . LEU A 1 358 ? -20.413 -14.461 14.852 1.00 94.81 358 LEU A O 1
ATOM 2852 N N . GLN A 1 359 ? -22.354 -15.297 15.601 1.00 96.00 359 GLN A N 1
ATOM 2853 C CA . GLN A 1 359 ? -22.305 -16.525 14.806 1.00 96.00 359 GLN A CA 1
ATOM 2854 C C . GLN A 1 359 ? -22.281 -16.238 13.297 1.00 96.00 359 GLN A C 1
ATOM 2856 O O . GLN A 1 359 ? -21.476 -16.831 12.583 1.00 96.00 359 GLN A O 1
ATOM 2861 N N . ARG A 1 360 ? -23.109 -15.300 12.806 1.00 94.69 360 ARG A N 1
ATOM 2862 C CA . ARG A 1 360 ? -23.070 -14.870 11.394 1.00 94.69 360 ARG A CA 1
ATOM 2863 C C . ARG A 1 360 ? -21.718 -14.254 11.040 1.00 94.69 360 ARG A C 1
ATOM 2865 O O . ARG A 1 360 ? -21.114 -14.668 10.055 1.00 94.69 360 ARG A O 1
ATOM 2872 N N . ASN A 1 361 ? -21.221 -13.336 11.871 1.00 95.62 361 ASN A N 1
ATOM 2873 C CA . ASN A 1 361 ? -19.923 -12.694 11.663 1.00 95.62 361 ASN A CA 1
ATOM 2874 C C . ASN A 1 361 ? -18.773 -13.719 11.653 1.00 95.62 361 ASN A C 1
ATOM 2876 O O . ASN A 1 361 ? -17.858 -13.585 10.849 1.00 95.62 361 ASN A O 1
ATOM 2880 N N . VAL A 1 362 ? -18.818 -14.756 12.500 1.00 96.00 362 VAL A N 1
ATOM 2881 C CA . VAL A 1 362 ? -17.848 -15.864 12.472 1.00 96.00 362 VAL A CA 1
ATOM 2882 C C . VAL A 1 362 ? -17.915 -16.592 11.129 1.00 96.00 362 VAL A C 1
ATOM 2884 O O . VAL A 1 362 ? -16.900 -16.636 10.441 1.00 96.00 362 VAL A O 1
ATOM 2887 N N . THR A 1 363 ? -19.099 -17.033 10.685 1.00 94.50 363 THR A N 1
ATOM 2888 C CA . THR A 1 363 ? -19.238 -17.729 9.388 1.00 94.50 363 THR A CA 1
ATOM 2889 C C . THR A 1 363 ? -18.830 -16.871 8.184 1.00 94.50 363 THR A C 1
ATOM 2891 O O . THR A 1 363 ? -18.291 -17.380 7.205 1.00 94.50 363 THR A O 1
ATOM 2894 N N . GLU A 1 364 ? -19.023 -15.552 8.247 1.00 95.88 364 GLU A N 1
ATOM 2895 C CA . GLU A 1 364 ? -18.548 -14.618 7.220 1.00 95.88 364 GLU A CA 1
ATOM 2896 C C . GLU A 1 364 ? -17.014 -14.522 7.197 1.00 95.88 364 GLU A C 1
ATOM 2898 O O . GLU A 1 364 ? -16.406 -14.562 6.124 1.00 95.88 364 GLU A O 1
ATOM 2903 N N . LYS A 1 365 ? -16.366 -14.445 8.368 1.00 91.31 365 LYS A N 1
ATOM 2904 C CA . LYS A 1 365 ? -14.899 -14.440 8.466 1.00 91.31 365 LYS A CA 1
ATOM 2905 C C . LYS A 1 365 ? -14.290 -15.792 8.082 1.00 91.31 365 LYS A C 1
ATOM 2907 O O . LYS A 1 365 ? -13.244 -15.793 7.444 1.00 91.31 365 LYS A O 1
ATOM 2912 N N . GLU A 1 366 ? -14.945 -16.911 8.384 1.00 94.69 366 GLU A N 1
ATOM 2913 C CA . GLU A 1 366 ? -14.539 -18.253 7.937 1.00 94.69 366 GLU A CA 1
ATOM 2914 C C . GLU A 1 366 ? -14.544 -18.355 6.400 1.00 94.69 366 GLU A C 1
ATOM 2916 O O . GLU A 1 366 ? -13.519 -18.695 5.809 1.00 94.69 366 GLU A O 1
ATOM 2921 N N . ASN A 1 367 ? -15.633 -17.944 5.738 1.00 95.44 367 ASN A N 1
ATOM 2922 C CA . ASN A 1 367 ? -15.727 -17.909 4.268 1.00 95.44 367 ASN A CA 1
ATOM 2923 C C . ASN A 1 367 ? -14.679 -16.976 3.620 1.00 95.44 367 ASN A C 1
ATOM 2925 O O . ASN A 1 367 ? -14.148 -17.263 2.541 1.00 95.44 367 ASN A O 1
ATOM 2929 N N . MET A 1 368 ? -14.368 -15.853 4.278 1.00 95.56 368 MET A N 1
ATOM 2930 C CA . MET A 1 368 ? -13.320 -14.925 3.841 1.00 95.56 368 MET A CA 1
ATOM 2931 C C . MET A 1 368 ? -11.924 -15.555 3.960 1.00 95.56 368 MET A C 1
ATOM 2933 O O . MET A 1 368 ? -11.125 -15.451 3.033 1.00 95.56 368 MET A O 1
ATOM 2937 N N . ILE A 1 369 ? -11.641 -16.254 5.066 1.00 96.12 369 ILE A N 1
ATOM 2938 C CA . ILE A 1 369 ? -10.377 -16.974 5.280 1.00 96.12 369 ILE A CA 1
ATOM 2939 C C . ILE A 1 369 ? -10.207 -18.099 4.253 1.00 96.12 369 ILE A C 1
ATOM 2941 O O . ILE A 1 369 ? -9.122 -18.229 3.692 1.00 96.12 369 ILE A O 1
ATOM 2945 N N . GLU A 1 370 ? -11.258 -18.871 3.948 1.00 96.31 370 GLU A N 1
ATOM 2946 C CA . GLU A 1 370 ? -11.193 -19.902 2.901 1.00 96.31 370 GLU A CA 1
ATOM 2947 C C . GLU A 1 370 ? -10.859 -19.287 1.531 1.00 96.31 370 GLU A C 1
ATOM 2949 O O . GLU A 1 370 ? -10.023 -19.808 0.793 1.00 96.31 370 GLU A O 1
ATOM 2954 N N . THR A 1 371 ? -11.457 -18.136 1.212 1.00 96.50 371 THR A N 1
ATOM 2955 C CA . THR A 1 371 ? -11.225 -17.438 -0.060 1.00 96.50 371 THR A CA 1
ATOM 2956 C C . THR A 1 371 ? -9.800 -16.899 -0.172 1.00 96.50 371 THR A C 1
ATOM 2958 O O . THR A 1 371 ? -9.121 -17.202 -1.151 1.00 96.50 371 THR A O 1
ATOM 2961 N N . VAL A 1 372 ? -9.295 -16.217 0.860 1.00 95.56 372 VAL A N 1
ATOM 2962 C CA . VAL A 1 372 ? -7.898 -15.746 0.909 1.00 95.56 372 VAL A CA 1
ATOM 2963 C C . VAL A 1 372 ? -6.908 -16.919 0.905 1.00 95.56 372 VAL A C 1
ATOM 2965 O O . VAL A 1 372 ? -5.840 -16.827 0.303 1.00 95.56 372 VAL A O 1
ATOM 2968 N N . SER A 1 373 ? -7.254 -18.052 1.524 1.00 93.56 373 SER A N 1
ATOM 2969 C CA . SER A 1 373 ? -6.434 -19.269 1.478 1.00 93.56 373 SER A CA 1
ATOM 2970 C C . SER A 1 373 ? -6.355 -19.867 0.068 1.00 93.56 373 SER A C 1
ATOM 2972 O O . SER A 1 373 ? -5.305 -20.392 -0.299 1.00 93.56 373 SER A O 1
ATOM 2974 N N . ARG A 1 374 ? -7.432 -19.771 -0.721 1.00 96.69 374 ARG A N 1
ATOM 2975 C CA . ARG A 1 374 ? -7.496 -20.232 -2.117 1.00 96.69 374 ARG A CA 1
ATOM 2976 C C . ARG A 1 374 ? -6.674 -19.333 -3.046 1.00 96.69 374 ARG A C 1
ATOM 2978 O O . ARG A 1 374 ? -5.797 -19.826 -3.752 1.00 96.69 374 ARG A O 1
ATOM 2985 N N . GLU A 1 375 ? -6.871 -18.017 -2.947 1.00 96.25 375 GLU A N 1
ATOM 2986 C CA . GLU A 1 375 ? -6.069 -17.010 -3.661 1.00 96.25 375 GLU A CA 1
ATOM 2987 C C . GLU A 1 375 ? -4.574 -17.151 -3.335 1.00 96.25 375 GLU A C 1
ATOM 2989 O O . GLU A 1 375 ? -3.728 -17.091 -4.227 1.00 96.25 375 GLU A O 1
ATOM 2994 N N . LYS A 1 376 ? -4.231 -17.417 -2.065 1.00 96.56 376 LYS A N 1
ATOM 2995 C CA . LYS A 1 376 ? -2.855 -17.713 -1.649 1.00 96.56 376 LYS A CA 1
ATOM 2996 C C . LYS A 1 376 ? -2.290 -18.937 -2.375 1.00 96.56 376 LYS A C 1
ATOM 2998 O O . LYS A 1 376 ? -1.177 -18.845 -2.886 1.00 96.56 376 LYS A O 1
ATOM 3003 N N . THR A 1 377 ? -3.018 -20.056 -2.435 1.00 95.69 377 THR A N 1
ATOM 3004 C CA . THR A 1 377 ? -2.532 -21.256 -3.140 1.00 95.69 377 THR A CA 1
ATOM 3005 C C . THR A 1 377 ? -2.372 -21.029 -4.644 1.00 95.69 377 THR A C 1
ATOM 3007 O O . THR A 1 377 ? -1.353 -21.425 -5.200 1.00 95.69 377 THR A O 1
ATOM 3010 N N . GLU A 1 378 ? -3.294 -20.308 -5.289 1.00 97.75 378 GLU A N 1
ATOM 3011 C CA . GLU A 1 378 ? -3.192 -19.946 -6.713 1.00 97.75 378 GLU A CA 1
ATOM 3012 C C . GLU A 1 378 ? -1.965 -19.050 -6.993 1.00 97.75 378 GLU A C 1
ATOM 3014 O O . GLU A 1 378 ? -1.267 -19.216 -7.998 1.00 97.75 378 GLU A O 1
ATOM 3019 N N . LEU A 1 379 ? -1.646 -18.128 -6.076 1.00 96.38 379 LEU A N 1
ATOM 3020 C CA . LEU A 1 379 ? -0.442 -17.296 -6.149 1.00 96.38 379 LEU A CA 1
ATOM 3021 C C . LEU A 1 379 ? 0.847 -18.090 -5.882 1.00 96.38 379 LEU A C 1
ATOM 3023 O O . LEU A 1 379 ? 1.846 -17.854 -6.559 1.00 96.38 379 LEU A O 1
ATOM 3027 N N . GLU A 1 380 ? 0.846 -19.040 -4.945 1.00 97.06 380 GLU A N 1
ATOM 3028 C CA . GLU A 1 380 ? 1.989 -19.931 -4.690 1.00 97.06 380 GLU A CA 1
ATOM 3029 C C . GLU A 1 380 ? 2.270 -20.847 -5.899 1.00 97.06 380 GLU A C 1
ATOM 3031 O O . GLU A 1 380 ? 3.421 -20.958 -6.332 1.00 97.06 380 GLU A O 1
ATOM 3036 N N . GLU A 1 381 ? 1.235 -21.413 -6.528 1.00 96.88 381 GLU A N 1
ATOM 3037 C CA . GLU A 1 381 ? 1.356 -22.160 -7.790 1.00 96.88 381 GLU A CA 1
ATOM 3038 C C . GLU A 1 381 ? 1.912 -21.278 -8.922 1.00 96.88 381 GLU A C 1
ATOM 3040 O O . GLU A 1 381 ? 2.879 -21.655 -9.591 1.00 96.88 381 GLU A O 1
ATOM 3045 N N . SER A 1 382 ? 1.382 -20.061 -9.088 1.00 97.69 382 SER A N 1
ATOM 3046 C CA . SER A 1 382 ? 1.876 -19.085 -10.069 1.00 97.69 382 SER A CA 1
ATOM 3047 C C . SER A 1 382 ? 3.357 -18.731 -9.856 1.00 97.69 382 SER A C 1
ATOM 3049 O O . SER A 1 382 ? 4.142 -18.722 -10.809 1.00 97.69 382 SER A O 1
ATOM 3051 N N . ILE A 1 383 ? 3.784 -18.528 -8.603 1.00 97.19 383 ILE A N 1
ATOM 3052 C CA . ILE A 1 383 ? 5.187 -18.263 -8.248 1.00 97.19 383 ILE A CA 1
ATOM 3053 C C . ILE A 1 383 ? 6.088 -19.449 -8.613 1.00 97.19 383 ILE A C 1
ATOM 3055 O O . ILE A 1 383 ? 7.136 -19.232 -9.224 1.00 97.19 383 ILE A O 1
ATOM 3059 N N . THR A 1 384 ? 5.700 -20.691 -8.304 1.00 96.44 384 THR A N 1
ATOM 3060 C CA . THR A 1 384 ? 6.523 -21.869 -8.658 1.00 96.44 384 THR A CA 1
ATOM 3061 C C . THR A 1 384 ? 6.634 -22.067 -10.173 1.00 96.44 384 THR A C 1
ATOM 3063 O O . THR A 1 384 ? 7.723 -22.348 -10.678 1.00 96.44 384 THR A O 1
ATOM 3066 N N . SER A 1 385 ? 5.557 -21.812 -10.924 1.00 97.31 385 SER A N 1
ATOM 3067 C CA . SER A 1 385 ? 5.576 -21.797 -12.393 1.00 97.31 385 SER A CA 1
ATOM 3068 C C . SER A 1 385 ? 6.522 -20.720 -12.943 1.00 97.31 385 SER A C 1
ATOM 3070 O O . SER A 1 385 ? 7.345 -20.990 -13.822 1.00 97.31 385 SER A O 1
ATOM 3072 N N . LEU A 1 386 ? 6.486 -19.499 -12.399 1.00 96.00 386 LEU A N 1
ATOM 3073 C CA . LEU A 1 386 ? 7.407 -18.427 -12.793 1.00 96.00 386 LEU A CA 1
ATOM 3074 C C . LEU A 1 386 ? 8.869 -18.762 -12.452 1.00 96.00 386 LEU A C 1
ATOM 3076 O O . LEU A 1 386 ? 9.744 -18.528 -13.283 1.00 96.00 386 LEU A O 1
ATOM 3080 N N . GLN A 1 387 ? 9.142 -19.375 -11.297 1.00 97.00 387 GLN A N 1
ATOM 3081 C CA . GLN A 1 387 ? 10.480 -19.855 -10.924 1.00 97.00 387 GLN A CA 1
ATOM 3082 C C . GLN A 1 387 ? 11.002 -20.930 -11.893 1.00 97.00 387 GLN A C 1
ATOM 3084 O O . GLN A 1 387 ? 12.150 -20.856 -12.333 1.00 97.00 387 GLN A O 1
ATOM 3089 N N . GLN A 1 388 ? 10.159 -21.887 -12.294 1.00 96.81 388 GLN A N 1
ATOM 3090 C CA . GLN A 1 388 ? 10.520 -22.903 -13.289 1.00 96.81 388 GLN A CA 1
ATOM 3091 C C . GLN A 1 388 ? 10.816 -22.280 -14.666 1.00 96.81 388 GLN A C 1
ATOM 3093 O O . GLN A 1 388 ? 11.771 -22.679 -15.341 1.00 96.81 388 GLN A O 1
ATOM 3098 N N . ASN A 1 389 ? 10.042 -21.270 -15.073 1.00 97.31 389 ASN A N 1
ATOM 3099 C CA . ASN A 1 389 ? 10.291 -20.517 -16.304 1.00 97.31 389 ASN A CA 1
ATOM 3100 C C . ASN A 1 389 ? 11.606 -19.718 -16.239 1.00 97.31 389 ASN A C 1
ATOM 3102 O O . ASN A 1 389 ? 12.366 -19.740 -17.207 1.00 97.31 389 ASN A O 1
ATOM 3106 N N . ILE A 1 390 ? 11.913 -19.075 -15.106 1.00 96.44 390 ILE A N 1
ATOM 3107 C CA . ILE A 1 390 ? 13.188 -18.371 -14.881 1.00 96.44 390 ILE A CA 1
ATOM 3108 C C . ILE A 1 390 ? 14.362 -19.348 -15.003 1.00 96.44 390 ILE A C 1
ATOM 3110 O O . ILE A 1 390 ? 15.225 -19.131 -15.847 1.00 96.44 390 ILE A O 1
ATOM 3114 N N . SER A 1 391 ? 14.338 -20.475 -14.285 1.00 96.12 391 SER A N 1
ATOM 3115 C CA . SER A 1 391 ? 15.401 -21.492 -14.357 1.00 96.12 391 SER A CA 1
ATOM 3116 C C . SER A 1 391 ? 15.591 -22.060 -15.776 1.00 96.12 391 SER A C 1
ATOM 3118 O O . SER A 1 391 ? 16.716 -22.296 -16.228 1.00 96.12 391 SER A O 1
ATOM 3120 N N . THR A 1 392 ? 14.500 -22.199 -16.539 1.00 96.69 392 THR A N 1
ATOM 3121 C CA . THR A 1 392 ? 14.546 -22.606 -17.955 1.00 96.69 392 THR A CA 1
ATOM 3122 C C . THR A 1 392 ? 15.208 -21.542 -18.843 1.00 96.69 392 THR A C 1
ATOM 3124 O O . THR A 1 392 ? 15.937 -21.880 -19.776 1.00 96.69 392 THR A O 1
ATOM 3127 N N . LEU A 1 393 ? 14.975 -20.253 -18.574 1.00 95.19 393 LEU A N 1
ATOM 3128 C CA . LEU A 1 393 ? 15.605 -19.143 -19.297 1.00 95.19 393 LEU A CA 1
ATOM 3129 C C . LEU A 1 393 ? 17.080 -18.969 -18.911 1.00 95.19 393 LEU A C 1
ATOM 3131 O O . LEU A 1 393 ? 17.906 -18.795 -19.802 1.00 95.19 393 LEU A O 1
ATOM 3135 N N . GLU A 1 394 ? 17.425 -19.089 -17.630 1.00 95.50 394 GLU A N 1
ATOM 3136 C CA . GLU A 1 394 ? 18.809 -19.097 -17.135 1.00 95.50 394 GLU A CA 1
ATOM 3137 C C . GLU A 1 394 ? 19.621 -20.221 -17.790 1.00 95.50 394 GLU A C 1
ATOM 3139 O O . GLU A 1 394 ? 20.706 -19.973 -18.314 1.00 95.50 394 GLU A O 1
ATOM 3144 N N . THR A 1 395 ? 19.052 -21.429 -17.873 1.00 95.81 395 THR A N 1
ATOM 3145 C CA . THR A 1 395 ? 19.671 -22.569 -18.572 1.00 95.81 395 THR A CA 1
ATOM 3146 C C . THR A 1 395 ? 19.928 -22.253 -20.048 1.00 95.81 395 THR A C 1
ATOM 3148 O O . THR A 1 395 ? 21.021 -22.508 -20.545 1.00 95.81 395 THR A O 1
ATOM 3151 N N . ARG A 1 396 ? 18.968 -21.629 -20.750 1.00 95.81 396 ARG A N 1
ATOM 3152 C CA . ARG A 1 396 ? 19.136 -21.210 -22.157 1.00 95.81 396 ARG A CA 1
ATOM 3153 C C . ARG A 1 396 ? 20.175 -20.103 -22.342 1.00 95.81 396 ARG A C 1
ATOM 3155 O O . ARG A 1 396 ? 20.856 -20.084 -23.364 1.00 95.81 396 ARG A O 1
ATOM 3162 N N . ILE A 1 397 ? 20.291 -19.182 -21.386 1.00 94.94 397 ILE A N 1
ATOM 3163 C CA . ILE A 1 397 ? 21.316 -18.131 -21.393 1.00 94.94 397 ILE A CA 1
ATOM 3164 C C . ILE A 1 397 ? 22.700 -18.763 -21.209 1.00 94.94 397 ILE A C 1
ATOM 3166 O O . ILE A 1 397 ? 23.599 -18.463 -21.990 1.00 94.94 397 ILE A O 1
ATOM 3170 N N . GLN A 1 398 ? 22.849 -19.695 -20.263 1.00 95.06 398 GLN A N 1
ATOM 3171 C CA . GLN A 1 398 ? 24.092 -20.440 -20.054 1.00 95.06 398 GLN A CA 1
ATOM 3172 C C . GLN A 1 398 ? 24.466 -21.272 -21.294 1.00 95.06 398 GLN A C 1
ATOM 3174 O O . GLN A 1 398 ? 25.568 -21.139 -21.812 1.00 95.06 398 GLN A O 1
ATOM 3179 N N . GLU A 1 399 ? 23.519 -22.020 -21.863 1.00 94.62 399 GLU A N 1
ATOM 3180 C CA . GLU A 1 399 ? 23.669 -22.738 -23.139 1.00 94.62 399 GLU A CA 1
ATOM 3181 C C . GLU A 1 399 ? 24.079 -21.845 -24.327 1.00 94.62 399 GLU A C 1
ATOM 3183 O O . GLU A 1 399 ? 24.675 -22.330 -25.295 1.00 94.62 399 GLU A O 1
ATOM 3188 N N . SER A 1 400 ? 23.701 -20.565 -24.310 1.00 91.44 400 SER A N 1
ATOM 3189 C CA . SER A 1 400 ? 24.093 -19.592 -25.332 1.00 91.44 400 SER A CA 1
ATOM 3190 C C . SER A 1 400 ? 25.495 -19.047 -25.066 1.00 91.44 400 SER A C 1
ATOM 3192 O O . SER A 1 400 ? 26.282 -18.936 -26.003 1.00 91.44 400 SER A O 1
ATOM 3194 N N . ALA A 1 401 ? 25.824 -18.759 -23.805 1.00 93.31 401 ALA A N 1
ATOM 3195 C CA . ALA A 1 401 ? 27.147 -18.307 -23.385 1.00 93.31 401 ALA A CA 1
ATOM 3196 C C . ALA A 1 401 ? 28.217 -19.393 -23.584 1.00 93.31 401 ALA A C 1
ATOM 3198 O O . ALA A 1 401 ? 29.315 -19.090 -24.038 1.00 93.31 401 ALA A O 1
ATOM 3199 N N . ASP A 1 402 ? 27.892 -20.665 -23.334 1.00 90.75 402 ASP A N 1
ATOM 3200 C CA . ASP A 1 402 ? 28.796 -21.791 -23.587 1.00 90.75 402 ASP A CA 1
ATOM 3201 C C . ASP A 1 402 ? 28.989 -22.042 -25.093 1.00 90.75 402 ASP A C 1
ATOM 3203 O O . ASP A 1 402 ? 30.099 -22.354 -25.522 1.00 90.75 402 ASP A O 1
ATOM 3207 N N . ARG A 1 403 ? 27.959 -21.826 -25.930 1.00 88.75 403 ARG A N 1
ATOM 3208 C CA . ARG A 1 403 ? 28.118 -21.816 -27.399 1.00 88.75 403 ARG A CA 1
ATOM 3209 C C . ARG A 1 403 ? 29.003 -20.662 -27.871 1.00 88.75 403 ARG A C 1
ATOM 3211 O O . ARG A 1 403 ? 29.883 -20.884 -28.696 1.00 88.75 403 ARG A O 1
ATOM 3218 N N . GLU A 1 404 ? 28.788 -19.450 -27.361 1.00 86.44 404 GLU A N 1
ATOM 3219 C CA . GLU A 1 404 ? 29.614 -18.279 -27.682 1.00 86.44 404 GLU A CA 1
ATOM 3220 C C . GLU A 1 404 ? 31.070 -18.499 -27.263 1.00 86.44 404 GLU A C 1
ATOM 3222 O O . GLU A 1 404 ? 31.982 -18.321 -28.070 1.00 86.44 404 GLU A O 1
ATOM 3227 N N . ARG A 1 405 ? 31.285 -19.008 -26.046 1.00 91.44 405 ARG A N 1
ATOM 3228 C CA . ARG A 1 405 ? 32.599 -19.415 -25.554 1.00 91.44 405 ARG A CA 1
ATOM 3229 C C . ARG A 1 405 ? 33.251 -20.452 -26.467 1.00 91.44 405 ARG A C 1
ATOM 3231 O O . ARG A 1 405 ? 34.408 -20.267 -26.817 1.00 91.44 405 ARG A O 1
ATOM 3238 N N . LEU A 1 406 ? 32.544 -21.507 -26.879 1.00 85.00 406 LEU A N 1
ATOM 3239 C CA . LEU A 1 406 ? 33.105 -22.528 -27.773 1.00 85.00 406 LEU A CA 1
ATOM 3240 C C . LEU A 1 406 ? 33.497 -21.958 -29.146 1.00 85.00 406 LEU A C 1
ATOM 3242 O O . LEU A 1 406 ? 34.539 -22.341 -29.669 1.00 85.00 406 LEU A O 1
ATOM 3246 N N . MET A 1 407 ? 32.735 -21.004 -29.696 1.00 80.44 407 MET A N 1
ATOM 3247 C CA . MET A 1 407 ? 33.109 -20.302 -30.936 1.00 80.44 407 MET A CA 1
ATOM 3248 C C . MET A 1 407 ? 34.350 -19.402 -30.772 1.00 80.44 407 MET A C 1
ATOM 3250 O O . MET A 1 407 ? 35.076 -19.188 -31.739 1.00 80.44 407 MET A O 1
ATOM 3254 N N . ILE A 1 408 ? 34.605 -18.881 -29.565 1.00 82.25 408 ILE A N 1
ATOM 3255 C CA . ILE A 1 408 ? 35.788 -18.061 -29.240 1.00 82.25 408 ILE A CA 1
ATOM 3256 C C . ILE A 1 408 ? 37.012 -18.932 -28.904 1.00 82.25 408 ILE A C 1
ATOM 3258 O O . ILE A 1 408 ? 38.134 -18.581 -29.263 1.00 82.25 408 ILE A O 1
ATOM 3262 N N . GLU A 1 409 ? 36.809 -20.056 -28.215 1.00 82.31 409 GLU A N 1
ATOM 3263 C CA . GLU A 1 409 ? 37.860 -20.987 -27.778 1.00 82.31 409 GLU A CA 1
ATOM 3264 C C . GLU A 1 409 ? 38.324 -21.904 -28.929 1.00 82.31 409 GLU A C 1
ATOM 3266 O O . GLU A 1 409 ? 39.475 -22.338 -28.938 1.00 82.31 409 GLU A O 1
ATOM 3271 N N . TYR A 1 410 ? 37.467 -22.132 -29.936 1.00 76.81 410 TYR A N 1
ATOM 3272 C CA . TYR A 1 410 ? 37.754 -22.946 -31.124 1.00 76.81 410 TYR A CA 1
ATOM 3273 C C . TYR A 1 410 ? 37.268 -22.292 -32.438 1.00 76.81 410 TYR A C 1
ATOM 3275 O O . TYR A 1 410 ? 36.416 -22.860 -33.128 1.00 76.81 410 TYR A O 1
ATOM 3283 N N . PRO A 1 411 ? 37.815 -21.130 -32.851 1.00 64.62 411 PRO A N 1
ATOM 3284 C CA . PRO A 1 411 ? 37.408 -20.464 -34.095 1.00 64.62 411 PRO A CA 1
ATOM 3285 C C . PRO A 1 411 ? 37.608 -21.355 -35.336 1.00 64.62 411 PRO A C 1
ATOM 3287 O O . PRO A 1 411 ? 36.793 -21.339 -36.259 1.00 64.62 411 PRO A O 1
ATOM 3290 N N . ASP A 1 412 ? 38.641 -22.201 -35.323 1.00 62.97 412 ASP A N 1
ATOM 3291 C CA . ASP A 1 412 ? 38.982 -23.113 -36.420 1.00 62.97 412 ASP A CA 1
ATOM 3292 C C . ASP A 1 412 ? 37.979 -24.274 -36.590 1.00 62.97 412 ASP A C 1
ATOM 3294 O O . ASP A 1 412 ? 37.912 -24.873 -37.662 1.00 62.97 412 ASP A O 1
ATOM 3298 N N . LEU A 1 413 ? 37.153 -24.579 -35.575 1.00 60.19 413 LEU A N 1
ATOM 3299 C CA . LEU A 1 413 ? 36.087 -25.593 -35.677 1.00 60.19 413 LEU A CA 1
ATOM 3300 C C . LEU A 1 413 ? 34.846 -25.097 -36.439 1.00 60.19 413 LEU A C 1
ATOM 3302 O O . LEU A 1 413 ? 34.001 -25.910 -36.818 1.00 60.19 413 LEU A O 1
ATOM 3306 N N . ASN A 1 414 ? 34.736 -23.787 -36.680 1.00 57.97 414 ASN A N 1
ATOM 3307 C CA . ASN A 1 414 ? 33.621 -23.164 -37.397 1.00 57.97 414 ASN A CA 1
ATOM 3308 C C . ASN A 1 414 ? 34.032 -22.467 -38.708 1.00 57.97 414 ASN A C 1
ATOM 3310 O O . ASN A 1 414 ? 33.174 -21.909 -39.396 1.00 57.97 414 ASN A O 1
ATOM 3314 N N . GLY A 1 415 ? 35.313 -22.529 -39.084 1.00 61.12 415 GLY A N 1
ATOM 3315 C CA . GLY A 1 415 ? 35.785 -22.167 -40.422 1.00 61.12 415 GLY A CA 1
ATOM 3316 C C . GLY A 1 415 ? 35.485 -23.244 -41.481 1.00 61.12 415 GLY A C 1
ATOM 3317 O O . GLY A 1 415 ? 35.041 -24.347 -41.151 1.00 61.12 415 GLY A O 1
ATOM 3318 N N . PRO A 1 416 ? 35.733 -22.964 -42.775 1.00 55.59 416 PRO A N 1
ATOM 3319 C CA . PRO A 1 416 ? 35.769 -24.010 -43.793 1.00 55.59 416 PRO A CA 1
ATOM 3320 C C . PRO A 1 416 ? 36.902 -24.997 -43.472 1.00 55.59 416 PRO A C 1
ATOM 3322 O O . PRO A 1 416 ? 38.042 -24.588 -43.259 1.00 55.59 416 PRO A O 1
ATOM 3325 N N . VAL A 1 417 ? 36.585 -26.294 -43.444 1.00 55.31 417 VAL A N 1
ATOM 3326 C CA . VAL A 1 417 ? 37.538 -27.363 -43.099 1.00 55.31 417 VAL A CA 1
ATOM 3327 C C . VAL A 1 417 ? 38.765 -27.306 -44.016 1.00 55.31 417 VAL A C 1
ATOM 3329 O O . VAL A 1 417 ? 38.614 -27.444 -45.225 1.00 55.31 417 VAL A O 1
ATOM 3332 N N . ASN A 1 418 ? 39.948 -27.118 -43.413 1.00 50.50 418 ASN A N 1
ATOM 3333 C CA . ASN A 1 418 ? 41.303 -27.207 -43.980 1.00 50.50 418 ASN A CA 1
ATOM 3334 C C . ASN A 1 418 ? 41.402 -27.151 -45.522 1.00 50.50 418 ASN A C 1
ATOM 3336 O O . ASN A 1 418 ? 41.336 -28.203 -46.160 1.00 50.50 418 ASN A O 1
ATOM 3340 N N . PRO A 1 419 ? 41.690 -25.975 -46.118 1.00 55.22 419 PRO A N 1
ATOM 3341 C CA . PRO A 1 419 ? 41.949 -25.840 -47.557 1.00 55.22 419 PRO A CA 1
ATOM 3342 C C . PRO A 1 419 ? 43.051 -26.768 -48.097 1.00 55.22 419 PRO A C 1
ATOM 3344 O O . PRO A 1 419 ? 43.038 -27.111 -49.274 1.00 55.22 419 PRO A O 1
ATOM 3347 N N . ASP A 1 420 ? 43.983 -27.191 -47.238 1.00 51.72 420 ASP A N 1
ATOM 3348 C CA . ASP A 1 420 ? 45.097 -28.078 -47.590 1.00 51.72 420 ASP A CA 1
ATOM 3349 C C . ASP A 1 420 ? 44.690 -29.562 -47.705 1.00 51.72 420 ASP A C 1
ATOM 3351 O O . ASP A 1 420 ? 45.443 -30.378 -48.241 1.00 51.72 420 ASP A O 1
ATOM 3355 N N . LEU A 1 421 ? 43.488 -29.931 -47.241 1.00 55.50 421 LEU A N 1
ATOM 3356 C CA . LEU A 1 421 ? 42.890 -31.241 -47.501 1.00 55.50 421 LEU A CA 1
ATOM 3357 C C . LEU A 1 421 ? 42.066 -31.185 -48.790 1.00 55.50 421 LEU A C 1
ATOM 3359 O O . LEU A 1 421 ? 40.836 -31.138 -48.767 1.00 55.50 421 LEU A O 1
ATOM 3363 N N . ASN A 1 422 ? 42.766 -31.258 -49.924 1.00 54.97 422 ASN A N 1
ATOM 3364 C CA . ASN A 1 422 ? 42.152 -31.615 -51.202 1.00 54.97 422 ASN A CA 1
ATOM 3365 C C . ASN A 1 422 ? 41.495 -33.000 -51.075 1.00 54.97 422 ASN A C 1
ATOM 3367 O O . ASN A 1 422 ? 42.170 -34.024 -51.200 1.00 54.97 422 ASN A O 1
ATOM 3371 N N . GLY A 1 423 ? 40.184 -33.021 -50.824 1.00 57.72 423 GLY A N 1
ATOM 3372 C CA . GLY A 1 423 ? 39.372 -34.233 -50.895 1.00 57.72 423 GLY A CA 1
ATOM 3373 C C . GLY A 1 423 ? 39.509 -34.897 -52.265 1.00 57.72 423 GLY A C 1
ATOM 3374 O O . GLY A 1 423 ? 39.745 -34.230 -53.277 1.00 57.72 423 GLY A O 1
ATOM 3375 N N . THR A 1 424 ? 39.359 -36.217 -52.312 1.00 61.44 424 THR A N 1
ATOM 3376 C CA . THR A 1 424 ? 39.621 -37.040 -53.504 1.00 61.44 424 THR A CA 1
ATOM 3377 C C . THR A 1 424 ? 38.640 -36.754 -54.654 1.00 61.44 424 THR A C 1
ATOM 3379 O O . THR A 1 424 ? 38.814 -37.252 -55.764 1.00 61.44 424 THR A O 1
ATOM 3382 N N . GLY A 1 425 ? 37.595 -35.959 -54.400 1.00 66.38 425 GLY A N 1
ATOM 3383 C CA . GLY A 1 425 ? 36.524 -35.632 -55.346 1.00 66.38 425 GLY A CA 1
ATOM 3384 C C . GLY A 1 425 ? 35.359 -36.625 -55.309 1.00 66.38 425 GLY A C 1
ATOM 3385 O O . GLY A 1 425 ? 34.320 -36.369 -55.915 1.00 66.38 425 GLY A O 1
ATOM 3386 N N . ASP A 1 426 ? 35.508 -37.720 -54.561 1.00 75.00 426 ASP A N 1
ATOM 3387 C CA . ASP A 1 426 ? 34.453 -38.677 -54.242 1.00 75.00 426 ASP A CA 1
ATOM 3388 C C . ASP A 1 426 ? 34.083 -38.561 -52.757 1.00 75.00 426 ASP A C 1
ATOM 3390 O O . ASP A 1 426 ? 34.847 -38.939 -51.867 1.00 75.00 426 ASP A O 1
ATOM 3394 N N . ILE A 1 427 ? 32.871 -38.064 -52.508 1.00 75.00 427 ILE A N 1
ATOM 3395 C CA . ILE A 1 427 ? 32.306 -37.865 -51.170 1.00 75.00 427 ILE A CA 1
ATOM 3396 C C . ILE A 1 427 ? 32.244 -39.189 -50.393 1.00 75.00 427 ILE A C 1
ATOM 3398 O O . ILE A 1 427 ? 32.449 -39.186 -49.181 1.00 75.00 427 ILE A O 1
ATOM 3402 N N . ALA A 1 428 ? 31.988 -40.323 -51.056 1.00 77.19 428 ALA A N 1
ATOM 3403 C CA . ALA A 1 428 ? 31.908 -41.616 -50.381 1.00 77.19 428 ALA A CA 1
ATOM 3404 C C . ALA A 1 428 ? 33.286 -42.068 -49.876 1.00 77.19 428 ALA A C 1
ATOM 3406 O O . ALA A 1 428 ? 33.410 -42.489 -48.724 1.00 77.19 428 ALA A O 1
ATOM 3407 N N . LEU A 1 429 ? 34.321 -41.918 -50.706 1.00 79.62 429 LEU A N 1
ATOM 3408 C CA . LEU A 1 429 ? 35.699 -42.255 -50.356 1.00 79.62 429 LEU A CA 1
ATOM 3409 C C . LEU A 1 429 ? 36.264 -41.306 -49.288 1.00 79.62 429 LEU A C 1
ATOM 3411 O O . LEU A 1 429 ? 36.905 -41.758 -48.339 1.00 79.62 429 LEU A O 1
ATOM 3415 N N . ASP A 1 430 ? 35.981 -40.006 -49.391 1.00 79.25 430 ASP A N 1
ATOM 3416 C CA . ASP A 1 430 ? 36.405 -39.012 -48.401 1.00 79.25 430 ASP A CA 1
ATOM 3417 C C . ASP A 1 430 ? 35.695 -39.218 -47.049 1.00 79.25 430 ASP A C 1
ATOM 3419 O O . ASP A 1 430 ? 36.341 -39.137 -46.001 1.00 79.25 430 ASP A O 1
ATOM 3423 N N . MET A 1 431 ? 34.406 -39.588 -47.042 1.00 79.75 431 MET A N 1
ATOM 3424 C CA . MET A 1 431 ? 33.702 -40.016 -45.823 1.00 79.75 431 MET A CA 1
ATOM 3425 C C . MET A 1 431 ? 34.289 -41.308 -45.239 1.00 79.75 431 MET A C 1
ATOM 3427 O O . MET A 1 431 ? 34.475 -41.392 -44.026 1.00 79.75 431 MET A O 1
ATOM 3431 N N . GLU A 1 432 ? 34.621 -42.308 -46.061 1.00 82.19 432 GLU A N 1
ATOM 3432 C CA . GLU A 1 432 ? 35.251 -43.547 -45.587 1.00 82.19 432 GLU A CA 1
ATOM 3433 C C . GLU A 1 432 ? 36.634 -43.269 -44.969 1.00 82.19 432 GLU A C 1
ATOM 3435 O O . GLU A 1 432 ? 36.968 -43.793 -43.904 1.00 82.19 432 GLU A O 1
ATOM 3440 N N . ASN A 1 433 ? 37.420 -42.387 -45.588 1.00 83.25 433 ASN A N 1
ATOM 3441 C CA . ASN A 1 433 ? 38.716 -41.941 -45.081 1.00 83.25 433 ASN A CA 1
ATOM 3442 C C . ASN A 1 433 ? 38.579 -41.120 -43.788 1.00 83.25 433 ASN A C 1
ATOM 3444 O O . ASN A 1 433 ? 39.355 -41.324 -42.853 1.00 83.25 433 ASN A O 1
ATOM 3448 N N . GLN A 1 434 ? 37.559 -40.265 -43.673 1.00 82.81 434 GLN A N 1
ATOM 3449 C CA . GLN A 1 434 ? 37.254 -39.542 -42.436 1.00 82.81 434 GLN A CA 1
ATOM 3450 C C . GLN A 1 434 ? 36.816 -40.494 -41.310 1.00 82.81 434 GLN A C 1
ATOM 3452 O O . GLN A 1 434 ? 37.236 -40.321 -40.165 1.00 82.81 434 GLN A O 1
ATOM 3457 N N . VAL A 1 435 ? 36.035 -41.537 -41.616 1.00 84.69 435 VAL A N 1
ATOM 3458 C CA . VAL A 1 435 ? 35.662 -42.590 -40.655 1.00 84.69 435 VAL A CA 1
ATOM 3459 C C . VAL A 1 435 ? 36.889 -43.391 -40.206 1.00 84.69 435 VAL A C 1
ATOM 3461 O O . VAL A 1 435 ? 37.049 -43.603 -39.006 1.00 84.69 435 VAL A O 1
ATOM 3464 N N . LYS A 1 436 ? 37.805 -43.757 -41.114 1.00 83.94 436 LYS A N 1
ATOM 3465 C CA . LYS A 1 436 ? 39.089 -44.405 -40.768 1.00 83.94 436 LYS A CA 1
ATOM 3466 C C . LYS A 1 436 ? 39.959 -43.512 -39.876 1.00 83.94 436 LYS A C 1
ATOM 3468 O O . LYS A 1 436 ? 40.445 -43.968 -38.844 1.00 83.94 436 LYS A O 1
ATOM 3473 N N . ALA A 1 437 ? 40.110 -42.233 -40.223 1.00 81.69 437 ALA A N 1
ATOM 3474 C CA . ALA A 1 437 ? 40.864 -41.268 -39.421 1.00 81.69 437 ALA A CA 1
ATOM 3475 C C . ALA A 1 437 ? 40.240 -41.054 -38.029 1.00 81.69 437 ALA A C 1
ATOM 3477 O O . ALA A 1 437 ? 40.957 -40.950 -37.034 1.00 81.69 437 ALA A O 1
ATOM 3478 N N . ASN A 1 438 ? 38.907 -41.044 -37.937 1.00 86.38 438 ASN A N 1
ATOM 3479 C CA . ASN A 1 438 ? 38.197 -40.983 -36.662 1.00 86.38 438 ASN A CA 1
ATOM 3480 C C . ASN A 1 438 ? 38.339 -42.278 -35.850 1.00 86.38 438 ASN A C 1
ATOM 3482 O O . ASN A 1 438 ? 38.506 -42.184 -34.641 1.00 86.38 438 ASN A O 1
ATOM 3486 N N . ALA A 1 439 ? 38.352 -43.458 -36.475 1.00 87.75 439 ALA A N 1
ATOM 3487 C CA . ALA A 1 439 ? 38.619 -44.723 -35.785 1.00 87.75 439 ALA A CA 1
ATOM 3488 C C . ALA A 1 439 ? 40.034 -44.755 -35.177 1.00 87.75 439 ALA A C 1
ATOM 3490 O O . ALA A 1 439 ? 40.183 -45.093 -34.007 1.00 87.75 439 ALA A O 1
ATOM 3491 N N . ILE A 1 440 ? 41.053 -44.306 -35.921 1.00 85.81 440 ILE A N 1
ATOM 3492 C CA . ILE A 1 440 ? 42.430 -44.167 -35.410 1.00 85.81 440 ILE A CA 1
ATOM 3493 C C . ILE A 1 440 ? 42.487 -43.135 -34.271 1.00 85.81 440 ILE A C 1
ATOM 3495 O O . ILE A 1 440 ? 43.101 -43.387 -33.238 1.00 85.81 440 ILE A O 1
ATOM 3499 N N . ARG A 1 441 ? 41.809 -41.986 -34.412 1.00 86.44 441 ARG A N 1
ATOM 3500 C CA . ARG A 1 441 ? 41.721 -40.973 -33.345 1.00 86.44 441 ARG A CA 1
ATOM 3501 C C . ARG A 1 441 ? 41.040 -41.523 -32.087 1.00 86.44 441 ARG A C 1
ATOM 3503 O O . ARG A 1 441 ? 41.504 -41.227 -30.991 1.00 86.44 441 ARG A O 1
ATOM 3510 N N . ILE A 1 442 ? 39.972 -42.309 -32.233 1.00 86.56 442 ILE A N 1
ATOM 3511 C CA . ILE A 1 442 ? 39.295 -42.982 -31.117 1.00 86.56 442 ILE A CA 1
ATOM 3512 C C . ILE A 1 442 ? 40.258 -43.962 -30.447 1.00 86.56 442 ILE A C 1
ATOM 3514 O O . ILE A 1 442 ? 40.439 -43.850 -29.243 1.00 86.56 442 ILE A O 1
ATOM 3518 N N . GLN A 1 443 ? 40.951 -44.819 -31.204 1.00 90.88 443 GLN A N 1
ATOM 3519 C CA . GLN A 1 443 ? 41.936 -45.754 -30.650 1.00 90.88 443 GLN A CA 1
ATOM 3520 C C . GLN A 1 443 ? 43.033 -45.029 -29.849 1.00 90.88 443 GLN A C 1
ATOM 3522 O O . GLN A 1 443 ? 43.289 -45.387 -28.704 1.00 90.88 443 GLN A O 1
ATOM 3527 N N . VAL A 1 444 ? 43.635 -43.964 -30.394 1.00 88.19 444 VAL A N 1
ATOM 3528 C CA . VAL A 1 444 ? 44.665 -43.179 -29.684 1.00 88.19 444 VAL A CA 1
ATOM 3529 C C . VAL A 1 444 ? 44.099 -42.518 -28.420 1.00 88.19 444 VAL A C 1
ATOM 3531 O O . VAL A 1 444 ? 44.772 -42.473 -27.391 1.00 88.19 444 VAL A O 1
ATOM 3534 N N . LEU A 1 445 ? 42.854 -42.033 -28.455 1.00 86.75 445 LEU A N 1
ATOM 3535 C CA . LEU A 1 445 ? 42.180 -41.499 -27.268 1.00 86.75 445 LEU A CA 1
ATOM 3536 C C . LEU A 1 445 ? 41.826 -42.597 -26.255 1.00 86.75 445 LEU A C 1
ATOM 3538 O O . LEU A 1 445 ? 41.864 -42.332 -25.057 1.00 86.75 445 LEU A O 1
ATOM 3542 N N . GLU A 1 446 ? 41.502 -43.814 -26.682 1.00 89.81 446 GLU A N 1
ATOM 3543 C CA . GLU A 1 446 ? 41.262 -44.964 -25.804 1.00 89.81 446 GLU A CA 1
ATOM 3544 C C . GLU A 1 446 ? 42.564 -45.431 -25.141 1.00 89.81 446 GLU A C 1
ATOM 3546 O O . GLU A 1 446 ? 42.590 -45.594 -23.923 1.00 89.81 446 GLU A O 1
ATOM 3551 N N . GLU A 1 447 ? 43.665 -45.528 -25.891 1.00 90.25 447 GLU A N 1
ATOM 3552 C CA . GLU A 1 447 ? 45.014 -45.806 -25.377 1.00 90.25 447 GLU A CA 1
ATOM 3553 C C . GLU A 1 447 ? 45.469 -44.743 -24.363 1.00 90.25 447 GLU A C 1
ATOM 3555 O O . GLU A 1 447 ? 45.955 -45.078 -23.280 1.00 90.25 447 GLU A O 1
ATOM 3560 N N . GLN A 1 448 ? 45.254 -43.455 -24.657 1.00 89.25 448 GLN A N 1
ATOM 3561 C CA . GLN A 1 448 ? 45.552 -42.359 -23.728 1.00 89.25 448 GLN A CA 1
ATOM 3562 C C . GLN A 1 448 ? 44.655 -42.390 -22.483 1.00 89.25 448 GLN A C 1
ATOM 3564 O O . GLN A 1 448 ? 45.157 -42.247 -21.367 1.00 89.25 448 GLN A O 1
ATOM 3569 N N . ASN A 1 449 ? 43.346 -42.616 -22.636 1.00 90.44 449 ASN A N 1
ATOM 3570 C CA . ASN A 1 449 ? 42.425 -42.746 -21.505 1.00 90.44 449 ASN A CA 1
ATOM 3571 C C . ASN A 1 449 ? 42.757 -43.965 -20.637 1.00 90.44 449 ASN A C 1
ATOM 3573 O O . ASN A 1 449 ? 42.644 -43.889 -19.415 1.00 90.44 449 ASN A O 1
ATOM 3577 N N . GLU A 1 450 ? 43.203 -45.070 -21.230 1.00 91.25 450 GLU A N 1
ATOM 3578 C CA . GLU A 1 450 ? 43.635 -46.252 -20.490 1.00 91.25 450 GLU A CA 1
ATOM 3579 C C . GLU A 1 450 ? 44.983 -46.009 -19.792 1.00 91.25 450 GLU A C 1
ATOM 3581 O O . GLU A 1 450 ? 45.134 -46.341 -18.616 1.00 91.25 450 GLU A O 1
ATOM 3586 N N . GLY A 1 451 ? 45.924 -45.302 -20.426 1.00 89.44 451 GLY A N 1
ATOM 3587 C CA . GLY A 1 451 ? 47.135 -44.793 -19.773 1.00 89.44 451 GLY A CA 1
ATOM 3588 C C . GLY A 1 451 ? 46.832 -43.879 -18.576 1.00 89.44 451 GLY A C 1
ATOM 3589 O O . GLY A 1 451 ? 47.446 -44.016 -17.510 1.00 89.44 451 GLY A O 1
ATOM 3590 N N . LEU A 1 452 ? 45.833 -43.000 -18.700 1.00 87.94 452 LEU A N 1
ATOM 3591 C CA . LEU A 1 452 ? 45.351 -42.139 -17.616 1.00 87.94 452 LEU A CA 1
ATOM 3592 C C . LEU A 1 452 ? 44.651 -42.939 -16.509 1.00 87.94 452 LEU A C 1
ATOM 3594 O O . LEU A 1 452 ? 44.953 -42.722 -15.339 1.00 87.94 452 LEU A O 1
ATOM 3598 N N . ARG A 1 453 ? 43.790 -43.912 -16.833 1.00 89.62 453 ARG A N 1
ATOM 3599 C CA . ARG A 1 453 ? 43.153 -44.817 -15.852 1.00 89.62 453 ARG A CA 1
ATOM 3600 C C . ARG A 1 453 ? 44.178 -45.637 -15.078 1.00 89.62 453 ARG A C 1
ATOM 3602 O O . ARG A 1 453 ? 44.084 -45.729 -13.855 1.00 89.62 453 ARG A O 1
ATOM 3609 N N . ASN A 1 454 ? 45.190 -46.177 -15.753 1.00 87.62 454 ASN A N 1
ATOM 3610 C CA . ASN A 1 454 ? 46.297 -46.881 -15.107 1.00 87.62 454 ASN A CA 1
ATOM 3611 C C . ASN A 1 454 ? 47.136 -45.941 -14.229 1.00 87.62 454 ASN A C 1
ATOM 3613 O O . ASN A 1 454 ? 47.552 -46.327 -13.136 1.00 87.62 454 ASN A O 1
ATOM 3617 N N . SER A 1 455 ? 47.328 -44.686 -14.642 1.00 87.44 455 SER A N 1
ATOM 3618 C CA . SER A 1 455 ? 48.017 -43.667 -13.837 1.00 87.44 455 SER A CA 1
ATOM 3619 C C . SER A 1 455 ? 47.208 -43.260 -12.599 1.00 87.44 455 SER A C 1
ATOM 3621 O O . SER A 1 455 ? 47.748 -43.252 -11.496 1.00 87.44 455 SER A O 1
ATOM 3623 N N . ILE A 1 456 ? 45.900 -43.030 -12.739 1.00 83.94 456 ILE A N 1
ATOM 3624 C CA . ILE A 1 456 ? 44.962 -42.787 -11.629 1.00 83.94 456 ILE A CA 1
ATOM 3625 C C . ILE A 1 456 ? 44.928 -43.993 -10.680 1.00 83.94 456 ILE A C 1
ATOM 3627 O O . ILE A 1 456 ? 44.925 -43.817 -9.465 1.00 83.94 456 ILE A O 1
ATOM 3631 N N . THR A 1 457 ? 44.975 -45.217 -11.210 1.00 83.69 457 THR A N 1
ATOM 3632 C CA . THR A 1 457 ? 45.011 -46.453 -10.413 1.00 83.69 457 THR A CA 1
ATOM 3633 C C . THR A 1 457 ? 46.310 -46.566 -9.610 1.00 83.69 457 THR A C 1
ATOM 3635 O O . THR A 1 457 ? 46.255 -46.880 -8.422 1.00 83.69 457 THR A O 1
ATOM 3638 N N . LYS A 1 458 ? 47.466 -46.230 -10.205 1.00 80.44 458 LYS A N 1
ATOM 3639 C CA . LYS A 1 458 ? 48.757 -46.118 -9.496 1.00 80.44 458 LYS A CA 1
ATOM 3640 C C . LYS A 1 458 ? 48.731 -45.026 -8.419 1.00 80.44 458 LYS A C 1
ATOM 3642 O O . LYS A 1 458 ? 49.163 -45.265 -7.297 1.00 80.44 458 LYS A O 1
ATOM 3647 N N . VAL A 1 459 ? 48.184 -43.846 -8.717 1.00 77.06 459 VAL A N 1
ATOM 3648 C CA . VAL A 1 459 ? 48.031 -42.767 -7.724 1.00 77.06 459 VAL A CA 1
ATOM 3649 C C . VAL A 1 459 ? 47.113 -43.206 -6.579 1.00 77.06 459 VAL A C 1
ATOM 3651 O O . VAL A 1 459 ? 47.467 -43.019 -5.418 1.00 77.06 459 VAL A O 1
ATOM 3654 N N . MET A 1 460 ? 45.988 -43.869 -6.863 1.00 77.50 460 MET A N 1
ATOM 3655 C CA . MET A 1 460 ? 45.099 -44.393 -5.823 1.00 77.50 460 MET A CA 1
ATOM 3656 C C . MET A 1 460 ? 45.712 -45.545 -5.015 1.00 77.50 460 MET A C 1
ATOM 3658 O O . MET A 1 460 ? 45.423 -45.634 -3.824 1.00 77.50 460 MET A O 1
ATOM 3662 N N . SER A 1 461 ? 46.556 -46.412 -5.588 1.00 71.81 461 SER A N 1
ATOM 3663 C CA . SER A 1 461 ? 47.230 -47.468 -4.811 1.00 71.81 461 SER A CA 1
ATOM 3664 C C . SER A 1 461 ? 48.307 -46.901 -3.878 1.00 71.81 461 SER A C 1
ATOM 3666 O O . SER A 1 461 ? 48.388 -47.321 -2.720 1.00 71.81 461 SER A O 1
ATOM 3668 N N . LEU A 1 462 ? 49.047 -45.881 -4.331 1.00 68.44 462 LEU A N 1
ATOM 3669 C CA . LEU A 1 462 ? 49.971 -45.102 -3.501 1.00 68.44 462 LEU A CA 1
ATOM 3670 C C . LEU A 1 462 ? 49.225 -44.356 -2.383 1.00 68.44 462 LEU A C 1
ATOM 3672 O O . LEU A 1 462 ? 49.591 -44.464 -1.214 1.00 68.44 462 LEU A O 1
ATOM 3676 N N . GLN A 1 463 ? 48.129 -43.665 -2.712 1.00 63.09 463 GLN A N 1
ATOM 3677 C CA . GLN A 1 463 ? 47.327 -42.888 -1.758 1.00 63.09 463 GLN A CA 1
ATOM 3678 C C . GLN A 1 463 ? 46.552 -43.765 -0.754 1.00 63.09 463 GLN A C 1
ATOM 3680 O O . GLN A 1 463 ? 46.245 -43.310 0.346 1.00 63.09 463 GLN A O 1
ATOM 3685 N N . ARG A 1 464 ? 46.273 -45.034 -1.091 1.00 61.91 464 ARG A N 1
ATOM 3686 C CA . ARG A 1 464 ? 45.721 -46.051 -0.171 1.00 61.91 464 ARG A CA 1
ATOM 3687 C C . ARG A 1 464 ? 46.798 -46.877 0.551 1.00 61.91 464 ARG A C 1
ATOM 3689 O O . ARG A 1 464 ? 46.454 -47.818 1.261 1.00 61.91 464 ARG A O 1
ATOM 3696 N N . GLY A 1 465 ? 48.082 -46.545 0.393 1.00 58.75 465 GLY A N 1
ATOM 3697 C CA . GLY A 1 465 ? 49.178 -47.121 1.179 1.00 58.75 465 GLY A CA 1
ATOM 3698 C C . GLY A 1 465 ? 49.502 -48.592 0.892 1.00 58.75 465 GLY A C 1
ATOM 3699 O O . GLY A 1 465 ? 50.051 -49.266 1.762 1.00 58.75 465 GLY A O 1
ATOM 3700 N N . SER A 1 466 ? 49.176 -49.112 -0.298 1.00 52.56 466 SER A N 1
ATOM 3701 C CA . SER A 1 466 ? 49.437 -50.513 -0.658 1.00 52.56 466 SER A CA 1
ATOM 3702 C C . SER A 1 466 ? 50.556 -50.628 -1.696 1.00 52.56 466 SER A C 1
ATOM 3704 O O . SER A 1 466 ? 50.311 -50.680 -2.901 1.00 52.56 466 SER A O 1
ATOM 3706 N N . LEU A 1 467 ? 51.804 -50.672 -1.218 1.00 48.62 467 LEU A N 1
ATOM 3707 C CA . LEU A 1 467 ? 52.956 -51.046 -2.041 1.00 48.62 467 LEU A CA 1
ATOM 3708 C C . LEU A 1 467 ? 53.160 -52.571 -2.005 1.00 48.62 467 LEU A C 1
ATOM 3710 O O . LEU A 1 467 ? 53.343 -53.132 -0.918 1.00 48.62 467 LEU A O 1
ATOM 3714 N N . PRO A 1 468 ? 53.272 -53.246 -3.163 1.00 43.22 468 PRO A N 1
ATOM 3715 C CA . PRO A 1 468 ? 54.061 -54.467 -3.257 1.00 43.22 468 PRO A CA 1
ATOM 3716 C C . PRO A 1 468 ? 55.497 -54.163 -2.805 1.00 43.22 468 PRO A C 1
ATOM 3718 O O . PRO A 1 468 ? 56.087 -53.167 -3.225 1.00 43.22 468 PRO A O 1
ATOM 3721 N N . LYS A 1 469 ? 56.082 -54.996 -1.937 1.00 50.19 469 LYS A N 1
ATOM 3722 C CA . LYS A 1 469 ? 57.460 -54.799 -1.456 1.00 50.19 469 LYS A CA 1
ATOM 3723 C C . LYS A 1 469 ? 58.470 -55.052 -2.582 1.00 50.19 469 LYS A C 1
ATOM 3725 O O . LYS A 1 469 ? 58.928 -56.178 -2.751 1.00 50.19 469 LYS A O 1
ATOM 3730 N N . GLY A 1 470 ? 58.845 -54.002 -3.306 1.00 47.72 470 GLY A N 1
ATOM 3731 C CA . GLY A 1 470 ? 59.844 -54.056 -4.372 1.00 47.72 470 GLY A CA 1
ATOM 3732 C C . GLY A 1 470 ? 60.428 -52.679 -4.663 1.00 47.72 470 GLY A C 1
ATOM 3733 O O . GLY A 1 470 ? 59.850 -51.938 -5.438 1.00 47.72 470 GLY A O 1
ATOM 3734 N N . GLN A 1 471 ? 61.553 -52.373 -4.008 1.00 47.72 471 GLN A N 1
ATOM 3735 C CA . GLN A 1 471 ? 62.519 -51.311 -4.333 1.00 47.72 471 GLN A CA 1
ATOM 3736 C C . GLN A 1 471 ? 61.969 -49.967 -4.855 1.00 47.72 471 GLN A C 1
ATOM 3738 O O . GLN A 1 471 ? 61.795 -49.800 -6.051 1.00 47.72 471 GLN A O 1
ATOM 3743 N N . GLU A 1 472 ? 61.957 -48.945 -3.994 1.00 39.12 472 GLU A N 1
ATOM 3744 C CA . GLU A 1 472 ? 62.757 -47.741 -4.275 1.00 39.12 472 GLU A CA 1
ATOM 3745 C C . GLU A 1 472 ? 63.015 -46.908 -3.012 1.00 39.12 472 GLU A C 1
ATOM 3747 O O . GLU A 1 472 ? 62.288 -46.993 -2.020 1.00 39.12 472 GLU A O 1
ATOM 3752 N N . LYS A 1 473 ? 64.103 -46.128 -3.022 1.00 43.81 473 LYS A N 1
ATOM 3753 C CA . LYS A 1 473 ? 64.382 -45.131 -1.982 1.00 43.81 473 LYS A CA 1
ATOM 3754 C C . LYS A 1 473 ? 63.720 -43.826 -2.406 1.00 43.81 473 LYS A C 1
ATOM 3756 O O . LYS A 1 473 ? 64.088 -43.292 -3.445 1.00 43.81 473 LYS A O 1
ATOM 3761 N N . MET A 1 474 ? 62.836 -43.269 -1.580 1.00 37.22 474 MET A N 1
ATOM 3762 C CA . MET A 1 474 ? 62.390 -41.885 -1.761 1.00 37.22 474 MET A CA 1
ATOM 3763 C C . MET A 1 474 ? 63.556 -40.927 -1.481 1.00 37.22 474 MET A C 1
ATOM 3765 O O . MET A 1 474 ? 63.793 -40.530 -0.341 1.00 37.22 474 MET A O 1
ATOM 3769 N N . THR A 1 475 ? 64.299 -40.561 -2.523 1.00 47.88 475 THR A N 1
ATOM 3770 C CA . THR A 1 475 ? 65.094 -39.332 -2.524 1.00 47.88 475 THR A CA 1
ATOM 3771 C C . THR A 1 475 ? 64.159 -38.123 -2.435 1.00 47.88 475 THR A C 1
ATOM 3773 O O . THR A 1 475 ? 63.020 -38.158 -2.902 1.00 47.88 475 THR A O 1
ATOM 3776 N N . ALA A 1 476 ? 64.624 -37.051 -1.790 1.00 48.81 476 ALA A N 1
ATOM 3777 C CA . ALA A 1 476 ? 63.857 -35.812 -1.673 1.00 48.81 476 ALA A CA 1
ATOM 3778 C C . ALA A 1 476 ? 63.559 -35.202 -3.063 1.00 48.81 476 ALA A C 1
ATOM 3780 O O . ALA A 1 476 ? 64.312 -35.481 -4.001 1.00 48.81 476 ALA A O 1
ATOM 3781 N N . PRO A 1 477 ? 62.512 -34.358 -3.211 1.00 47.34 477 PRO A N 1
ATOM 3782 C CA . PRO A 1 477 ? 62.135 -33.764 -4.495 1.00 47.34 477 PRO A CA 1
ATOM 3783 C C . PRO A 1 477 ? 63.324 -33.076 -5.172 1.00 47.34 477 PRO A C 1
ATOM 3785 O O . PRO A 1 477 ? 63.813 -32.043 -4.709 1.00 47.34 477 PRO A O 1
ATOM 3788 N N . GLN A 1 478 ? 63.828 -33.686 -6.246 1.00 54.19 478 GLN A N 1
ATOM 3789 C CA . GLN A 1 478 ? 65.087 -33.269 -6.846 1.00 54.19 478 GLN A CA 1
ATOM 3790 C C . GLN A 1 478 ? 64.881 -31.959 -7.609 1.00 54.19 478 GLN A C 1
ATOM 3792 O O . GLN A 1 478 ? 64.089 -31.881 -8.546 1.00 54.19 478 GLN A O 1
ATOM 3797 N N . GLN A 1 479 ? 65.590 -30.910 -7.195 1.00 53.41 479 GLN A N 1
ATOM 3798 C CA . GLN A 1 479 ? 65.472 -29.591 -7.806 1.00 53.41 479 GLN A CA 1
ATOM 3799 C C . GLN A 1 479 ? 66.013 -29.622 -9.246 1.00 53.41 479 GLN A C 1
ATOM 3801 O O . GLN A 1 479 ? 67.223 -29.627 -9.464 1.00 53.41 479 GLN A O 1
ATOM 3806 N N . LEU A 1 480 ? 65.104 -29.576 -10.229 1.00 49.38 480 LEU A N 1
ATOM 3807 C CA . LEU A 1 480 ? 65.364 -29.601 -11.686 1.00 49.38 480 LEU A CA 1
ATOM 3808 C C . LEU A 1 480 ? 66.143 -28.380 -12.236 1.00 49.38 480 LEU A C 1
ATOM 3810 O O . LEU A 1 480 ? 66.239 -28.186 -13.441 1.00 49.38 480 LEU A O 1
ATOM 3814 N N . TRP A 1 481 ? 66.684 -27.555 -11.344 1.00 54.16 481 TRP A N 1
ATOM 3815 C CA . TRP A 1 481 ? 67.377 -26.293 -11.600 1.00 54.16 481 TRP A CA 1
ATOM 3816 C C . TRP A 1 481 ? 68.671 -26.152 -10.774 1.00 54.16 481 TRP A C 1
ATOM 3818 O O . TRP A 1 481 ? 69.293 -25.094 -10.777 1.00 54.16 481 TRP A O 1
ATOM 3828 N N . SER A 1 482 ? 69.115 -27.229 -10.107 1.00 58.41 482 SER A N 1
ATOM 3829 C CA . SER A 1 482 ? 70.480 -27.318 -9.574 1.00 58.41 482 SER A CA 1
ATOM 3830 C C . SER A 1 482 ? 71.483 -27.519 -10.717 1.00 58.41 482 SER A C 1
ATOM 3832 O O . SER A 1 482 ? 71.259 -28.351 -11.602 1.00 58.41 482 SER A O 1
ATOM 3834 N N . THR A 1 483 ? 72.591 -26.776 -10.688 1.00 56.38 483 THR A N 1
ATOM 3835 C CA . THR A 1 483 ? 73.604 -26.713 -11.759 1.00 56.38 483 THR A CA 1
ATOM 3836 C C . THR A 1 483 ? 74.192 -28.071 -12.128 1.00 56.38 483 THR A C 1
ATOM 3838 O O . THR A 1 483 ? 74.405 -28.346 -13.306 1.00 56.38 483 THR A O 1
ATOM 3841 N N . ASP A 1 484 ? 74.370 -28.949 -11.143 1.00 58.62 484 ASP A N 1
ATOM 3842 C CA . ASP A 1 484 ? 75.068 -30.234 -11.277 1.00 58.62 484 ASP A CA 1
ATOM 3843 C C . ASP A 1 484 ? 74.359 -31.217 -12.229 1.00 58.62 484 ASP A C 1
ATOM 3845 O O . ASP A 1 484 ? 74.975 -32.143 -12.756 1.00 58.62 484 ASP A O 1
ATOM 3849 N N . ASN A 1 485 ? 73.060 -31.020 -12.483 1.00 56.06 485 ASN A N 1
ATOM 3850 C CA . ASN A 1 485 ? 72.312 -31.803 -13.468 1.00 56.06 485 ASN A CA 1
ATOM 3851 C C . ASN A 1 485 ? 72.510 -31.296 -14.908 1.00 56.06 485 ASN A C 1
ATOM 3853 O O . ASN A 1 485 ? 72.340 -32.073 -15.846 1.00 56.06 485 ASN A O 1
ATOM 3857 N N . LEU A 1 486 ? 72.871 -30.022 -15.105 1.00 53.16 486 LEU A N 1
ATOM 3858 C CA . LEU A 1 486 ? 72.957 -29.405 -16.433 1.00 53.16 486 LEU A CA 1
ATOM 3859 C C . LEU A 1 486 ? 74.227 -29.823 -17.191 1.00 53.16 486 LEU A C 1
ATOM 3861 O O . LEU A 1 486 ? 74.205 -29.928 -18.416 1.00 53.16 486 LEU A O 1
ATOM 3865 N N . ASP A 1 487 ? 75.319 -30.108 -16.479 1.00 52.38 487 ASP A N 1
ATOM 3866 C CA . ASP A 1 487 ? 76.555 -30.598 -17.099 1.00 52.38 487 ASP A CA 1
ATOM 3867 C C . ASP A 1 487 ? 76.468 -32.082 -17.491 1.00 52.38 487 ASP A C 1
ATOM 3869 O O . ASP A 1 487 ? 76.993 -32.464 -18.534 1.00 52.38 487 ASP A O 1
ATOM 3873 N N . ARG A 1 488 ? 75.685 -32.901 -16.771 1.00 52.59 488 ARG A N 1
ATOM 3874 C CA . ARG A 1 488 ? 75.444 -34.313 -17.145 1.00 52.59 488 ARG A CA 1
ATOM 3875 C C . ARG A 1 488 ? 74.687 -34.484 -18.468 1.00 52.59 488 ARG A C 1
ATOM 3877 O O . ARG A 1 488 ? 74.764 -35.549 -19.070 1.00 52.59 488 ARG A O 1
ATOM 3884 N N . VAL A 1 489 ? 73.976 -33.454 -18.932 1.00 53.09 489 VAL A N 1
ATOM 3885 C CA . VAL A 1 489 ? 73.297 -33.452 -20.243 1.00 53.09 489 VAL A CA 1
ATOM 3886 C C . VAL A 1 489 ? 74.277 -33.163 -21.391 1.00 53.09 489 VAL A C 1
ATOM 3888 O O . VAL A 1 489 ? 74.037 -33.585 -22.520 1.00 53.09 489 VAL A O 1
ATOM 3891 N N . LYS A 1 490 ? 75.409 -32.496 -21.124 1.00 48.44 490 LYS A N 1
ATOM 3892 C CA . LYS A 1 490 ? 76.390 -32.120 -22.160 1.00 48.44 490 LYS A CA 1
ATOM 3893 C C . LYS A 1 490 ? 77.235 -33.303 -22.638 1.00 48.44 490 LYS A C 1
ATOM 3895 O O . LYS A 1 490 ? 77.584 -33.340 -23.814 1.00 48.44 490 LYS A O 1
ATOM 3900 N N . ASP A 1 491 ? 77.518 -34.272 -21.767 1.00 48.44 491 ASP A N 1
ATOM 3901 C CA . ASP A 1 491 ? 78.340 -35.441 -22.117 1.00 48.44 491 ASP A CA 1
ATOM 3902 C C . ASP A 1 491 ? 77.585 -36.504 -22.938 1.00 48.44 491 ASP A C 1
ATOM 3904 O O . ASP A 1 491 ? 78.198 -37.182 -23.761 1.00 48.44 491 ASP A O 1
ATOM 3908 N N . ASN A 1 492 ? 76.258 -36.622 -22.789 1.00 43.72 492 ASN A N 1
ATOM 3909 C CA . ASN A 1 492 ? 75.462 -37.609 -23.538 1.00 43.72 492 ASN A CA 1
ATOM 3910 C C . ASN A 1 492 ? 75.132 -37.189 -24.985 1.00 43.72 492 ASN A C 1
ATOM 3912 O O . ASN A 1 492 ? 74.745 -38.036 -25.784 1.00 43.72 492 ASN A O 1
ATOM 3916 N N . HIS A 1 493 ? 75.317 -35.921 -25.369 1.00 41.56 493 HIS A N 1
ATOM 3917 C CA . HIS A 1 493 ? 75.056 -35.423 -26.733 1.00 41.56 493 HIS A CA 1
ATOM 3918 C C . HIS A 1 493 ? 76.184 -35.752 -27.741 1.00 41.56 493 HIS A C 1
ATOM 3920 O O . HIS A 1 493 ? 76.495 -34.956 -28.628 1.00 41.56 493 HIS A O 1
ATOM 3926 N N . ARG A 1 494 ? 76.841 -36.911 -27.595 1.00 44.38 494 ARG A N 1
ATOM 3927 C CA . ARG A 1 494 ? 78.024 -37.303 -28.389 1.00 44.38 494 ARG A CA 1
ATOM 3928 C C . ARG A 1 494 ? 78.002 -38.715 -28.979 1.00 44.38 494 ARG A C 1
ATOM 3930 O O . ARG A 1 494 ? 78.994 -39.132 -29.573 1.00 44.38 494 ARG A O 1
ATOM 3937 N N . THR A 1 495 ? 76.884 -39.418 -28.858 1.00 47.44 495 THR A N 1
ATOM 3938 C CA . THR A 1 495 ? 76.643 -40.738 -29.456 1.00 47.44 495 THR A CA 1
ATOM 3939 C C . THR A 1 495 ? 75.201 -40.824 -29.952 1.00 47.44 495 THR A C 1
ATOM 3941 O O . THR A 1 495 ? 74.323 -40.214 -29.349 1.00 47.44 495 THR A O 1
ATOM 3944 N N . GLU A 1 496 ? 74.978 -41.611 -31.008 1.00 32.16 496 GLU A N 1
ATOM 3945 C CA . GLU A 1 496 ? 73.655 -41.947 -31.573 1.00 32.16 496 GLU A CA 1
ATOM 3946 C C . GLU A 1 496 ? 72.955 -40.826 -32.376 1.00 32.16 496 GLU A C 1
ATOM 3948 O O . GLU A 1 496 ? 71.736 -40.662 -32.347 1.00 32.16 496 GLU A O 1
ATOM 3953 N N . GLU A 1 497 ? 73.724 -40.142 -33.233 1.00 39.75 497 GLU A N 1
ATOM 3954 C CA . GLU A 1 497 ? 73.233 -39.876 -34.595 1.00 39.75 497 GLU A CA 1
ATOM 3955 C C . GLU A 1 497 ? 73.270 -41.197 -35.388 1.00 39.75 497 GLU A C 1
ATOM 3957 O O . GLU A 1 497 ? 74.336 -41.582 -35.851 1.00 39.75 497 GLU A O 1
ATOM 3962 N N . ASP A 1 498 ? 72.143 -41.915 -35.470 1.00 40.50 498 ASP A N 1
ATOM 3963 C CA . ASP A 1 498 ? 71.718 -42.749 -36.619 1.00 40.50 498 ASP A CA 1
ATOM 3964 C C . ASP A 1 498 ? 70.543 -43.665 -36.230 1.00 40.50 498 ASP A C 1
ATOM 3966 O O . ASP A 1 498 ? 70.730 -44.660 -35.539 1.00 40.50 498 ASP A O 1
ATOM 3970 N N . HIS A 1 499 ? 69.337 -43.368 -36.731 1.00 35.94 499 HIS A N 1
ATOM 3971 C CA . HIS A 1 499 ? 68.378 -44.375 -37.223 1.00 35.94 499 HIS A CA 1
ATOM 3972 C C . HIS A 1 499 ? 67.177 -43.701 -37.907 1.00 35.94 499 HIS A C 1
ATOM 3974 O O . HIS A 1 499 ? 66.139 -43.424 -37.306 1.00 35.94 499 HIS A O 1
ATOM 3980 N N . VAL A 1 500 ? 67.310 -43.466 -39.215 1.00 31.95 500 VAL A N 1
ATOM 3981 C CA . VAL A 1 500 ? 66.178 -43.124 -40.086 1.00 31.95 500 VAL A CA 1
ATOM 3982 C C . VAL A 1 500 ? 65.326 -44.377 -40.298 1.00 31.95 500 VAL A C 1
ATOM 3984 O O . VAL A 1 500 ? 65.783 -45.326 -40.934 1.00 31.95 500 VAL A O 1
ATOM 3987 N N . TRP A 1 501 ? 64.084 -44.385 -39.808 1.00 26.36 501 TRP A N 1
ATOM 3988 C CA . TRP A 1 501 ? 63.140 -45.471 -40.087 1.00 26.36 501 TRP A CA 1
ATOM 3989 C C . TRP A 1 501 ? 62.280 -45.134 -41.311 1.00 26.36 501 TRP A C 1
ATOM 3991 O O . TRP A 1 501 ? 61.414 -44.259 -41.256 1.00 26.36 501 TRP A O 1
ATOM 4001 N N . GLN A 1 502 ? 62.547 -45.803 -42.434 1.00 31.59 502 GLN A N 1
ATOM 4002 C CA . GLN A 1 502 ? 61.746 -45.690 -43.656 1.00 31.59 502 GLN A CA 1
ATOM 4003 C C . GLN A 1 502 ? 60.604 -46.722 -43.648 1.00 31.59 502 GLN A C 1
ATOM 4005 O O . GLN A 1 502 ? 60.824 -47.853 -43.215 1.00 31.59 502 GLN A O 1
ATOM 4010 N N . PRO A 1 503 ? 59.405 -46.387 -44.159 1.00 31.38 503 PRO A N 1
ATOM 4011 C CA . PRO A 1 503 ? 58.336 -47.362 -44.326 1.00 31.38 503 PRO A CA 1
ATOM 4012 C C . PRO A 1 503 ? 58.571 -48.207 -45.590 1.00 31.38 503 PRO A C 1
ATOM 4014 O O . PRO A 1 503 ? 58.386 -47.729 -46.711 1.00 31.38 503 PRO A O 1
ATOM 4017 N N . GLU A 1 504 ? 58.959 -49.472 -45.416 1.00 28.33 504 GLU A N 1
ATOM 4018 C CA . GLU A 1 504 ? 58.960 -50.456 -46.508 1.00 28.33 504 GLU A CA 1
ATOM 4019 C C . GLU A 1 504 ? 57.531 -50.838 -46.939 1.00 28.33 504 GLU A C 1
ATOM 4021 O O . GLU A 1 504 ? 56.551 -50.616 -46.224 1.00 28.33 504 GLU A O 1
ATOM 4026 N N . SER A 1 505 ? 57.401 -51.393 -48.148 1.00 32.12 505 SER A N 1
ATOM 4027 C CA . SER A 1 505 ? 56.121 -51.534 -48.848 1.00 32.12 505 SER A CA 1
ATOM 4028 C C . SER A 1 505 ? 55.863 -52.957 -49.349 1.00 32.12 505 SER A C 1
ATOM 4030 O O . SER A 1 505 ? 56.735 -53.558 -49.969 1.00 32.12 505 SER A O 1
ATOM 4032 N N . SER A 1 506 ? 54.606 -53.402 -49.201 1.00 33.19 506 SER A N 1
ATOM 4033 C CA . SER A 1 506 ? 53.980 -54.567 -49.857 1.00 33.19 506 SER A CA 1
ATOM 4034 C C . SER A 1 506 ? 54.445 -55.977 -49.441 1.00 33.19 506 SER A C 1
ATOM 4036 O O . SER A 1 506 ? 55.628 -56.290 -49.481 1.00 33.19 506 SER A O 1
ATOM 4038 N N . VAL A 1 507 ? 53.485 -56.876 -49.153 1.00 30.34 507 VAL A N 1
ATOM 4039 C CA . VAL A 1 507 ? 53.195 -58.114 -49.931 1.00 30.34 507 VAL A CA 1
ATOM 4040 C C . VAL A 1 507 ? 52.099 -58.974 -49.248 1.00 30.34 507 VAL A C 1
ATOM 4042 O O . VAL A 1 507 ? 51.874 -58.914 -48.044 1.00 30.34 507 VAL A O 1
ATOM 4045 N N . TYR A 1 508 ? 51.382 -59.750 -50.067 1.00 30.36 508 TYR A N 1
ATOM 4046 C CA . TYR A 1 508 ? 50.234 -60.633 -49.792 1.00 30.36 508 TYR A CA 1
ATOM 4047 C C . TYR A 1 508 ? 50.364 -61.692 -48.667 1.00 30.36 508 TYR A C 1
ATOM 4049 O O . TYR A 1 508 ? 51.279 -62.510 -48.704 1.00 30.36 508 TYR A O 1
ATOM 4057 N N . ALA A 1 509 ? 49.304 -61.826 -47.849 1.00 28.70 509 ALA A N 1
ATOM 4058 C CA . ALA A 1 509 ? 48.597 -63.082 -47.485 1.00 28.70 509 ALA A CA 1
ATOM 4059 C C . ALA A 1 509 ? 47.301 -62.711 -46.710 1.00 28.70 509 ALA A C 1
ATOM 4061 O O . ALA A 1 509 ? 47.373 -61.932 -45.770 1.00 28.70 509 ALA A O 1
ATOM 4062 N N . SER A 1 510 ? 46.063 -63.027 -47.113 1.00 29.62 510 SER A N 1
ATOM 4063 C CA . SER A 1 510 ? 45.388 -64.313 -47.404 1.00 29.62 510 SER A CA 1
ATOM 4064 C C . SER A 1 510 ? 44.784 -65.040 -46.182 1.00 29.62 510 SER A C 1
ATOM 4066 O O . SER A 1 510 ? 45.494 -65.630 -45.383 1.00 29.62 510 SER A O 1
ATOM 4068 N N . GLU A 1 511 ? 43.441 -65.097 -46.188 1.00 28.34 511 GLU A N 1
ATOM 4069 C CA . GLU A 1 511 ? 42.537 -66.105 -45.586 1.00 28.34 511 GLU A CA 1
ATOM 4070 C C . GLU A 1 511 ? 42.096 -66.093 -44.089 1.00 28.34 511 GLU A C 1
ATOM 4072 O O . GLU A 1 511 ? 42.816 -66.498 -43.186 1.00 28.34 511 GLU A O 1
ATOM 4077 N N . LYS A 1 512 ? 40.764 -65.905 -43.940 1.00 33.38 512 LYS A N 1
ATOM 4078 C CA . LYS A 1 512 ? 39.767 -66.776 -43.247 1.00 33.38 512 LYS A CA 1
ATOM 4079 C C . LYS A 1 512 ? 39.217 -66.464 -41.830 1.00 33.38 512 LYS A C 1
ATOM 4081 O O . LYS A 1 512 ? 39.906 -66.159 -40.870 1.00 33.38 512 LYS A O 1
ATOM 4086 N N . THR A 1 513 ? 37.904 -66.743 -41.748 1.00 28.86 513 THR A N 1
ATOM 4087 C CA . THR A 1 513 ? 37.070 -67.183 -40.598 1.00 28.86 513 THR A CA 1
ATOM 4088 C C . THR A 1 513 ? 36.714 -66.244 -39.426 1.00 28.86 513 THR A C 1
ATOM 4090 O O . THR A 1 513 ? 37.438 -66.103 -38.451 1.00 28.86 513 THR A O 1
ATOM 4093 N N . ARG A 1 514 ? 35.439 -65.808 -39.441 1.00 32.22 514 ARG A N 1
ATOM 4094 C CA . ARG A 1 514 ? 34.503 -65.793 -38.281 1.00 32.22 514 ARG A CA 1
ATOM 4095 C C . ARG A 1 514 ? 34.497 -67.172 -37.564 1.00 32.22 514 ARG A C 1
ATOM 4097 O O . ARG A 1 514 ? 34.718 -68.155 -38.276 1.00 32.22 514 ARG A O 1
ATOM 4104 N N . PRO A 1 515 ? 34.122 -67.309 -36.263 1.00 42.69 515 PRO A N 1
ATOM 4105 C CA . PRO A 1 515 ? 32.793 -66.893 -35.781 1.00 42.69 515 PRO A CA 1
ATOM 4106 C C . PRO A 1 515 ? 32.663 -66.424 -34.301 1.00 42.69 515 PRO A C 1
ATOM 4108 O O . PRO A 1 515 ? 33.629 -66.175 -33.597 1.00 42.69 515 PRO A O 1
ATOM 4111 N N . SER A 1 516 ? 31.390 -66.275 -33.910 1.00 32.31 516 SER A N 1
ATOM 4112 C CA . SER A 1 516 ? 30.764 -65.794 -32.661 1.00 32.31 516 SER A CA 1
ATOM 4113 C C . SER A 1 516 ? 31.025 -66.603 -31.363 1.00 32.31 516 SER A C 1
ATOM 4115 O O . SER A 1 516 ? 31.614 -67.679 -31.409 1.00 32.31 516 SER A O 1
ATOM 4117 N N . SER A 1 517 ? 30.402 -66.136 -30.261 1.00 31.55 517 SER A N 1
ATOM 4118 C CA . SER A 1 517 ? 30.292 -66.683 -28.883 1.00 31.55 517 SER A CA 1
ATOM 4119 C C . SER A 1 517 ? 31.294 -66.098 -27.863 1.00 31.55 517 SER A C 1
ATOM 4121 O O . SER A 1 517 ? 32.463 -65.944 -28.188 1.00 31.55 517 SER A O 1
ATOM 4123 N N . GLY A 1 518 ? 30.914 -65.766 -26.616 1.00 25.75 518 GLY A N 1
ATOM 4124 C CA . GLY A 1 518 ? 29.575 -65.777 -25.994 1.00 25.75 518 GLY A CA 1
ATOM 4125 C C . GLY A 1 518 ? 29.606 -65.597 -24.458 1.00 25.75 518 GLY A C 1
ATOM 4126 O O . GLY A 1 518 ? 30.678 -65.427 -23.892 1.00 25.75 518 GLY A O 1
ATOM 4127 N N . TYR A 1 519 ? 28.433 -65.732 -23.811 1.00 26.89 519 TYR A N 1
ATOM 4128 C CA . TYR A 1 519 ? 28.172 -65.739 -22.345 1.00 26.89 519 TYR A CA 1
ATOM 4129 C C . TYR A 1 519 ? 28.301 -64.363 -21.621 1.00 26.89 519 TYR A C 1
ATOM 4131 O O . TYR A 1 519 ? 29.195 -63.592 -21.934 1.00 26.89 519 TYR A O 1
ATOM 4139 N N . GLN A 1 520 ? 27.350 -63.864 -20.798 1.00 32.19 520 GLN A N 1
ATOM 4140 C CA . GLN A 1 520 ? 26.569 -64.403 -19.645 1.00 32.19 520 GLN A CA 1
ATOM 4141 C C . GLN A 1 520 ? 27.378 -64.461 -18.328 1.00 32.19 520 GLN A C 1
ATOM 4143 O O . GLN A 1 520 ? 28.520 -64.898 -18.366 1.00 32.19 520 GLN A O 1
ATOM 4148 N N . ASN A 1 521 ? 26.885 -64.119 -17.121 1.00 33.00 521 ASN A N 1
ATOM 4149 C CA . ASN A 1 521 ? 25.623 -63.513 -16.603 1.00 33.00 521 ASN A CA 1
ATOM 4150 C C . ASN A 1 521 ? 26.028 -62.446 -15.512 1.00 33.00 521 ASN A C 1
ATOM 4152 O O . ASN A 1 521 ? 27.165 -61.995 -15.568 1.00 33.00 521 ASN A O 1
ATOM 4156 N N . ASN A 1 522 ? 25.279 -61.955 -14.501 1.00 32.84 522 ASN A N 1
ATOM 4157 C CA . ASN A 1 522 ? 23.962 -62.250 -13.899 1.00 32.84 522 ASN A CA 1
ATOM 4158 C C . ASN A 1 522 ? 23.472 -61.083 -12.985 1.00 32.84 522 ASN A C 1
ATOM 4160 O O . ASN A 1 522 ? 24.263 -60.200 -12.673 1.00 32.84 522 ASN A O 1
ATOM 4164 N N . SER A 1 523 ? 22.249 -61.206 -12.436 1.00 30.48 523 SER A N 1
ATOM 4165 C CA . SER A 1 523 ? 21.764 -60.604 -11.163 1.00 30.48 523 SER A CA 1
ATOM 4166 C C . SER A 1 523 ? 21.451 -59.082 -11.109 1.00 30.48 523 SER A C 1
ATOM 4168 O O . SER A 1 523 ? 22.158 -58.282 -11.701 1.00 30.48 523 SER A O 1
ATOM 4170 N N . GLU A 1 524 ? 20.425 -58.586 -10.385 1.00 33.00 524 GLU A N 1
ATOM 4171 C CA . GLU A 1 524 ? 19.361 -59.275 -9.617 1.00 33.00 524 GLU A CA 1
ATOM 4172 C C . GLU A 1 524 ? 18.054 -58.449 -9.389 1.00 33.00 524 GLU A C 1
ATOM 4174 O O . GLU A 1 524 ? 18.100 -57.263 -9.094 1.00 33.00 524 GLU A O 1
ATOM 4179 N N . LYS A 1 525 ? 16.907 -59.161 -9.417 1.00 37.47 525 LYS A N 1
ATOM 4180 C CA . LYS A 1 525 ? 15.677 -59.054 -8.572 1.00 37.47 525 LYS A CA 1
ATOM 4181 C C . LYS A 1 525 ? 14.781 -57.782 -8.465 1.00 37.47 525 LYS A C 1
ATOM 4183 O O . LYS A 1 525 ? 15.152 -56.776 -7.887 1.00 37.47 525 LYS A O 1
ATOM 4188 N N . ILE A 1 526 ? 13.485 -58.032 -8.760 1.00 32.59 526 ILE A N 1
ATOM 4189 C CA . ILE A 1 526 ? 12.261 -57.779 -7.933 1.00 32.59 526 ILE A CA 1
ATOM 4190 C C . ILE A 1 526 ? 11.885 -56.302 -7.643 1.00 32.59 526 ILE A C 1
ATOM 4192 O O . ILE A 1 526 ? 12.584 -55.627 -6.905 1.00 32.59 526 ILE A O 1
ATOM 4196 N N . THR A 1 527 ? 10.817 -55.674 -8.169 1.00 34.84 527 THR A N 1
ATOM 4197 C CA . THR A 1 527 ? 9.364 -55.980 -8.365 1.00 34.84 527 THR A CA 1
ATOM 4198 C C . THR A 1 527 ? 8.434 -55.879 -7.139 1.00 34.84 527 THR A C 1
ATOM 4200 O O . THR A 1 527 ? 8.442 -56.761 -6.287 1.00 34.84 527 THR A O 1
ATOM 4203 N N . ASN A 1 528 ? 7.490 -54.924 -7.173 1.00 33.12 528 ASN A N 1
ATOM 4204 C CA . ASN A 1 528 ? 6.085 -55.033 -6.714 1.00 33.12 528 ASN A CA 1
ATOM 4205 C C . ASN A 1 528 ? 5.271 -53.926 -7.441 1.00 33.12 528 ASN A C 1
ATOM 4207 O O . ASN A 1 528 ? 5.751 -52.803 -7.516 1.00 33.12 528 ASN A O 1
ATOM 4211 N N . ARG A 1 529 ? 4.167 -54.168 -8.177 1.00 30.41 529 ARG A N 1
ATOM 4212 C CA . ARG A 1 529 ? 2.854 -54.780 -7.832 1.00 30.41 529 ARG A CA 1
ATOM 4213 C C . ARG A 1 529 ? 2.001 -53.820 -6.976 1.00 30.41 529 ARG A C 1
ATOM 4215 O O . ARG A 1 529 ? 2.311 -53.671 -5.806 1.00 30.41 529 ARG A O 1
ATOM 4222 N N . ALA A 1 530 ? 0.978 -53.090 -7.447 1.00 35.94 530 ALA A N 1
ATOM 4223 C CA . ALA A 1 530 ? -0.042 -53.236 -8.513 1.00 35.94 530 ALA A CA 1
ATOM 4224 C C . ALA A 1 530 ? -1.273 -54.120 -8.177 1.00 35.94 530 ALA A C 1
ATOM 4226 O O . ALA A 1 530 ? -1.111 -55.313 -7.911 1.00 35.94 530 ALA A O 1
ATOM 4227 N N . LYS A 1 531 ? -2.483 -53.519 -8.260 1.00 36.41 531 LYS A N 1
ATOM 4228 C CA . LYS A 1 531 ? -3.844 -54.049 -8.590 1.00 36.41 531 LYS A CA 1
ATOM 4229 C C . LYS A 1 531 ? -4.850 -52.857 -8.580 1.00 36.41 531 LYS A C 1
ATOM 4231 O O . LYS A 1 531 ? -4.631 -51.952 -7.789 1.00 36.41 531 LYS A O 1
ATOM 4236 N N . TYR A 1 532 ? -5.784 -52.646 -9.532 1.00 34.47 532 TYR A N 1
ATOM 4237 C CA . TYR A 1 532 ? -6.972 -53.438 -9.970 1.00 34.47 532 TYR A CA 1
ATOM 4238 C C . TYR A 1 532 ? -8.023 -53.585 -8.839 1.00 34.47 532 TYR A C 1
ATOM 4240 O O . TYR A 1 532 ? -7.612 -53.824 -7.711 1.00 34.47 532 TYR A O 1
ATOM 4248 N N . ILE A 1 533 ? -9.357 -53.455 -9.003 1.00 31.86 533 ILE A N 1
ATOM 4249 C CA . ILE A 1 533 ? -10.357 -53.761 -10.077 1.00 31.86 533 ILE A CA 1
ATOM 4250 C C . ILE A 1 533 ? -11.487 -52.679 -9.982 1.00 31.86 533 ILE A C 1
ATOM 4252 O O . ILE A 1 533 ? -11.816 -52.315 -8.862 1.00 31.86 533 ILE A O 1
ATOM 4256 N N . ALA A 1 534 ? -12.015 -51.968 -10.997 1.00 31.95 534 ALA A N 1
ATOM 4257 C CA . ALA A 1 534 ? -12.732 -52.249 -12.269 1.00 31.95 534 ALA A CA 1
ATOM 4258 C C . ALA A 1 534 ? -14.298 -52.271 -12.218 1.00 31.95 534 ALA A C 1
ATOM 4260 O O . ALA A 1 534 ? -14.897 -53.018 -11.458 1.00 31.95 534 ALA A O 1
ATOM 4261 N N . THR A 1 535 ? -14.918 -51.469 -13.106 1.00 34.81 535 THR A N 1
ATOM 4262 C CA . THR A 1 535 ? -16.237 -51.595 -13.802 1.00 34.81 535 THR A CA 1
ATOM 4263 C C . THR A 1 535 ? -17.526 -52.093 -13.109 1.00 34.81 535 THR A C 1
ATOM 4265 O O . THR A 1 535 ? -17.635 -53.279 -12.818 1.00 34.81 535 THR A O 1
ATOM 4268 N N . VAL A 1 536 ? -18.600 -51.278 -13.178 1.00 28.41 536 VAL A N 1
ATOM 4269 C CA . VAL A 1 536 ? -19.996 -51.682 -13.526 1.00 28.41 536 VAL A CA 1
ATOM 4270 C C . VAL A 1 536 ? -20.665 -50.556 -14.354 1.00 28.41 536 VAL A C 1
ATOM 4272 O O . VAL A 1 536 ? -20.314 -49.390 -14.192 1.00 28.41 536 VAL A O 1
ATOM 4275 N N . LYS A 1 537 ? -21.613 -50.887 -15.252 1.00 37.94 537 LYS A N 1
ATOM 4276 C CA . LYS A 1 537 ? -22.500 -49.938 -15.971 1.00 37.94 537 LYS A CA 1
ATOM 4277 C C . LYS A 1 537 ? -23.927 -49.978 -15.403 1.00 37.94 537 LYS A C 1
ATOM 4279 O O . LYS A 1 537 ? -24.462 -51.077 -15.300 1.00 37.94 537 LYS A O 1
ATOM 4284 N N . THR A 1 538 ? -24.595 -48.829 -15.256 1.00 30.42 538 THR A N 1
ATOM 4285 C CA . THR A 1 538 ? -26.075 -48.718 -15.295 1.00 30.42 538 THR A CA 1
ATOM 4286 C C . THR A 1 538 ? -26.539 -47.334 -15.772 1.00 30.42 538 THR A C 1
ATOM 4288 O O . THR A 1 538 ? -25.931 -46.324 -15.441 1.00 30.42 538 THR A O 1
ATOM 4291 N N . ASN A 1 539 ? -27.634 -47.322 -16.534 1.00 33.84 539 ASN A N 1
ATOM 4292 C CA . ASN A 1 539 ? -28.490 -46.203 -16.978 1.00 33.84 539 ASN A CA 1
ATOM 4293 C C . ASN A 1 539 ? -29.891 -46.858 -17.205 1.00 33.84 539 ASN A C 1
ATOM 4295 O O . ASN A 1 539 ? -29.873 -48.070 -17.462 1.00 33.84 539 ASN A O 1
ATOM 4299 N N . PRO A 1 540 ? -31.078 -46.200 -17.135 1.00 52.44 540 PRO A N 1
ATOM 4300 C CA . PRO A 1 540 ? -31.404 -44.936 -17.823 1.00 52.44 540 PRO A CA 1
ATOM 4301 C C . PRO A 1 540 ? -32.389 -43.986 -17.078 1.00 52.44 540 PRO A C 1
ATOM 4303 O O . PRO A 1 540 ? -32.765 -44.257 -15.944 1.00 52.44 540 PRO A O 1
ATOM 4306 N N . GLN A 1 541 ? -32.893 -42.964 -17.806 1.00 31.33 541 GLN A N 1
ATOM 4307 C CA . GLN A 1 541 ? -34.063 -42.098 -17.499 1.00 31.33 541 GLN A CA 1
ATOM 4308 C C . GLN A 1 541 ? -33.831 -41.036 -16.390 1.00 31.33 541 GLN A C 1
ATOM 4310 O O . GLN A 1 541 ? -33.301 -41.375 -15.342 1.00 31.33 541 GLN A O 1
ATOM 4315 N N . ARG A 1 542 ? -34.168 -39.731 -16.508 1.00 31.06 542 ARG A N 1
ATOM 4316 C CA . ARG A 1 542 ? -34.892 -38.829 -17.470 1.00 31.06 542 ARG A CA 1
ATOM 4317 C C . ARG A 1 542 ? -34.412 -37.364 -17.226 1.00 31.06 542 ARG A C 1
ATOM 4319 O O . ARG A 1 542 ? -33.772 -37.157 -16.202 1.00 31.06 542 ARG A O 1
ATOM 4326 N N . ASP A 1 543 ? -34.681 -36.288 -17.986 1.00 29.34 543 ASP A N 1
ATOM 4327 C CA . ASP A 1 543 ? -35.251 -35.978 -19.327 1.00 29.34 543 ASP A CA 1
ATOM 4328 C C . ASP A 1 543 ? -34.912 -34.486 -19.678 1.00 29.34 543 ASP A C 1
ATOM 4330 O O . ASP A 1 543 ? -34.347 -33.808 -18.830 1.00 29.34 543 ASP A O 1
ATOM 4334 N N . VAL A 1 544 ? -35.281 -33.987 -20.882 1.00 31.64 544 VAL A N 1
ATOM 4335 C CA . VAL A 1 544 ? -35.731 -32.589 -21.229 1.00 31.64 544 VAL A CA 1
ATOM 4336 C C . VAL A 1 544 ? -34.934 -31.383 -20.632 1.00 31.64 544 VAL A C 1
ATOM 4338 O O . VAL A 1 544 ? -34.938 -31.176 -19.428 1.00 31.64 544 VAL A O 1
ATOM 4341 N N . THR A 1 545 ? -34.298 -30.453 -21.377 1.00 33.47 545 THR A N 1
ATOM 4342 C CA . THR A 1 545 ? -34.428 -30.020 -22.798 1.00 33.47 545 THR A CA 1
ATOM 4343 C C . THR A 1 545 ? -33.155 -29.319 -23.332 1.00 33.47 545 THR A C 1
ATOM 4345 O O . THR A 1 545 ? -32.483 -28.613 -22.587 1.00 33.47 545 THR A O 1
ATOM 4348 N N . THR A 1 546 ? -32.902 -29.418 -24.643 1.00 33.31 546 THR A N 1
ATOM 4349 C CA . THR A 1 546 ? -32.116 -28.485 -25.506 1.00 33.31 546 THR A CA 1
ATOM 4350 C C . THR A 1 546 ? -33.083 -27.600 -26.334 1.00 33.31 546 THR A C 1
ATOM 4352 O O . THR A 1 546 ? -34.290 -27.807 -26.176 1.00 33.31 546 THR A O 1
ATOM 4355 N N . PRO A 1 547 ? -32.673 -26.662 -27.233 1.00 47.88 547 PRO A N 1
ATOM 4356 C CA . PRO A 1 547 ? -31.341 -26.171 -27.665 1.00 47.88 547 PRO A CA 1
ATOM 4357 C C . PRO A 1 547 ? -31.120 -24.679 -27.267 1.00 47.88 547 PRO A C 1
ATOM 4359 O O . PRO A 1 547 ? -31.904 -24.145 -26.491 1.00 47.88 547 PRO A O 1
ATOM 4362 N N . GLY A 1 548 ? -30.099 -23.918 -27.690 1.00 31.86 548 GLY A N 1
ATOM 4363 C CA . GLY A 1 548 ? -28.956 -24.159 -28.589 1.00 31.86 548 GLY A CA 1
ATOM 4364 C C . GLY A 1 548 ? -28.911 -23.179 -29.785 1.00 31.86 548 GLY A C 1
ATOM 4365 O O . GLY A 1 548 ? -29.942 -22.900 -30.385 1.00 31.86 548 GLY A O 1
ATOM 4366 N N . ASP A 1 549 ? -27.697 -22.710 -30.094 1.00 33.16 549 ASP A N 1
ATOM 4367 C CA . ASP A 1 549 ? -27.198 -22.111 -31.352 1.00 33.16 549 ASP A CA 1
ATOM 4368 C C . ASP A 1 549 ? -27.645 -20.698 -31.841 1.00 33.16 549 ASP A C 1
ATOM 4370 O O . ASP A 1 549 ? -28.688 -20.500 -32.450 1.00 33.16 549 ASP A O 1
ATOM 4374 N N . GLU A 1 550 ? -26.704 -19.749 -31.667 1.00 28.95 550 GLU A N 1
ATOM 4375 C CA . GLU A 1 550 ? -25.992 -19.003 -32.740 1.00 28.95 550 GLU A CA 1
ATOM 4376 C C . GLU A 1 550 ? -26.613 -17.797 -33.528 1.00 28.95 550 GLU A C 1
ATOM 4378 O O . GLU A 1 550 ? -27.801 -17.693 -33.804 1.00 28.95 550 GLU A O 1
ATOM 4383 N N . PHE A 1 551 ? -25.690 -16.921 -33.981 1.00 25.81 551 PHE A N 1
ATOM 4384 C CA . PHE A 1 551 ? -25.652 -16.195 -35.277 1.00 25.81 551 PHE A CA 1
ATOM 4385 C C . PHE A 1 551 ? -26.072 -14.695 -35.432 1.00 25.81 551 PHE A C 1
ATOM 4387 O O . PHE A 1 551 ? -27.220 -14.336 -35.659 1.00 25.81 551 PHE A O 1
ATOM 4394 N N . VAL A 1 552 ? -25.040 -13.828 -35.456 1.00 36.19 552 VAL A N 1
ATOM 4395 C CA . VAL A 1 552 ? -24.757 -12.658 -36.347 1.00 36.19 552 VAL A CA 1
ATOM 4396 C C . VAL A 1 552 ? -25.858 -11.658 -36.790 1.00 36.19 552 VAL A C 1
ATOM 4398 O O . VAL A 1 552 ? -26.644 -11.937 -37.689 1.00 36.19 552 VAL A O 1
ATOM 4401 N N . VAL A 1 553 ? -25.672 -10.380 -36.401 1.00 34.78 553 VAL A N 1
ATOM 4402 C CA . VAL A 1 553 ? -25.951 -9.126 -37.170 1.00 34.78 553 VAL A CA 1
ATOM 4403 C C . VAL A 1 553 ? -24.921 -8.063 -36.700 1.00 34.78 553 VAL A C 1
ATOM 4405 O O . VAL A 1 553 ? -24.511 -8.122 -35.547 1.00 34.78 553 VAL A O 1
ATOM 4408 N N . GLY A 1 554 ? -24.418 -7.061 -37.443 1.00 31.28 554 GLY A N 1
ATOM 4409 C CA . GLY A 1 554 ? -24.544 -6.638 -38.849 1.00 31.28 554 GLY A CA 1
ATOM 4410 C C . GLY A 1 554 ? -23.859 -5.262 -39.072 1.00 31.28 554 GLY A C 1
ATOM 4411 O O . GLY A 1 554 ? -23.452 -4.607 -38.116 1.00 31.28 554 GLY A O 1
ATOM 4412 N N . LYS A 1 555 ? -23.686 -4.811 -40.327 1.00 32.81 555 LYS A N 1
ATOM 4413 C CA . LYS A 1 555 ? -22.954 -3.564 -40.684 1.00 32.81 555 LYS A CA 1
ATOM 4414 C C . LYS A 1 555 ? -23.873 -2.326 -40.741 1.00 32.81 555 LYS A C 1
ATOM 4416 O O . LYS A 1 555 ? -24.989 -2.435 -41.232 1.00 32.81 555 LYS A O 1
ATOM 4421 N N . GLY A 1 556 ? -23.364 -1.132 -40.402 1.00 29.89 556 GLY A N 1
ATOM 4422 C CA . GLY A 1 556 ? -24.043 0.156 -40.651 1.00 29.89 556 GLY A CA 1
ATOM 4423 C C . GLY A 1 556 ? -23.144 1.386 -40.418 1.00 29.89 556 GLY A C 1
ATOM 4424 O O . GLY A 1 556 ? -22.249 1.340 -39.578 1.00 29.89 556 GLY A O 1
ATOM 4425 N N . ARG A 1 557 ? -23.343 2.480 -41.174 1.00 35.09 557 ARG A N 1
ATOM 4426 C CA . ARG A 1 557 ? -22.578 3.752 -41.078 1.00 35.09 557 ARG A CA 1
ATOM 4427 C C . ARG A 1 557 ? -23.521 4.987 -41.090 1.00 35.09 557 ARG A C 1
ATOM 4429 O O . ARG A 1 557 ? -24.714 4.803 -41.311 1.00 35.09 557 ARG A O 1
ATOM 4436 N N . PRO A 1 558 ? -23.031 6.216 -40.801 1.00 55.56 558 PRO A N 1
ATOM 4437 C CA . PRO A 1 558 ? -23.855 7.318 -40.284 1.00 55.56 558 PRO A CA 1
ATOM 4438 C C . PRO A 1 558 ? -24.222 8.391 -41.328 1.00 55.56 558 PRO A C 1
ATOM 4440 O O . PRO A 1 558 ? -23.777 8.343 -42.476 1.00 55.56 558 PRO A O 1
ATOM 4443 N N . PRO A 1 559 ? -24.907 9.448 -40.868 1.00 45.25 559 PRO A N 1
ATOM 4444 C CA . PRO A 1 559 ? -24.475 10.832 -41.099 1.00 45.25 559 PRO A CA 1
ATOM 4445 C C . PRO A 1 559 ? -24.380 11.620 -39.770 1.00 45.25 559 PRO A C 1
ATOM 4447 O O . PRO A 1 559 ? -24.879 11.169 -38.748 1.00 45.25 559 PRO A O 1
ATOM 4450 N N . SER A 1 560 ? -23.881 12.852 -39.663 1.00 33.50 560 SER A N 1
ATOM 4451 C CA . SER A 1 560 ? -22.886 13.671 -40.378 1.00 33.50 560 SER A CA 1
ATOM 4452 C C . SER A 1 560 ? -22.947 15.070 -39.738 1.00 33.50 560 SER A C 1
ATOM 4454 O O . SER A 1 560 ? -24.016 15.549 -39.378 1.00 33.50 560 SER A O 1
ATOM 4456 N N . ALA A 1 561 ? -21.789 15.708 -39.593 1.00 30.94 561 ALA A N 1
ATOM 4457 C CA . ALA A 1 561 ? -21.531 16.977 -38.905 1.00 30.94 561 ALA A CA 1
ATOM 4458 C C . ALA A 1 561 ? -22.533 18.147 -39.068 1.00 30.94 561 ALA A C 1
ATOM 4460 O O . ALA A 1 561 ? -23.060 18.400 -40.148 1.00 30.94 561 ALA A O 1
ATOM 4461 N N . SER A 1 562 ? -22.561 19.022 -38.052 1.00 34.47 562 SER A N 1
ATOM 4462 C CA . SER A 1 562 ? -22.633 20.474 -38.276 1.00 34.47 562 SER A CA 1
ATOM 4463 C C . SER A 1 562 ? -21.785 21.243 -37.253 1.00 34.47 562 SER A C 1
ATOM 4465 O O . SER A 1 562 ? -21.702 20.860 -36.088 1.00 34.47 562 SER A O 1
ATOM 4467 N N . LYS A 1 563 ? -21.133 22.325 -37.697 1.00 36.28 563 LYS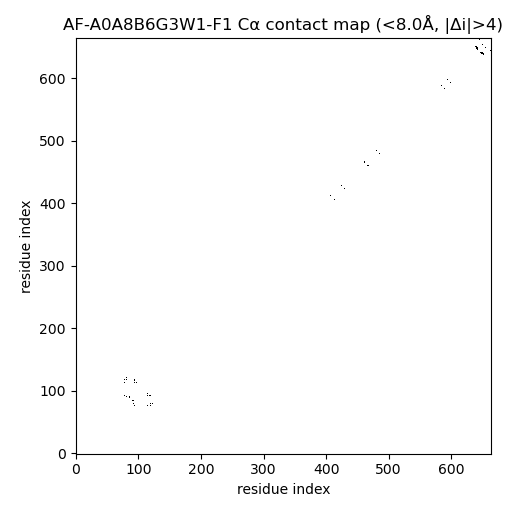 A N 1
ATOM 4468 C CA . LYS A 1 563 ? -20.381 23.272 -36.853 1.00 36.28 563 LYS A CA 1
ATOM 4469 C C . LYS A 1 563 ? -21.228 24.522 -36.614 1.00 36.28 563 LYS A C 1
ATOM 4471 O O . LYS A 1 563 ? -21.833 25.020 -37.559 1.00 36.28 563 LYS A O 1
ATOM 4476 N N . ARG A 1 564 ? -21.103 25.144 -35.439 1.00 33.12 564 ARG A N 1
ATOM 4477 C CA . ARG A 1 564 ? -21.172 26.612 -35.296 1.00 33.12 564 ARG A CA 1
ATOM 4478 C C . ARG A 1 564 ? -20.210 27.094 -34.206 1.00 33.12 564 ARG A C 1
ATOM 4480 O O . ARG A 1 564 ? -19.624 26.279 -33.499 1.00 33.12 564 ARG A O 1
ATOM 4487 N N . LYS A 1 565 ? -19.933 28.397 -34.201 1.00 35.56 565 LYS A N 1
ATOM 4488 C CA . LYS A 1 565 ? -18.735 29.030 -33.624 1.00 35.56 565 LYS A CA 1
ATOM 4489 C C . LYS A 1 565 ? -19.087 30.458 -33.167 1.00 35.56 565 LYS A C 1
ATOM 4491 O O . LYS A 1 565 ? -20.149 30.954 -33.528 1.00 35.56 565 LYS A O 1
ATOM 4496 N N . ASP A 1 566 ? -18.160 31.096 -32.454 1.00 31.95 566 ASP A N 1
ATOM 4497 C CA . ASP A 1 566 ? -18.061 32.553 -32.237 1.00 31.95 566 ASP A CA 1
ATOM 4498 C C . ASP A 1 566 ? -19.049 33.221 -31.257 1.00 31.95 566 ASP A C 1
ATOM 4500 O O . ASP A 1 566 ? -20.010 33.886 -31.621 1.00 31.95 566 ASP A O 1
ATOM 4504 N N . ASN A 1 567 ? -18.721 33.088 -29.967 1.00 35.69 567 ASN A N 1
ATOM 4505 C CA . ASN A 1 567 ? -18.237 34.189 -29.112 1.00 35.69 567 ASN A CA 1
ATOM 4506 C C . ASN A 1 567 ? -18.556 35.651 -29.531 1.00 35.69 567 ASN A C 1
ATOM 4508 O O . ASN A 1 567 ? -18.023 36.120 -30.533 1.00 35.69 567 ASN A O 1
ATOM 4512 N N . THR A 1 568 ? -19.291 36.401 -28.691 1.00 32.22 568 THR A N 1
ATOM 4513 C CA . THR A 1 568 ? -19.067 37.819 -28.270 1.00 32.22 568 THR A CA 1
ATOM 4514 C C . THR A 1 568 ? -20.275 38.337 -27.459 1.00 32.22 568 THR A C 1
ATOM 4516 O O . THR A 1 568 ? -21.382 37.835 -27.629 1.00 32.22 568 THR A O 1
ATOM 4519 N N . GLY A 1 569 ? -20.100 39.347 -26.586 1.00 29.41 569 GLY A N 1
ATOM 4520 C CA . GLY A 1 569 ? -21.226 40.049 -25.932 1.00 29.41 569 GLY A CA 1
ATOM 4521 C C . GLY A 1 569 ? -20.911 40.664 -24.559 1.00 29.41 569 GLY A C 1
ATOM 4522 O O . GLY A 1 569 ? -20.739 39.950 -23.577 1.00 29.41 569 GLY A O 1
ATOM 4523 N N . SER A 1 570 ? -20.843 41.996 -24.480 1.00 32.38 570 SER A N 1
ATOM 4524 C CA . SER A 1 570 ? -20.427 42.743 -23.279 1.00 32.38 570 SER A CA 1
ATOM 4525 C C . SER A 1 570 ? -21.512 42.934 -22.203 1.00 32.38 570 SER A C 1
ATOM 4527 O O . SER A 1 570 ? -22.707 42.978 -22.477 1.00 32.38 570 SER A O 1
ATOM 4529 N N . ARG A 1 571 ? -21.039 43.168 -20.969 1.00 32.62 571 ARG A N 1
ATOM 4530 C CA . ARG A 1 571 ? -21.731 43.794 -19.811 1.00 32.62 571 ARG A CA 1
ATOM 4531 C C . ARG A 1 571 ? -22.444 45.117 -20.209 1.00 32.62 571 ARG A C 1
ATOM 4533 O O . ARG A 1 571 ? -21.939 45.778 -21.117 1.00 32.62 571 ARG A O 1
ATOM 4540 N N . PRO A 1 572 ? -23.498 45.583 -19.487 1.00 45.41 572 PRO A N 1
ATOM 4541 C CA . PRO A 1 572 ? -23.249 46.284 -18.213 1.00 45.41 572 PRO A CA 1
ATOM 4542 C C . PRO A 1 572 ? -24.306 46.169 -17.076 1.00 45.41 572 PRO A C 1
ATOM 4544 O O . PRO A 1 572 ? -25.509 46.246 -17.271 1.00 45.41 572 PRO A O 1
ATOM 4547 N N . ASN A 1 573 ? -23.772 46.085 -15.852 1.00 31.16 573 ASN A N 1
ATOM 4548 C CA . ASN A 1 573 ? -24.158 46.760 -14.595 1.00 31.16 573 ASN A CA 1
ATOM 4549 C C . ASN A 1 573 ? -25.585 47.349 -14.375 1.00 31.16 573 ASN A C 1
ATOM 4551 O O . ASN A 1 573 ? -25.886 48.405 -14.922 1.00 31.16 573 ASN A O 1
ATOM 4555 N N . SER A 1 574 ? -26.343 46.810 -13.401 1.00 33.16 574 SER A N 1
ATOM 4556 C CA . SER A 1 574 ? -27.007 47.558 -12.295 1.00 33.16 574 SER A CA 1
ATOM 4557 C C . SER A 1 574 ? -27.851 46.619 -11.406 1.00 33.16 574 SER A C 1
ATOM 4559 O O . SER A 1 574 ? -28.592 45.794 -11.930 1.00 33.16 574 SER A O 1
ATOM 4561 N N . GLY A 1 575 ? -27.786 46.755 -10.074 1.00 30.83 575 GLY A N 1
ATOM 4562 C CA . GLY A 1 575 ? -28.676 46.042 -9.137 1.00 30.83 575 GLY A CA 1
ATOM 4563 C C . GLY A 1 575 ? -28.049 45.770 -7.764 1.00 30.83 575 GLY A C 1
ATOM 4564 O O . GLY A 1 575 ? -27.044 45.072 -7.667 1.00 30.83 575 GLY A O 1
ATOM 4565 N N . LYS A 1 576 ? -28.633 46.317 -6.687 1.00 36.44 576 LYS A N 1
ATOM 4566 C CA . LYS A 1 576 ? -28.181 46.085 -5.301 1.00 36.44 576 LYS A CA 1
ATOM 4567 C C . LYS A 1 576 ? -28.872 44.849 -4.714 1.00 36.44 576 LYS A C 1
ATOM 4569 O O . LYS A 1 576 ? -30.096 44.828 -4.647 1.00 36.44 576 LYS A O 1
ATOM 4574 N N . ALA A 1 577 ? -28.101 43.896 -4.198 1.00 32.69 577 ALA A N 1
ATOM 4575 C CA . ALA A 1 577 ? -28.586 42.826 -3.324 1.00 32.69 577 ALA A CA 1
ATOM 4576 C C . ALA A 1 577 ? -27.541 42.525 -2.236 1.00 32.69 577 ALA A C 1
ATOM 4578 O O . ALA A 1 577 ? -26.343 42.711 -2.452 1.00 32.69 577 ALA A O 1
ATOM 4579 N N . ILE A 1 578 ? -27.997 42.105 -1.054 1.00 37.06 578 ILE A N 1
ATOM 4580 C CA . ILE A 1 578 ? -27.137 41.811 0.100 1.00 37.06 578 ILE A CA 1
ATOM 4581 C C . ILE A 1 578 ? -26.776 40.324 0.067 1.00 37.06 578 ILE A C 1
ATOM 4583 O O . ILE A 1 578 ? -27.649 39.480 0.249 1.00 37.06 578 ILE A O 1
ATOM 4587 N N . ASN A 1 579 ? -25.494 40.002 -0.122 1.00 32.97 579 ASN A N 1
ATOM 4588 C CA . ASN A 1 579 ? -25.013 38.622 -0.047 1.00 32.97 579 ASN A CA 1
ATOM 4589 C C . ASN A 1 579 ? -24.883 38.165 1.414 1.00 32.97 579 ASN A C 1
ATOM 4591 O O . ASN A 1 579 ? -23.813 38.257 2.016 1.00 32.97 579 ASN A O 1
ATOM 4595 N N . THR A 1 580 ? -25.962 37.617 1.969 1.00 41.72 580 THR A N 1
ATOM 4596 C CA . THR A 1 580 ? -25.856 36.616 3.036 1.00 41.72 580 THR A CA 1
ATOM 4597 C C . THR A 1 580 ? -25.495 35.255 2.419 1.00 41.72 580 THR A C 1
ATOM 4599 O O . THR A 1 580 ? -25.999 34.915 1.346 1.00 41.72 580 THR A O 1
ATOM 4602 N N . PRO A 1 581 ? -24.620 34.447 3.045 1.00 40.78 581 PRO A N 1
ATOM 4603 C CA . PRO A 1 581 ? -24.300 33.119 2.533 1.00 40.78 581 PRO A CA 1
ATOM 4604 C C . PRO A 1 581 ? -25.474 32.158 2.768 1.00 40.78 581 PRO A C 1
ATOM 4606 O O . PRO A 1 581 ? -25.772 31.780 3.901 1.00 40.78 581 PRO A O 1
ATOM 4609 N N . VAL A 1 582 ? -26.126 31.735 1.684 1.00 47.84 582 VAL A N 1
ATOM 4610 C CA . VAL A 1 582 ? -27.157 30.688 1.712 1.00 47.84 582 VAL A CA 1
ATOM 4611 C C . VAL A 1 582 ? -26.489 29.335 1.960 1.00 47.84 582 VAL A C 1
ATOM 4613 O O . VAL A 1 582 ? -26.049 28.688 1.017 1.00 47.84 582 VAL A O 1
ATOM 4616 N N . ASN A 1 583 ? -26.371 28.947 3.235 1.00 49.94 583 ASN A N 1
ATOM 4617 C CA . ASN A 1 583 ? -26.270 27.561 3.721 1.00 49.94 583 ASN A CA 1
ATOM 4618 C C . ASN A 1 583 ? -26.215 27.537 5.263 1.00 49.94 583 ASN A C 1
ATOM 4620 O O . ASN A 1 583 ? -25.189 27.237 5.871 1.00 49.94 583 ASN A O 1
ATOM 4624 N N . THR A 1 584 ? -27.331 27.863 5.919 1.00 44.53 584 THR A N 1
ATOM 4625 C CA . THR A 1 584 ? -27.476 27.739 7.379 1.00 44.53 584 THR A CA 1
ATOM 4626 C C . THR A 1 584 ? -28.512 26.679 7.724 1.00 44.53 584 THR A C 1
ATOM 4628 O O . THR A 1 584 ? -29.702 26.868 7.476 1.00 44.53 584 THR A O 1
ATOM 4631 N N . SER A 1 585 ? -28.064 25.584 8.342 1.00 66.19 585 SER A N 1
ATOM 4632 C CA . SER A 1 585 ? -28.958 24.607 8.973 1.00 66.19 585 SER A CA 1
ATOM 4633 C C . SER A 1 585 ? -29.805 25.282 10.061 1.00 66.19 585 SER A C 1
ATOM 4635 O O . SER A 1 585 ? -29.354 26.232 10.709 1.00 66.19 585 SER A O 1
ATOM 4637 N N . SER A 1 586 ? -31.005 24.760 10.323 1.00 64.38 586 SER A N 1
ATOM 4638 C CA . SER A 1 586 ? -31.868 25.194 11.436 1.00 64.38 586 SER A CA 1
ATOM 4639 C C . SER A 1 586 ? -31.141 25.165 12.791 1.00 64.38 586 SER A C 1
ATOM 4641 O O . SER A 1 586 ? -31.368 26.022 13.646 1.00 64.38 586 SER A O 1
ATOM 4643 N N . ILE A 1 587 ? -30.180 24.249 12.948 1.00 57.19 587 ILE A N 1
ATOM 4644 C CA . ILE A 1 587 ? -29.295 24.137 14.117 1.00 57.19 587 ILE A CA 1
ATOM 4645 C C . ILE A 1 587 ? -28.417 25.394 14.282 1.00 57.19 587 ILE A C 1
ATOM 4647 O O . ILE A 1 587 ? -28.220 25.872 15.400 1.00 57.19 587 ILE A O 1
ATOM 4651 N N . SER A 1 588 ? -27.922 25.978 13.185 1.00 59.53 588 SER A N 1
ATOM 4652 C CA . SER A 1 588 ? -27.116 27.207 13.213 1.00 59.53 588 SER A CA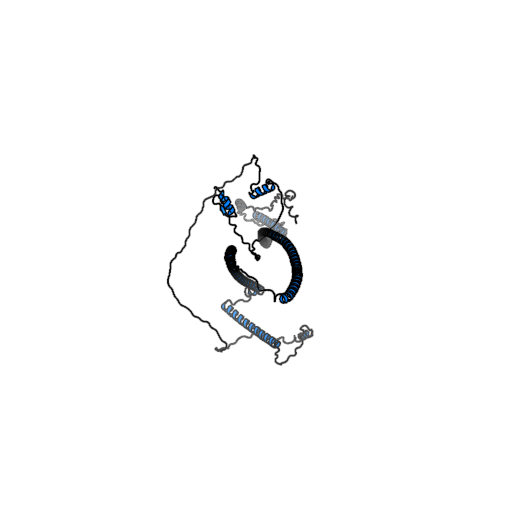 1
ATOM 4653 C C . SER A 1 588 ? -27.941 28.421 13.649 1.00 59.53 588 SER A C 1
ATOM 4655 O O . SER A 1 588 ? -27.447 29.240 14.424 1.00 59.53 588 SER A O 1
ATOM 4657 N N . ALA A 1 589 ? -29.205 28.512 13.220 1.00 59.88 589 ALA A N 1
ATOM 4658 C CA . ALA A 1 589 ? -30.124 29.561 13.664 1.00 59.88 589 ALA A CA 1
ATOM 4659 C C . ALA A 1 589 ? -30.435 29.441 15.169 1.00 59.88 589 ALA A C 1
ATOM 4661 O O . ALA A 1 589 ? -30.361 30.430 15.899 1.00 59.88 589 ALA A O 1
ATOM 4662 N N . TYR A 1 590 ? -30.684 28.222 15.662 1.00 62.69 590 TYR A N 1
ATOM 4663 C CA . TYR A 1 590 ? -30.896 27.958 17.090 1.00 62.69 590 TYR A CA 1
ATOM 4664 C C . TYR A 1 590 ? -29.667 28.323 17.947 1.00 62.69 590 TYR A C 1
ATOM 4666 O O . TYR A 1 590 ? -29.795 28.968 18.989 1.00 62.69 590 TYR A O 1
ATOM 4674 N N . LEU A 1 591 ? -28.456 27.993 17.483 1.00 68.19 591 LEU A N 1
ATOM 4675 C CA . LEU A 1 591 ? -27.206 28.366 18.157 1.00 68.19 591 LEU A CA 1
ATOM 4676 C C . LEU A 1 591 ? -26.952 29.883 18.157 1.00 68.19 591 LEU A C 1
ATOM 4678 O O . LEU A 1 591 ? -26.438 30.408 19.147 1.00 68.19 591 LEU A O 1
ATOM 4682 N N . GLN A 1 592 ? -27.333 30.600 17.094 1.00 63.50 592 GLN A N 1
ATOM 4683 C CA . GLN A 1 592 ? -27.267 32.064 17.064 1.00 63.50 592 GLN A CA 1
ATOM 4684 C C . GLN A 1 592 ? -28.279 32.702 18.023 1.00 63.50 592 GLN A C 1
ATOM 4686 O O . GLN A 1 592 ? -27.898 33.592 18.779 1.00 63.50 592 GLN A O 1
ATOM 4691 N N . LEU A 1 593 ? -29.520 32.205 18.085 1.00 64.12 593 LEU A N 1
ATOM 4692 C CA . LEU A 1 593 ? -30.520 32.662 19.060 1.00 64.12 593 LEU A CA 1
ATOM 4693 C C . LEU A 1 593 ? -30.061 32.424 20.509 1.00 64.12 593 LEU A C 1
ATOM 4695 O O . LEU A 1 593 ? -30.178 33.325 21.340 1.00 64.12 593 LEU A O 1
ATOM 4699 N N . LYS A 1 594 ? -29.448 31.266 20.796 1.00 63.81 594 LYS A N 1
ATOM 4700 C CA . LYS A 1 594 ? -28.870 30.964 22.117 1.00 63.81 594 LYS A CA 1
ATOM 4701 C C . LYS A 1 594 ? -27.684 31.875 22.468 1.00 63.81 594 LYS A C 1
ATOM 4703 O O . LYS A 1 594 ? -27.573 32.294 23.616 1.00 63.81 594 LYS A O 1
ATOM 4708 N N . LYS A 1 595 ? -26.826 32.234 21.502 1.00 60.69 595 LYS A N 1
ATOM 4709 C CA . LYS A 1 595 ? -25.750 33.229 21.703 1.00 60.69 595 LYS A CA 1
ATOM 4710 C C . LYS A 1 595 ? -26.252 34.676 21.798 1.00 60.69 595 LYS A C 1
ATOM 4712 O O . LYS A 1 595 ? -25.564 35.499 22.388 1.00 60.69 595 LYS A O 1
ATOM 4717 N N . ALA A 1 596 ? -27.425 34.990 21.249 1.00 60.09 596 ALA A N 1
ATOM 4718 C CA . ALA A 1 596 ? -28.005 36.334 21.264 1.00 60.09 596 ALA A CA 1
ATOM 4719 C C . ALA A 1 596 ? -28.731 36.699 22.577 1.00 60.09 596 ALA A C 1
ATOM 4721 O O . ALA A 1 596 ? -29.268 37.799 22.679 1.00 60.09 596 ALA A O 1
ATOM 4722 N N . GLY A 1 597 ? -28.784 35.795 23.565 1.00 51.09 597 GLY A N 1
ATOM 4723 C CA . GLY A 1 597 ? -29.302 36.078 24.912 1.00 51.09 597 GLY A CA 1
ATOM 4724 C C . GLY A 1 597 ? -30.810 36.354 25.006 1.00 51.09 597 GLY A C 1
ATOM 4725 O O . GLY A 1 597 ? -31.278 36.799 26.046 1.00 51.09 597 GLY A O 1
ATOM 4726 N N . LYS A 1 598 ? -31.594 36.102 23.949 1.00 52.81 598 LYS A N 1
ATOM 4727 C CA . LYS A 1 598 ? -33.025 36.462 23.876 1.00 52.81 598 LYS A CA 1
ATOM 4728 C C . LYS A 1 598 ? -33.984 35.369 24.372 1.00 52.81 598 LYS A C 1
ATOM 4730 O O . LYS A 1 598 ? -35.006 35.115 23.743 1.00 52.81 598 LYS A O 1
ATOM 4735 N N . LEU A 1 599 ? -33.671 34.748 25.508 1.00 39.53 599 LEU A N 1
ATOM 4736 C CA . LEU A 1 599 ? -34.595 33.886 26.257 1.00 39.53 599 LEU A CA 1
ATOM 4737 C C . LEU A 1 599 ? -34.457 34.170 27.759 1.00 39.53 599 LEU A C 1
ATOM 4739 O O . LEU A 1 599 ? -33.759 33.458 28.476 1.00 39.53 599 LEU A O 1
ATOM 4743 N N . ASN A 1 600 ? -35.132 35.225 28.220 1.00 37.97 600 ASN A N 1
ATOM 4744 C CA . ASN A 1 600 ? -35.299 35.497 29.646 1.00 37.97 600 ASN A CA 1
ATOM 4745 C C . ASN A 1 600 ? -36.439 34.637 30.203 1.00 37.97 600 ASN A C 1
ATOM 4747 O O . ASN A 1 600 ? -37.568 34.745 29.729 1.00 37.97 600 ASN A O 1
ATOM 4751 N N . MET A 1 601 ? -36.158 33.881 31.260 1.00 37.03 601 MET A N 1
ATOM 4752 C CA . MET A 1 601 ? -37.107 33.536 32.323 1.00 37.03 601 MET A CA 1
ATOM 4753 C C . MET A 1 601 ? -36.385 33.740 33.656 1.00 37.03 601 MET A C 1
ATOM 4755 O O . MET A 1 601 ? -35.161 33.607 33.715 1.00 37.03 601 MET A O 1
ATOM 4759 N N . THR A 1 602 ? -37.116 34.177 34.678 1.00 34.31 602 THR A N 1
ATOM 4760 C CA . THR A 1 602 ? -36.551 34.983 35.769 1.00 34.31 602 THR A CA 1
ATOM 4761 C C . THR A 1 602 ? -36.810 34.415 37.165 1.00 34.31 602 THR A C 1
ATOM 4763 O O . THR A 1 602 ? -37.838 33.796 37.416 1.00 34.31 602 THR A O 1
ATOM 4766 N N . ASP A 1 603 ? -35.882 34.760 38.059 1.00 32.88 603 ASP A N 1
ATOM 4767 C CA . ASP A 1 603 ? -36.011 34.861 39.518 1.00 32.88 603 ASP A CA 1
ATOM 4768 C C . ASP A 1 603 ? -36.125 33.591 40.391 1.00 32.88 603 ASP A C 1
ATOM 4770 O O . ASP A 1 603 ? -36.489 32.492 39.979 1.00 32.88 603 ASP A O 1
ATOM 4774 N N . SER A 1 604 ? -35.716 33.792 41.647 1.00 30.77 604 SER A N 1
ATOM 4775 C CA . SER A 1 604 ? -35.418 32.808 42.707 1.00 30.77 604 SER A CA 1
ATOM 4776 C C . SER A 1 604 ? -36.239 33.177 43.983 1.00 30.77 604 SER A C 1
ATOM 4778 O O . SER A 1 604 ? -37.147 33.999 43.862 1.00 30.77 604 SER A O 1
ATOM 4780 N N . PRO A 1 605 ? -35.927 32.756 45.240 1.00 47.53 605 PRO A N 1
ATOM 4781 C CA . PRO A 1 605 ? -35.074 31.668 45.735 1.00 47.53 605 PRO A CA 1
ATOM 4782 C C . PRO A 1 605 ? -35.819 30.680 46.710 1.00 47.53 605 PRO A C 1
ATOM 4784 O O . PRO A 1 605 ? -36.611 29.901 46.191 1.00 47.53 605 PRO A O 1
ATOM 4787 N N . PRO A 1 606 ? -35.567 30.537 48.043 1.00 55.59 606 PRO A N 1
ATOM 4788 C CA . PRO A 1 606 ? -35.187 29.218 48.594 1.00 55.59 606 PRO A CA 1
ATOM 4789 C C . PRO A 1 606 ? -35.995 28.704 49.817 1.00 55.59 606 PRO A C 1
ATOM 4791 O O . PRO A 1 606 ? -36.664 29.492 50.488 1.00 55.59 606 PRO A O 1
ATOM 4794 N N . LYS A 1 607 ? -35.814 27.417 50.199 1.00 32.50 607 LYS A N 1
ATOM 4795 C CA . LYS A 1 607 ? -35.820 26.931 51.612 1.00 32.50 607 LYS A CA 1
ATOM 4796 C C . LYS A 1 607 ? -35.459 25.441 51.811 1.00 32.50 607 LYS A C 1
ATOM 4798 O O . LYS A 1 607 ? -36.072 24.567 51.221 1.00 32.50 607 LYS A O 1
ATOM 4803 N N . ASP A 1 608 ? -34.497 25.210 52.709 1.00 32.16 608 ASP A N 1
ATOM 4804 C CA . ASP A 1 608 ? -34.518 24.311 53.885 1.00 32.16 608 ASP A CA 1
ATOM 4805 C C . ASP A 1 608 ? -35.283 22.954 53.913 1.00 32.16 608 ASP A C 1
ATOM 4807 O O . ASP A 1 608 ? -36.508 22.919 53.859 1.00 32.16 608 ASP A O 1
ATOM 4811 N N . LYS A 1 609 ? -34.519 21.922 54.339 1.00 36.25 609 LYS A N 1
ATOM 4812 C CA . LYS A 1 609 ? -34.829 20.832 55.313 1.00 36.25 609 LYS A CA 1
ATOM 4813 C C . LYS A 1 609 ? -35.328 19.426 54.884 1.00 36.25 609 LYS A C 1
ATOM 4815 O O . LYS A 1 609 ? -36.389 19.239 54.312 1.00 36.25 609 LYS A O 1
ATOM 4820 N N . SER A 1 610 ? -34.571 18.452 55.423 1.00 33.19 610 SER A N 1
ATOM 4821 C CA . SER A 1 610 ? -34.919 17.097 55.923 1.00 33.19 610 SER A CA 1
ATOM 4822 C C . SER A 1 610 ? -35.386 15.959 54.990 1.00 33.19 610 SER A C 1
ATOM 4824 O O . SER A 1 610 ? -36.497 15.953 54.479 1.00 33.19 610 SER A O 1
ATOM 4826 N N . PHE A 1 611 ? -34.534 14.920 54.961 1.00 33.53 611 PHE A N 1
ATOM 4827 C CA . PHE A 1 611 ? -34.794 13.462 54.966 1.00 33.53 611 PHE A CA 1
ATOM 4828 C C . PHE A 1 611 ? -36.183 12.995 55.476 1.00 33.53 611 PHE A C 1
ATOM 4830 O O . PHE A 1 611 ? -36.713 13.615 56.401 1.00 33.53 611 PHE A O 1
ATOM 4837 N N . PRO A 1 612 ? -36.738 11.871 54.951 1.00 45.56 612 PRO A N 1
ATOM 4838 C CA . PRO A 1 612 ? -36.206 10.524 55.247 1.00 45.56 612 PRO A CA 1
ATOM 4839 C C . PRO A 1 612 ? -35.944 9.588 54.046 1.00 45.56 612 PRO A C 1
ATOM 4841 O O . PRO A 1 612 ? -36.365 9.831 52.921 1.00 45.56 612 PRO A O 1
ATOM 4844 N N . THR A 1 613 ? -35.232 8.487 54.320 1.00 34.84 613 THR A N 1
ATOM 4845 C CA . THR A 1 613 ? -34.792 7.443 53.372 1.00 34.84 613 THR A CA 1
ATOM 4846 C C . THR A 1 613 ? -35.541 6.113 53.530 1.00 34.84 613 THR A C 1
ATOM 4848 O O . THR A 1 613 ? -35.603 5.597 54.647 1.00 34.84 613 THR A O 1
ATOM 4851 N N . ARG A 1 614 ? -35.921 5.462 52.420 1.00 36.28 614 ARG A N 1
ATOM 4852 C CA . ARG A 1 614 ? -35.763 4.000 52.202 1.00 36.28 614 ARG A CA 1
ATOM 4853 C C . ARG A 1 614 ? -35.856 3.672 50.684 1.00 36.28 614 ARG A C 1
ATOM 4855 O O . ARG A 1 614 ? -35.939 4.631 49.920 1.00 36.28 614 ARG A O 1
ATOM 4862 N N . PRO A 1 615 ? -35.627 2.429 50.203 1.00 39.06 615 PRO A N 1
ATOM 4863 C CA . PRO A 1 615 ? -34.611 2.225 49.173 1.00 39.06 615 PRO A CA 1
ATOM 4864 C C . PRO A 1 615 ? -35.174 1.796 47.812 1.00 39.06 615 PRO A C 1
ATOM 4866 O O . PRO A 1 615 ? -36.202 1.129 47.734 1.00 39.06 615 PRO A O 1
ATOM 4869 N N . THR A 1 616 ? -34.430 2.082 46.748 1.00 35.53 616 THR A N 1
ATOM 4870 C CA . THR A 1 616 ? -34.597 1.417 45.452 1.00 35.53 616 THR A CA 1
ATOM 4871 C C . THR A 1 616 ? -33.814 0.105 45.395 1.00 35.53 616 THR A C 1
ATOM 4873 O O . THR A 1 616 ? -32.754 -0.042 46.010 1.00 35.53 616 THR A O 1
ATOM 4876 N N . SER A 1 617 ? -34.357 -0.853 44.644 1.00 38.81 617 SER A N 1
ATOM 4877 C CA . SER A 1 617 ? -33.703 -2.101 44.250 1.00 38.81 617 SER A CA 1
ATOM 4878 C C . SER A 1 617 ? -32.469 -1.840 43.375 1.00 38.81 617 SER A C 1
ATOM 4880 O O . SER A 1 617 ? -32.290 -0.752 42.823 1.00 38.81 617 SER A O 1
ATOM 4882 N N . GLY A 1 618 ? -31.592 -2.839 43.255 1.00 33.22 618 GLY A N 1
ATOM 4883 C CA . GLY A 1 618 ? -30.385 -2.743 42.439 1.00 33.22 618 GLY A CA 1
ATOM 4884 C C . GLY A 1 618 ? -30.176 -3.970 41.561 1.00 33.22 618 GLY A C 1
ATOM 4885 O O . GLY A 1 618 ? -30.289 -5.092 42.046 1.00 33.22 618 GLY A O 1
ATOM 4886 N N . LYS A 1 619 ? -29.824 -3.725 40.294 1.00 40.72 619 LYS A N 1
ATOM 4887 C CA . LYS A 1 619 ? -29.228 -4.634 39.295 1.00 40.72 619 LYS A CA 1
ATOM 4888 C C . LYS A 1 619 ? -28.863 -3.796 38.046 1.00 40.72 619 LYS A C 1
ATOM 4890 O O . LYS A 1 619 ? -29.357 -2.676 37.920 1.00 40.72 619 LYS A O 1
ATOM 4895 N N . PRO A 1 620 ? -28.047 -4.301 37.103 1.00 42.03 620 PRO A N 1
ATOM 4896 C CA . PRO A 1 620 ? -26.962 -5.267 37.269 1.00 42.03 620 PRO A CA 1
ATOM 4897 C C . PRO A 1 620 ? -25.601 -4.718 36.773 1.00 42.03 620 PRO A C 1
ATOM 4899 O O . PRO A 1 620 ? -25.506 -3.688 36.108 1.00 42.03 620 PRO A O 1
ATOM 4902 N N . HIS A 1 621 ? -24.514 -5.443 37.062 1.00 32.50 621 HIS A N 1
ATOM 4903 C CA . HIS A 1 621 ? -23.190 -5.163 36.487 1.00 32.50 621 HIS A CA 1
ATOM 4904 C C . HIS A 1 621 ? -23.186 -5.291 34.954 1.00 32.50 621 HIS A C 1
ATOM 4906 O O . HIS A 1 621 ? -23.737 -6.244 34.403 1.00 32.50 621 HIS A O 1
ATOM 4912 N N . ARG A 1 622 ? -22.437 -4.412 34.272 1.00 32.66 622 ARG A N 1
ATOM 4913 C CA . ARG A 1 622 ? -22.043 -4.592 32.866 1.00 32.66 622 ARG A CA 1
ATOM 4914 C C . ARG A 1 622 ? -20.537 -4.857 32.777 1.00 32.66 622 ARG A C 1
ATOM 4916 O O . ARG A 1 622 ? -19.735 -4.008 33.155 1.00 32.66 622 ARG A O 1
ATOM 4923 N N . SER A 1 623 ? -20.168 -6.044 32.302 1.00 34.75 623 SER A N 1
ATOM 4924 C CA . SER A 1 623 ? -18.774 -6.452 32.064 1.00 34.75 623 SER A CA 1
ATOM 4925 C C . SER A 1 623 ? -18.151 -5.694 30.871 1.00 34.75 623 SER A C 1
ATOM 4927 O O . SER A 1 623 ? -18.895 -5.188 30.025 1.00 34.75 623 SER A O 1
ATOM 4929 N N . PRO A 1 624 ? -16.810 -5.569 30.794 1.00 38.09 624 PRO A N 1
ATOM 4930 C CA . PRO A 1 624 ? -16.153 -4.655 29.856 1.00 38.09 624 PRO A CA 1
ATOM 4931 C C . PRO A 1 624 ? -16.145 -5.158 28.399 1.00 38.09 624 PRO A C 1
ATOM 4933 O O . PRO A 1 624 ? -16.220 -6.367 28.168 1.00 38.09 624 PRO A O 1
ATOM 4936 N N . PRO A 1 625 ? -15.994 -4.260 27.403 1.00 41.31 625 PRO A N 1
ATOM 4937 C CA . PRO A 1 625 ? -15.801 -4.650 26.010 1.00 41.31 625 PRO A CA 1
ATOM 4938 C C . PRO A 1 625 ? -14.410 -5.256 25.791 1.00 41.31 625 PRO A C 1
ATOM 4940 O O . PRO A 1 625 ? -13.405 -4.703 26.237 1.00 41.31 625 PRO A O 1
ATOM 4943 N N . VAL A 1 626 ? -14.346 -6.353 25.038 1.00 33.88 626 VAL A N 1
ATOM 4944 C CA . VAL A 1 626 ? -13.090 -6.862 24.470 1.00 33.88 626 VAL A CA 1
ATOM 4945 C C . VAL A 1 626 ? -12.726 -6.004 23.257 1.00 33.88 626 VAL A C 1
ATOM 4947 O O . VAL A 1 626 ? -13.566 -5.782 22.385 1.00 33.88 626 VAL A O 1
ATOM 4950 N N . HIS A 1 627 ? -11.481 -5.527 23.190 1.00 34.41 627 HIS A N 1
ATOM 4951 C CA . HIS A 1 627 ? -10.958 -4.887 21.983 1.00 34.41 627 HIS A CA 1
ATOM 4952 C C . HIS A 1 627 ? -10.801 -5.920 20.862 1.00 34.41 627 HIS A C 1
ATOM 4954 O O . HIS A 1 627 ? -10.170 -6.955 21.060 1.00 34.41 627 HIS A O 1
ATOM 4960 N N . ASN A 1 628 ? -11.312 -5.588 19.679 1.00 32.09 628 ASN A N 1
ATOM 4961 C CA . ASN A 1 628 ? -10.929 -6.204 18.414 1.00 32.09 628 ASN A CA 1
ATOM 4962 C C . ASN A 1 628 ? -10.477 -5.078 17.476 1.00 32.09 628 ASN A C 1
ATOM 4964 O O . ASN A 1 628 ? -11.064 -3.994 17.498 1.00 32.09 628 ASN A O 1
ATOM 4968 N N . ASP A 1 629 ? -9.430 -5.330 16.699 1.00 37.03 629 ASP A N 1
ATOM 4969 C CA . ASP A 1 629 ? -8.754 -4.345 15.848 1.00 37.03 629 ASP A CA 1
ATOM 4970 C C . ASP A 1 629 ? -8.913 -4.703 14.357 1.00 37.03 629 ASP A C 1
ATOM 4972 O O . ASP A 1 629 ? -9.223 -5.846 14.023 1.00 37.03 629 ASP A O 1
ATOM 4976 N N . GLY A 1 630 ? -8.682 -3.734 13.467 1.00 37.84 630 GLY A N 1
ATOM 4977 C CA . GLY A 1 630 ? -8.538 -3.943 12.023 1.00 37.84 630 GLY A CA 1
ATOM 4978 C C . GLY A 1 630 ? -9.828 -4.218 11.234 1.00 37.84 630 GLY A C 1
ATOM 4979 O O . GLY A 1 630 ? -10.254 -5.361 11.073 1.00 37.84 630 GLY A O 1
ATOM 4980 N N . GLY A 1 631 ? -10.392 -3.177 10.612 1.00 30.72 631 GLY A N 1
ATOM 4981 C CA . GLY A 1 631 ? -11.430 -3.339 9.587 1.00 30.72 631 GLY A CA 1
ATOM 4982 C C . GLY A 1 631 ? -11.983 -2.024 9.035 1.00 30.72 631 GLY A C 1
ATOM 4983 O O . GLY A 1 631 ? -12.883 -1.441 9.633 1.00 30.72 631 GLY A O 1
ATOM 4984 N N . GLU A 1 632 ? -11.495 -1.584 7.868 1.00 50.31 632 GLU A N 1
ATOM 4985 C CA . GLU A 1 632 ? -12.103 -0.490 7.086 1.00 50.31 632 GLU A CA 1
ATOM 4986 C C . GLU A 1 632 ? -13.417 -0.959 6.427 1.00 50.31 632 GLU A C 1
ATOM 4988 O O . GLU A 1 632 ? -13.499 -1.143 5.213 1.00 50.31 632 GLU A O 1
ATOM 4993 N N . ASP A 1 633 ? -14.461 -1.181 7.227 1.00 36.56 633 ASP A N 1
ATOM 4994 C CA . ASP A 1 633 ? -15.788 -1.504 6.700 1.00 36.56 633 ASP A CA 1
ATOM 4995 C C . ASP A 1 633 ? -16.460 -0.232 6.159 1.00 36.56 633 ASP A C 1
ATOM 4997 O O . ASP A 1 633 ? -16.842 0.676 6.910 1.00 36.56 633 ASP A O 1
ATOM 5001 N N . TYR A 1 634 ? -16.581 -0.145 4.830 1.00 46.59 634 TYR A N 1
ATOM 5002 C CA . TYR A 1 634 ? -17.101 1.020 4.110 1.00 46.59 634 TYR A CA 1
ATOM 5003 C C . TYR A 1 634 ? -18.635 1.078 4.196 1.00 46.59 634 TYR A C 1
ATOM 5005 O O . TYR A 1 634 ? -19.350 1.021 3.191 1.00 46.59 634 TYR A O 1
ATOM 5013 N N . THR A 1 635 ? -19.140 1.167 5.432 1.00 45.84 635 THR A N 1
ATOM 5014 C CA . THR A 1 635 ? -20.559 1.093 5.794 1.00 45.84 635 THR A CA 1
ATOM 5015 C C . THR A 1 635 ? -21.401 2.008 4.907 1.00 45.84 635 THR A C 1
ATOM 5017 O O . THR A 1 635 ? -21.406 3.238 5.024 1.00 45.84 635 THR A O 1
ATOM 5020 N N . ARG A 1 636 ? -22.118 1.376 3.969 1.00 49.59 636 ARG A N 1
ATOM 5021 C CA . ARG A 1 636 ? -22.919 2.033 2.934 1.00 49.59 636 ARG A CA 1
ATOM 5022 C C . ARG A 1 636 ? -24.053 2.811 3.604 1.00 49.59 636 ARG A C 1
ATOM 5024 O O . ARG A 1 636 ? -25.118 2.253 3.856 1.00 49.59 636 ARG A O 1
ATOM 5031 N N . LYS A 1 637 ? -23.810 4.093 3.913 1.00 61.91 637 LYS A N 1
ATOM 5032 C CA . LYS A 1 637 ? -24.773 5.004 4.554 1.00 61.91 637 LYS A CA 1
ATOM 5033 C C . LYS A 1 637 ? -26.103 4.931 3.815 1.00 61.91 637 LYS A C 1
ATOM 5035 O O . LYS A 1 637 ? -26.206 5.399 2.684 1.00 61.91 637 LYS A O 1
ATOM 5040 N N . ILE A 1 638 ? -27.098 4.327 4.462 1.00 69.75 638 ILE A N 1
ATOM 5041 C CA . ILE A 1 638 ? -28.423 4.125 3.882 1.00 69.75 638 ILE A CA 1
ATOM 5042 C C . ILE A 1 638 ? -29.046 5.509 3.681 1.00 69.75 638 ILE A C 1
ATOM 5044 O O . ILE A 1 638 ? -29.373 6.201 4.644 1.00 69.75 638 ILE A O 1
ATOM 5048 N N . SER A 1 639 ? -29.130 5.928 2.421 1.00 80.62 639 SER A N 1
ATOM 5049 C CA . SER A 1 639 ? -29.709 7.197 2.000 1.00 80.62 639 SER A CA 1
ATOM 5050 C C . SER A 1 639 ? -31.198 7.009 1.729 1.00 80.62 639 SER A C 1
ATOM 5052 O O . SER A 1 639 ? -31.577 6.320 0.783 1.00 80.62 639 SER A O 1
ATOM 5054 N N . TYR A 1 640 ? -32.035 7.631 2.550 1.00 89.75 640 TYR A N 1
ATOM 5055 C CA . TYR A 1 640 ? -33.488 7.567 2.449 1.00 89.75 640 TYR A CA 1
ATOM 5056 C C . TYR A 1 640 ? -33.973 8.690 1.521 1.00 89.75 640 TYR A C 1
ATOM 5058 O O . TYR A 1 640 ? -33.781 9.864 1.836 1.00 89.75 640 TYR A O 1
ATOM 5066 N N . THR A 1 641 ? -34.556 8.356 0.369 1.00 90.94 641 THR A N 1
ATOM 5067 C CA . THR A 1 641 ? -35.087 9.329 -0.602 1.00 90.94 641 THR A CA 1
ATOM 5068 C C . THR A 1 641 ? -36.561 9.641 -0.354 1.00 90.94 641 THR A C 1
ATOM 5070 O O . THR A 1 641 ? -37.372 8.748 -0.115 1.00 90.94 641 THR A O 1
ATOM 5073 N N . CYS A 1 642 ? -36.933 10.917 -0.462 1.00 90.75 642 CYS A N 1
ATOM 5074 C CA . CYS A 1 642 ? -38.334 11.325 -0.505 1.00 90.75 642 CYS A CA 1
ATOM 5075 C C . CYS A 1 642 ? -38.897 11.170 -1.923 1.00 90.75 642 CYS A C 1
ATOM 5077 O O . CYS A 1 642 ? -38.474 11.885 -2.826 1.00 90.75 642 CYS A O 1
ATOM 5079 N N . GLN A 1 643 ? -39.884 10.289 -2.108 1.00 88.38 643 GLN A N 1
ATOM 5080 C CA . GLN A 1 643 ? -40.464 9.969 -3.425 1.00 88.38 643 GLN A CA 1
ATOM 5081 C C . GLN A 1 643 ? -41.161 11.155 -4.122 1.00 88.38 643 GLN A C 1
ATOM 5083 O O . GLN A 1 643 ? -41.402 11.092 -5.323 1.00 88.38 643 GLN A O 1
ATOM 5088 N N . ASN A 1 644 ? -41.473 12.232 -3.392 1.00 86.38 644 ASN A N 1
ATOM 5089 C CA . ASN A 1 644 ? -42.158 13.406 -3.940 1.00 86.38 644 ASN A CA 1
ATOM 5090 C C . ASN A 1 644 ? -41.192 14.453 -4.533 1.00 86.38 644 ASN A C 1
ATOM 5092 O O . ASN A 1 644 ? -41.595 15.199 -5.419 1.00 86.38 644 ASN A O 1
ATOM 5096 N N . CYS A 1 645 ? -39.943 14.542 -4.048 1.00 91.38 645 CYS A N 1
ATOM 5097 C CA . CYS A 1 645 ? -38.986 15.573 -4.492 1.00 91.38 645 CYS A CA 1
ATOM 5098 C C . CYS A 1 645 ? -37.498 15.145 -4.483 1.00 91.38 645 CYS A C 1
ATOM 5100 O O . CYS A 1 645 ? -36.609 15.997 -4.430 1.00 91.38 645 CYS A O 1
ATOM 5102 N N . ASP A 1 646 ? -37.224 13.836 -4.484 1.00 89.06 646 ASP A N 1
ATOM 5103 C CA . ASP A 1 646 ? -35.906 13.172 -4.567 1.00 89.06 646 ASP A CA 1
ATOM 5104 C C . ASP A 1 646 ? -34.838 13.579 -3.529 1.00 89.06 646 ASP A C 1
ATOM 5106 O O . ASP A 1 646 ? -33.669 13.188 -3.615 1.00 89.06 646 ASP A O 1
ATOM 5110 N N . LYS A 1 647 ? -35.212 14.318 -2.479 1.00 88.44 647 LYS A N 1
ATOM 5111 C CA . LYS A 1 647 ? -34.280 14.708 -1.409 1.00 88.44 647 LYS A CA 1
ATOM 5112 C C . LYS A 1 647 ? -33.816 13.493 -0.608 1.00 88.44 647 LYS A C 1
ATOM 5114 O O . LYS A 1 647 ? -34.632 12.700 -0.139 1.00 88.44 647 LYS A O 1
ATOM 5119 N N . MET A 1 648 ? -32.498 13.385 -0.431 1.00 92.38 648 MET A N 1
ATOM 5120 C CA . MET A 1 648 ? -31.839 12.322 0.331 1.00 92.38 648 MET A CA 1
ATOM 5121 C C . MET A 1 648 ? -31.607 12.711 1.793 1.00 92.38 648 MET A C 1
ATOM 5123 O O . MET A 1 648 ? -31.102 13.794 2.089 1.00 92.38 648 MET A O 1
ATOM 5127 N N . TYR A 1 649 ? -31.878 11.767 2.692 1.00 91.94 649 TYR A N 1
ATOM 5128 C CA . TYR A 1 649 ? -31.700 11.878 4.138 1.00 91.94 649 TYR A CA 1
ATOM 5129 C C . TYR A 1 649 ? -30.788 10.764 4.651 1.00 91.94 649 TYR A C 1
ATOM 5131 O O . TYR A 1 649 ? -30.816 9.644 4.149 1.00 91.94 649 TYR A O 1
ATOM 5139 N N . SER A 1 650 ? -29.971 11.054 5.664 1.00 89.81 650 SER A N 1
ATOM 5140 C CA . SER A 1 650 ? -29.024 10.090 6.253 1.00 89.81 650 SER A CA 1
ATOM 5141 C C . SER A 1 650 ? -29.584 9.325 7.460 1.00 89.81 650 SER A C 1
ATOM 5143 O O . SER A 1 650 ? -28.874 8.517 8.059 1.00 89.81 650 SER A O 1
ATOM 5145 N N . LYS A 1 651 ? -30.847 9.578 7.829 1.00 90.75 651 LYS A N 1
ATOM 5146 C CA . LYS A 1 651 ? -31.583 8.919 8.919 1.00 90.75 651 LYS A CA 1
ATOM 5147 C C . LYS A 1 651 ? -33.063 8.777 8.534 1.00 90.75 651 LYS A C 1
ATOM 5149 O O . LYS A 1 651 ? -33.584 9.718 7.933 1.00 90.75 651 LYS A O 1
ATOM 5154 N N . PRO A 1 652 ? -33.768 7.704 8.952 1.00 89.50 652 PRO A N 1
ATOM 5155 C CA . PRO A 1 652 ? -35.204 7.549 8.689 1.00 89.50 652 PRO A CA 1
ATOM 5156 C C . PRO A 1 652 ? -36.022 8.721 9.240 1.00 89.50 652 PRO A C 1
ATOM 5158 O O . PRO A 1 652 ? -36.773 9.353 8.511 1.00 89.50 652 PRO A O 1
ATOM 5161 N N . LYS A 1 653 ? -35.759 9.102 10.498 1.00 91.38 653 LYS A N 1
ATOM 5162 C CA . LYS A 1 653 ? -36.476 10.173 11.204 1.00 91.38 653 LYS A CA 1
ATOM 5163 C C . LYS A 1 653 ? -36.423 11.530 10.493 1.00 91.38 653 LYS A C 1
ATOM 5165 O O . LYS A 1 653 ? -37.356 12.316 10.620 1.00 91.38 653 LYS A O 1
ATOM 5170 N N . ASP A 1 654 ? -35.353 11.807 9.748 1.00 90.50 654 ASP A N 1
ATOM 5171 C CA . ASP A 1 654 ? -35.217 13.064 9.010 1.00 90.50 654 ASP A CA 1
ATOM 5172 C C . ASP A 1 654 ? -36.050 13.033 7.705 1.00 90.50 654 ASP A C 1
ATOM 5174 O O . ASP A 1 654 ? -36.576 14.070 7.296 1.00 90.50 654 ASP A O 1
ATOM 5178 N N . LEU A 1 655 ? -36.253 11.846 7.106 1.00 93.25 655 LEU A N 1
ATOM 5179 C CA . LEU A 1 655 ? -37.233 11.627 6.033 1.00 93.25 655 LEU A CA 1
ATOM 5180 C C . LEU A 1 655 ? -38.674 11.679 6.570 1.00 93.25 655 LEU A C 1
ATOM 5182 O O . LEU A 1 655 ? -39.493 12.363 5.967 1.00 93.25 655 LEU A O 1
ATOM 5186 N N . ASP A 1 656 ? -38.982 11.031 7.700 1.00 90.38 656 ASP A N 1
ATOM 5187 C CA . ASP A 1 656 ? -40.328 11.051 8.307 1.00 90.38 656 ASP A CA 1
ATOM 5188 C C . ASP A 1 656 ? -40.782 12.491 8.602 1.00 90.38 656 ASP A C 1
ATOM 5190 O O . ASP A 1 656 ? -41.886 12.910 8.245 1.00 90.38 656 ASP A O 1
ATOM 5194 N N . ILE A 1 657 ? -39.882 13.282 9.202 1.00 91.44 657 ILE A N 1
ATOM 5195 C CA . ILE A 1 657 ? -40.085 14.714 9.434 1.00 91.44 657 ILE A CA 1
ATOM 5196 C C . ILE A 1 657 ? -40.334 15.431 8.104 1.00 91.44 657 ILE A C 1
ATOM 5198 O O . ILE A 1 657 ? -41.295 16.190 8.007 1.00 91.44 657 ILE A O 1
ATOM 5202 N N . HIS A 1 658 ? -39.539 15.172 7.062 1.00 90.94 658 HIS A N 1
ATOM 5203 C CA . HIS A 1 658 ? -39.742 15.806 5.761 1.00 90.94 658 HIS A CA 1
ATOM 5204 C C . HIS A 1 658 ? -41.071 15.428 5.089 1.00 90.94 658 HIS A C 1
ATOM 5206 O O . HIS A 1 658 ? -41.743 16.310 4.548 1.00 90.94 658 HIS A O 1
ATOM 5212 N N . MET A 1 659 ? -41.482 14.159 5.149 1.00 90.25 659 MET A N 1
ATOM 5213 C CA . MET A 1 659 ? -42.748 13.688 4.580 1.00 90.25 659 MET A CA 1
ATOM 5214 C C . MET A 1 659 ? -43.957 14.403 5.194 1.00 90.25 659 MET A C 1
ATOM 5216 O O . MET A 1 659 ? -44.927 14.649 4.483 1.00 90.25 659 MET A O 1
ATOM 5220 N N . SER A 1 660 ? -43.878 14.836 6.459 1.00 89.56 660 SER A N 1
ATOM 5221 C CA . SER A 1 660 ? -44.951 15.609 7.109 1.00 89.56 660 SER A CA 1
ATOM 5222 C C . SER A 1 660 ? -45.230 16.992 6.488 1.00 89.56 660 SER A C 1
ATOM 5224 O O . SER A 1 660 ? -46.276 17.577 6.765 1.00 89.56 660 SER A O 1
ATOM 5226 N N . TYR A 1 661 ? -44.333 17.514 5.638 1.00 89.00 661 TYR A N 1
ATOM 5227 C CA . TYR A 1 661 ? -44.486 18.811 4.960 1.00 89.00 661 TYR A CA 1
ATOM 5228 C C . TYR A 1 661 ? -44.068 18.816 3.474 1.00 89.00 661 TYR A C 1
ATOM 5230 O O . TYR A 1 661 ? -43.876 19.884 2.890 1.00 89.00 661 TYR A O 1
ATOM 5238 N N . CYS A 1 662 ? -43.917 17.651 2.832 1.00 88.06 662 CYS A N 1
ATOM 5239 C CA . CYS A 1 662 ? -43.565 17.559 1.410 1.00 88.06 662 CYS A CA 1
ATOM 5240 C C . CYS A 1 662 ? -44.819 17.475 0.523 1.00 88.06 662 CYS A C 1
ATOM 5242 O O . CYS A 1 662 ? -45.374 16.400 0.302 1.00 88.06 662 CYS A O 1
ATOM 5244 N N . THR A 1 663 ? -45.247 18.614 -0.019 1.00 81.19 663 THR A N 1
ATOM 5245 C CA . THR A 1 663 ? -46.475 18.761 -0.828 1.00 81.19 663 THR A CA 1
ATOM 5246 C C . THR A 1 663 ? -46.318 18.404 -2.316 1.00 81.19 663 THR A C 1
ATOM 5248 O O . THR A 1 663 ? -47.201 18.736 -3.105 1.00 81.19 663 THR A O 1
ATOM 5251 N N . GLY A 1 664 ? -45.197 17.781 -2.695 1.00 64.81 664 GLY A N 1
ATOM 5252 C CA . GLY A 1 664 ? -44.618 17.846 -4.044 1.00 64.81 664 GLY A CA 1
ATOM 5253 C C . GLY A 1 664 ? -43.472 18.844 -4.041 1.00 64.81 664 GLY A C 1
ATOM 5254 O O . GLY A 1 664 ? -43.692 19.973 -4.524 1.00 64.81 664 GLY A O 1
#

InterPro domains:
  IPR013087 Zinc finger C2H2-type [PS50157] (640-664)
  IPR029681 Coiled-coil domain-containing protein 157 [PTHR43696] (33-294)

pLDDT: mean 70.62, std 26.07, range [25.42, 98.31]

Foldseek 3Di:
DPPDPDPDDDDDDDDDDDDPDPPPPDPPPDPPVVPPPDVVRVVVVVVVVPPPPPQDPVRPPPDDVVQLVVQVVLVVLLVVLVVVCVVVPHDQQVVVCCVVCVPPSGADPVRSVVSVVSSVVSVVVNVVVVVVVCVVVVVVVVVVVVVVVVVVVVVVVVVVVVVVVVVVVVVVVVVVVVVVVVVVVVVVVVVVVVVVVVVVVVVVVVVVVVVVVVVVVVVVVVVVVVVVVVVVVVVVVVVVVVVVVVVVVVVVVVVVVVVVVVVVVVVVVVVVVVVVVVPPDDDDDDDDDDDDDDPPPPVVVVVVVVVVVVVVVVVVVVVVVVVVVVVVVVVVVVVVVVVVVVVVVVVVVVVVVVVVVVVVVVVVVVVVVVVVVVVVVVVVVVVVVVVVVVVVVVVVVVVVVVVVVCCVVCVVVPDDPDPVPPDPPDPVVSVVVVVVVVVVVVVVVVVVVVVVVVVVVVVVCVVVPDDDPDDDDDDDDDPPPPPVVVVVVVVVVPDDPDDDDDDDDDDDDDDDDDDDDDDDDDDDDDDDDDDDDDDDDDDDDDDDDDDDDDDDDDDDDDDDDDDDDDDDDDDDDDDDDDDDPPDDDPVNVVVVCVVVPPDDDDDDDDDDDDDDDDDDDDDDDDDDDDDDDDDPDVPPQDWDADPLPRDTDSDVVVNVVVVVPRPD

Solvent-accessible surface area (backbone atoms only — not comparable to full-atom values): 42349 Å² total; per-residue (Å²): 141,92,79,88,90,74,92,88,87,88,80,84,82,86,90,80,94,70,86,90,64,91,75,79,73,76,79,75,73,70,79,73,66,76,75,78,64,58,65,72,57,55,52,52,66,56,69,61,74,74,73,81,74,73,75,44,88,89,47,66,86,52,78,54,70,69,55,49,52,48,51,51,52,52,52,53,52,44,55,51,51,35,50,52,28,52,75,72,74,41,89,45,52,43,65,74,49,46,75,84,55,60,90,48,94,68,72,52,75,69,49,49,54,49,50,50,52,27,44,53,52,40,51,52,50,52,50,54,48,51,53,53,48,50,68,54,51,51,60,55,52,55,48,49,54,49,48,52,52,50,50,55,51,50,54,49,52,51,55,49,50,59,47,50,57,46,54,50,50,53,51,53,52,53,51,51,51,52,50,62,45,53,52,50,56,48,51,49,54,48,52,55,50,51,50,52,54,52,49,53,52,52,51,53,52,51,53,49,52,51,49,55,49,51,53,50,52,53,49,56,50,50,58,48,52,54,50,52,50,52,52,51,52,49,52,48,54,47,52,54,47,54,53,50,50,53,47,50,52,51,49,50,51,50,48,52,49,48,52,51,51,49,52,51,50,49,52,52,48,54,53,46,58,55,48,60,71,63,65,80,72,75,71,100,68,84,88,82,89,82,94,85,80,85,73,72,61,64,67,57,47,56,56,51,48,52,52,51,52,53,51,48,51,51,56,49,50,52,52,46,62,50,48,53,48,55,48,50,60,48,48,56,51,49,52,52,52,50,52,54,49,51,54,50,50,49,52,50,52,53,49,50,55,48,50,58,49,52,52,50,53,48,56,53,50,51,56,49,51,54,48,54,53,49,56,48,50,56,49,52,52,51,50,53,54,51,51,54,51,47,55,54,49,52,51,53,50,49,58,47,51,54,50,52,46,47,51,70,79,38,51,76,81,75,49,82,79,57,85,86,64,74,66,84,84,43,69,69,59,44,50,51,50,51,50,52,54,48,51,54,50,48,50,54,50,50,54,49,50,48,54,48,52,55,47,51,49,52,50,50,35,59,75,68,70,62,75,78,96,69,88,82,81,88,69,74,90,75,67,96,78,50,69,81,62,61,59,65,56,64,71,63,78,76,68,82,93,79,83,88,85,77,87,84,78,91,84,93,84,88,89,86,78,85,86,87,88,81,84,90,89,82,92,83,84,85,92,84,85,91,82,90,85,84,90,87,88,89,85,82,90,87,78,91,85,84,86,86,84,90,84,91,87,85,89,88,84,86,88,80,90,86,88,88,82,81,89,86,85,82,86,83,92,86,84,93,79,83,87,72,83,93,80,75,55,74,66,55,55,52,52,49,50,66,73,64,66,78,75,86,83,81,90,82,90,91,82,88,87,82,85,90,86,86,86,81,88,86,85,78,91,80,83,81,85,81,90,83,80,90,78,94,71,82,73,76,76,65,66,42,64,39,93,66,73,69,51,72,24,84,42,68,68,59,40,58,59,44,62,78,72,60,89,96

Sequence (664 aa):
MKKLTEDFSTQSMSSATSLISEGTVPSKFGNVTTGYLSPIKMEEIAREACSKNTQTLETAFVPCEACHVVQRSFKNAGDILINMCQAQKLPSSLQKYRPLVADVKWLSANDVIRWASEQNKDLAKLTKHMDSLMATINPLKDEIEQLEKKCKHLQKRVSEFDSDMRKEKEVQYALQKQFDIKIKDLEQSHNETVSIVTRQKNEILQDKQSLETEVSKLKTHLEQQQKLLIEIENTKSTLEKDLKENKANAISSLQSEINQLQNQLSDVTQRLDVSSKELNKEQAKSRSASKHSQEQAKSRSASKHSQSVQNKQGSLLQRVDDLDRENEELKDQVATLEEEKEEIEESLKSAKSQVDKLQRNVTEKENMIETVSREKTELEESITSLQQNISTLETRIQESADRERLMIEYPDLNGPVNPDLNGTGDIALDMENQVKANAIRIQVLEEQNEGLRNSITKVMSLQRGSLPKGQEKMTAPQQLWSTDNLDRVKDNHRTEEDHVWQPESSVYASEKTRPSSGYQNNSEKITNRAKYIATVKTNPQRDVTTPGDEFVVGKGRPPSASKRKDNTGSRPNSGKAINTPVNTSSISAYLQLKKAGKLNMTDSPPKDKSFPTRPTSGKPHRSPPVHNDGGEDYTRKISYTCQNCDKMYSKPKDLDIHMSYCTG

Secondary structure (DSSP, 8-state):
--SSSSSSS---SS--------------S---------HHHHHHHHHTTT---PPPTTTTTS--HHHHHHHHHHHHHHHHHHHHHHHTT---SHHHHGGGGSS-SS--HHHHHHHHHHHHHHHHHHHHHHHHHHHHHHHHHHHHHHHHHHHHHHHHHHHHHHHHHHHHHHHHHHHHHHHHHHHHHHHHHHHHHHHHHHHHHHHHHHHHHHHHHHHHHHHHHHHHHHHHHHHHHHHHHHHHHHHHHHHHHHHHHHHHHHHHHHHHHHHHHHHHHHHHHHTTSS-----------SSHHHHHHHHHHHHHHHHHHHHHHHHHHHHHHHHHHHHHHHHHHHHHHHHHHHHHHHHHHHHHHHHHHHHHHHHHHHHHHHHHHHHHHHHHHHHHHHHHHHHHHHHHHHHHHHHHH-GGGSSPS-TT----S-HHHHHHHHHHHHHHHHHHHHHHHHHHHHHHHHHHHHHTT---S----------TT-THHHHHHHHHTTS--------------------------------------------------------------------------------------S---HHHHHHHHHHTT-------------------------PPPPP------------EE-TTT--EESSHHHHHHHHTT---